Protein AF-0000000077090637 (afdb_homodimer)

Sequence (626 aa):
MSLKLKILDHVFTNPFMNAAGVVCSTEEDLRCMTTSSSGALVSKSCTSAPRDGNPEPRYVAVPLGSINSMGLPNLGFDFYLKYASELHDYGKKPLFLSLSGLSVEENVAMVCRLAPLAQEKGVLLELNLSCPNVAGKPQVAYDFEAMRTYLQKVSLAYGLPFGVKMPPYFDIAHFDTAAAVLNDFPLVTFLTCVNSIGNGLVIDAESESVVIKPKQGFGGIGGKYILPTTLANVNAFYRRCPNKLIFGCGGVYTGEDAFLHILAGASMVQVGTALQEEGPGIFTRLADELLEIMARKGYKTLEEFRGRVKTIEMSLKLKILDHVFTNPFMNAAGVVCSTEEDLRCMTTSSSGALVSKSCTSAPRDGNPEPRYVAVPLGSINSMGLPNLGFDFYLKYASELHDYGKKPLFLSLSGLSVEENVAMVCRLAPLAQEKGVLLELNLSCPNVAGKPQVAYDFEAMRTYLQKVSLAYGLPFGVKMPPYFDIAHFDTAAAVLNDFPLVTFLTCVNSIGNGLVIDAESESVVIKPKQGFGGIGGKYILPTTLANVNAFYRRCPNKLIFGCGGVYTGEDAFLHILAGASMVQVGTALQEEGPGIFTRLADELLEIMARKGYKTLEEFRGRVKTIE

Secondary structure (DSSP, 8-state):
----EEETTEEESSSEEE-TTSS-SSHHHHHHHHHSS-S-EEPPPB-SS-B--SPSP-EEEETTEEEE-----B--HHHHHHIIIII--TTT--EEEEE--SSHHHHHHHHHHHHHHHHHH-PEEEEE-SS-SSTTSPPGGG-HHHHHHHHHHHHHHH-S-EEEEEPS---HHHHHHHHHHHHT-TTEEEEEE---EEEEE-EETTTTEES--GGGGEEEEEEGGGHHHHHHHHHHHHHH-TTSEEEEES---SHHHHHHHHHHT-SEEEE-HHHHHH-TTHHHHHHHHHHHHHHHHT--SGGGTTT--B---/----EEETTEEESSSEEE-TTSS-SSHHHHHHHHHSS-S-EEPPPB-SS-B--SPSP-EEEETTEEEE-----B--HHHHHHIIIII--TTT--EEEEE--SSHHHHHHHHHHHHHHHHHH-PEEEEE-SS-SSTTSPPGGG-HHHHHHHHHHHHHHH-S-EEEEEPS---HHHHHHHHHHHHT-TTEEEEEE---EEEEE-EETTTTEES--GGGGEEEEEEGGGHHHHHHHHHHHHHH-TTSEEEEES---SHHHHHHHHHHT-SEEEE-HHHHHH-TTHHHHHHHHHHHHHHHHT--SGGGTTT--B---

Radius of gyration: 24.87 Å; Cα contacts (8 Å, |Δi|>4): 1511; chains: 2; bounding box: 54×76×57 Å

Solvent-accessible surface area (backbone atoms only — not comparable to full-atom values): 30436 Å² total; per-residue (Å²): 116,46,56,56,47,76,57,99,90,37,76,23,70,28,44,36,24,41,24,65,73,33,70,17,65,45,71,66,29,44,51,50,42,57,71,33,67,39,17,28,37,30,30,27,39,20,26,72,60,60,35,84,35,43,54,75,49,23,63,41,82,47,99,55,26,32,41,33,34,50,59,60,47,26,66,11,39,66,51,54,50,46,37,64,74,72,64,58,57,67,90,73,29,52,46,33,47,26,36,42,33,62,36,67,66,50,37,33,56,50,35,49,66,41,34,63,50,28,72,73,71,59,50,36,44,34,36,51,32,56,47,54,41,41,93,83,47,70,33,36,64,78,36,64,69,56,34,47,53,45,51,49,52,39,46,68,50,37,70,54,70,28,26,36,31,36,54,56,86,40,53,72,55,48,48,53,53,49,33,55,52,51,65,73,36,78,43,49,37,32,39,34,22,29,50,57,47,56,43,16,28,54,65,41,78,88,82,41,22,36,66,28,24,32,80,69,18,42,20,25,32,35,18,62,46,33,28,36,38,22,37,26,48,24,29,52,46,35,73,59,29,79,84,36,46,25,26,22,25,50,29,43,80,44,16,63,43,49,49,50,32,22,22,31,25,19,69,33,38,26,30,38,57,45,36,71,72,66,35,66,65,46,39,52,52,32,52,51,41,33,51,50,51,28,57,77,70,68,43,51,42,62,75,77,42,42,48,55,55,37,63,54,131,117,46,56,54,46,76,58,99,92,38,75,23,70,28,46,37,25,41,25,64,71,33,69,16,63,46,72,66,29,43,52,51,41,55,68,34,67,38,16,29,38,30,29,27,40,20,26,72,60,59,35,84,35,43,55,75,49,23,63,40,82,47,98,55,28,32,42,32,34,50,60,60,48,26,66,11,37,66,51,55,50,45,38,64,73,71,65,57,57,66,90,73,29,52,45,31,45,26,36,42,33,61,34,67,67,51,39,34,56,52,35,49,65,41,33,64,51,27,71,72,71,59,49,36,44,34,35,50,33,56,46,53,40,43,94,82,47,68,35,34,64,78,36,63,68,56,35,46,53,46,51,50,53,40,45,66,50,38,70,56,70,29,26,38,29,36,54,58,85,39,52,74,55,47,47,54,51,51,33,54,52,52,66,72,35,78,43,50,38,31,39,34,22,28,51,57,45,55,43,16,29,55,66,41,79,88,80,39,21,36,66,27,27,33,79,69,17,42,21,25,31,35,17,62,45,33,28,34,38,22,36,26,47,24,28,52,47,34,71,59,30,79,85,36,46,26,26,24,25,50,30,42,81,45,18,64,44,48,50,48,33,22,22,31,26,18,70,33,37,27,30,39,56,45,36,71,75,65,35,66,66,47,37,52,53,32,51,52,42,33,52,50,53,28,59,76,71,68,42,51,42,62,77,78,42,41,49,56,55,37,63,52,132

Foldseek 3Di:
DAQWDDDPRDIFRHQEEADQPALAADPRSVVQRLPFNGRAYEHHAAFQAADQFDDPPAWDADPQFIWGRGRRGHHHLVVVLCCLQPPDDLVRHAYEYEHEYLDLVRLLVSLLVCQVSCVVRVHAYEYEQCDHSDPPDHRQLQVLVSVLVSLVSNCVSNVAAHEYAAAQDDDLVSLQSSLVSQLVRLSHAEYEFHPFDDFDWDADPVVRAADTPPPRNTGGTFAQVCLVSQLVSLLSSVVSNVRHAYEGEGHDQALVSVLSSQLSAHSHYHYYRNCNVPPSNSNVRNVVRVVVVCVVVVHDYSVVRGSPDDDDD/DAQWDDDPRDIFRHQEEADQPALAADPRSVVQRLPFNGRAYEHHAAFQAADQFDDPPAWDADPQFIWGRGRRGHHHLVVVLCCLQPPDDLVRHAYEYEHEYLDLVRLLVSLLVCQVSCVVRVHAYEYEQCDHSDPPDHRQLQVLVSVLVSLVSNCVSNVAAHEYAAAQDDDLVSLQSSLVSQLVRLSHAEYEFHPFHDFDWDADPVVRAADTPPPRNTGGTFAQVCLVSQLVSLLSSVVSNVRHAYEGEGHDQALVSVLSSQLSAHSHYHYYRNCNVPPSNSNVRNVVRVVVVCVVVVHDYSVVRGSPDDDDD

Structure (mmCIF, N/CA/C/O backbone):
data_AF-0000000077090637-model_v1
#
loop_
_entity.id
_entity.type
_entity.pdbx_description
1 polymer 'Dihydroorotate dehydrogenase (fumarate)'
#
loop_
_atom_site.group_PDB
_atom_site.id
_atom_site.type_symbol
_atom_site.label_atom_id
_atom_site.label_alt_id
_atom_site.label_comp_id
_atom_site.label_asym_id
_atom_site.label_entity_id
_atom_site.label_seq_id
_atom_site.pdbx_PDB_ins_code
_atom_site.Cartn_x
_atom_site.Cartn_y
_atom_site.Cartn_z
_atom_site.occupancy
_atom_site.B_iso_or_equiv
_atom_site.auth_seq_id
_atom_site.auth_comp_id
_atom_site.auth_asym_id
_atom_site.auth_atom_id
_atom_site.pdbx_PDB_model_num
ATOM 1 N N . MET A 1 1 ? 16.812 -18.531 -26.688 1 91.31 1 MET A N 1
ATOM 2 C CA . MET A 1 1 ? 16.188 -17.969 -25.5 1 91.31 1 MET A CA 1
ATOM 3 C C . MET A 1 1 ? 14.898 -18.703 -25.156 1 91.31 1 MET A C 1
ATOM 5 O O . MET A 1 1 ? 14.125 -19.062 -26.047 1 91.31 1 MET A O 1
ATOM 9 N N . SER A 1 2 ? 14.836 -19.125 -23.922 1 96.75 2 SER A N 1
ATOM 10 C CA . SER A 1 2 ? 13.688 -19.938 -23.531 1 96.75 2 SER A CA 1
ATOM 11 C C . SER A 1 2 ? 13.039 -19.375 -22.266 1 96.75 2 SER A C 1
ATOM 13 O O . SER A 1 2 ? 13.727 -18.969 -21.328 1 96.75 2 SER A O 1
ATOM 15 N N . LEU A 1 3 ? 11.758 -19.375 -22.297 1 98.38 3 LEU A N 1
ATOM 16 C CA . LEU A 1 3 ? 11 -19 -21.109 1 98.38 3 LEU A CA 1
ATOM 17 C C . LEU A 1 3 ? 10.586 -20.234 -20.312 1 98.38 3 LEU A C 1
ATOM 19 O O . LEU A 1 3 ? 9.992 -20.125 -19.234 1 98.38 3 LEU A O 1
ATOM 23 N N . LYS A 1 4 ? 10.906 -21.375 -20.875 1 97.31 4 LYS A N 1
ATOM 24 C CA . LYS A 1 4 ? 10.531 -22.625 -20.219 1 97.31 4 LYS A CA 1
ATOM 25 C C . LYS A 1 4 ? 11.203 -22.766 -18.859 1 97.31 4 LYS A C 1
ATOM 27 O O . LYS A 1 4 ? 12.352 -22.359 -18.688 1 97.31 4 LYS A O 1
ATOM 32 N N . LEU A 1 5 ? 10.414 -23.266 -17.906 1 95.12 5 LEU A N 1
ATOM 33 C CA . LEU A 1 5 ? 11.008 -23.5 -16.594 1 95.12 5 LEU A CA 1
ATOM 34 C C . LEU A 1 5 ? 10.367 -24.719 -15.93 1 95.12 5 LEU A C 1
ATOM 36 O O . LEU A 1 5 ? 9.297 -25.172 -16.344 1 95.12 5 LEU A O 1
ATOM 40 N N . LYS A 1 6 ? 11.086 -25.297 -14.984 1 93.94 6 LYS A N 1
ATOM 41 C CA . LYS A 1 6 ? 10.625 -26.453 -14.219 1 93.94 6 LYS A CA 1
ATOM 42 C C . LYS A 1 6 ? 10.477 -26.094 -12.742 1 93.94 6 LYS A C 1
ATOM 44 O O . LYS A 1 6 ? 11.398 -25.562 -12.133 1 93.94 6 LYS A O 1
ATOM 49 N N . ILE A 1 7 ? 9.234 -26.312 -12.25 1 90.88 7 ILE A N 1
ATOM 50 C CA . ILE A 1 7 ? 8.938 -26.094 -10.844 1 90.88 7 ILE A CA 1
ATOM 51 C C . ILE A 1 7 ? 8.156 -27.281 -10.281 1 90.88 7 ILE A C 1
ATOM 53 O O . ILE A 1 7 ? 7.164 -27.703 -10.867 1 90.88 7 ILE A O 1
ATOM 57 N N . LEU A 1 8 ? 8.422 -27.875 -9.047 1 87.5 8 LEU A N 1
ATOM 58 C CA . LEU A 1 8 ? 7.699 -28.922 -8.344 1 87.5 8 LEU A CA 1
ATOM 59 C C . LEU A 1 8 ? 7.41 -30.094 -9.281 1 87.5 8 LEU A C 1
ATOM 61 O O . LEU A 1 8 ? 6.27 -30.562 -9.367 1 87.5 8 LEU A O 1
ATOM 65 N N . ASP A 1 9 ? 8.195 -30.438 -10.156 1 88.44 9 ASP A N 1
ATOM 66 C CA . ASP A 1 9 ? 8.156 -31.578 -11.07 1 88.44 9 ASP A CA 1
ATOM 67 C C . ASP A 1 9 ? 7.266 -31.281 -12.273 1 88.44 9 ASP A C 1
ATOM 69 O O . ASP A 1 9 ? 6.758 -32.219 -12.914 1 88.44 9 ASP A O 1
ATOM 73 N N . HIS A 1 10 ? 6.977 -30.031 -12.508 1 94.62 10 HIS A N 1
ATOM 74 C CA . HIS A 1 10 ? 6.188 -29.578 -13.648 1 94.62 10 HIS A CA 1
ATOM 75 C C . HIS A 1 10 ? 7.027 -28.75 -14.609 1 94.62 10 HIS A C 1
ATOM 77 O O . HIS A 1 10 ? 7.93 -28.016 -14.188 1 94.62 10 HIS A O 1
ATOM 83 N N . VAL A 1 11 ? 6.688 -28.891 -15.789 1 95.69 11 VAL A N 1
ATOM 84 C CA . VAL A 1 11 ? 7.305 -28.062 -16.812 1 95.69 11 VAL A CA 1
ATOM 85 C C . VAL A 1 11 ? 6.328 -26.969 -17.266 1 95.69 11 VAL A C 1
ATOM 87 O O . VAL A 1 11 ? 5.164 -27.25 -17.547 1 95.69 11 VAL A O 1
ATOM 90 N N . PHE A 1 12 ? 6.777 -25.766 -17.281 1 97.5 12 PHE A N 1
ATOM 91 C CA . PHE A 1 12 ? 5.996 -24.609 -17.719 1 97.5 12 PHE A CA 1
ATOM 92 C C . PHE A 1 12 ? 6.57 -24.016 -19 1 97.5 12 PHE A C 1
ATOM 94 O O . PHE A 1 12 ? 7.781 -23.797 -19.094 1 97.5 12 PHE A O 1
ATOM 101 N N . THR A 1 13 ? 5.734 -23.703 -19.922 1 97.88 13 THR A N 1
ATOM 102 C CA . THR A 1 13 ? 6.184 -23.188 -21.203 1 97.88 13 THR A CA 1
ATOM 103 C C . THR A 1 13 ? 6.688 -21.75 -21.062 1 97.88 13 THR A C 1
ATOM 105 O O . THR A 1 13 ? 7.484 -21.281 -21.859 1 97.88 13 THR A O 1
ATOM 108 N N . ASN A 1 14 ? 6.195 -21.078 -20.172 1 98.69 14 ASN A N 1
ATOM 109 C CA . ASN A 1 14 ? 6.586 -19.719 -19.781 1 98.69 14 ASN A CA 1
ATOM 110 C C . ASN A 1 14 ? 6.168 -19.391 -18.359 1 98.69 14 ASN A C 1
ATOM 112 O O . ASN A 1 14 ? 5.469 -20.188 -17.719 1 98.69 14 ASN A O 1
ATOM 116 N N . PRO A 1 15 ? 6.574 -18.234 -17.75 1 98.81 15 PRO A N 1
ATOM 117 C CA . PRO A 1 15 ? 6.359 -18 -16.328 1 98.81 15 PRO A CA 1
ATOM 118 C C . PRO A 1 15 ? 4.996 -17.375 -16.031 1 98.81 15 PRO A C 1
ATOM 120 O O . PRO A 1 15 ? 4.715 -17.016 -14.891 1 98.81 15 PRO A O 1
ATOM 123 N N . PHE A 1 16 ? 4.105 -17.266 -16.984 1 98.88 16 PHE A N 1
ATOM 124 C CA . PHE A 1 16 ? 2.926 -16.438 -16.797 1 98.88 16 PHE A CA 1
ATOM 125 C C . PHE A 1 16 ? 1.715 -17.281 -16.422 1 98.88 16 PHE A C 1
ATOM 127 O O . PHE A 1 16 ? 1.548 -18.391 -16.922 1 98.88 16 PHE A O 1
ATOM 134 N N . MET A 1 17 ? 0.887 -16.797 -15.625 1 98.75 17 MET A N 1
ATOM 135 C CA . MET A 1 17 ? -0.409 -17.375 -15.289 1 98.75 17 MET A CA 1
ATOM 136 C C . MET A 1 17 ? -1.383 -16.297 -14.828 1 98.75 17 MET A C 1
ATOM 138 O O . MET A 1 17 ? -0.98 -15.156 -14.562 1 98.75 17 MET A O 1
ATOM 142 N N . ASN A 1 18 ? -2.668 -16.562 -14.812 1 98.81 18 ASN A N 1
ATOM 143 C CA . ASN A 1 18 ? -3.652 -15.641 -14.258 1 98.81 18 ASN A CA 1
ATOM 144 C C . ASN A 1 18 ? -3.549 -15.562 -12.734 1 98.81 18 ASN A C 1
ATOM 146 O O . ASN A 1 18 ? -3.131 -16.516 -12.086 1 98.81 18 ASN A O 1
ATOM 150 N N . ALA A 1 19 ? -3.842 -14.375 -12.18 1 98.44 19 ALA A N 1
ATOM 151 C CA . ALA A 1 19 ? -4.039 -14.273 -10.734 1 98.44 19 ALA A CA 1
ATOM 152 C C . ALA A 1 19 ? -5.352 -14.93 -10.312 1 98.44 19 ALA A C 1
ATOM 154 O O . ALA A 1 19 ? -6.355 -14.836 -11.023 1 98.44 19 ALA A O 1
ATOM 155 N N . ALA A 1 20 ? -5.367 -15.547 -9.141 1 97.31 20 ALA A N 1
ATOM 156 C CA . ALA A 1 20 ? -6.617 -16.094 -8.617 1 97.31 20 ALA A CA 1
ATOM 157 C C . ALA A 1 20 ? -7.68 -15.008 -8.477 1 97.31 20 ALA A C 1
ATOM 159 O O . ALA A 1 20 ? -7.5 -14.047 -7.719 1 97.31 20 ALA A O 1
ATOM 160 N N . GLY A 1 21 ? -8.703 -15.086 -9.242 1 95.81 21 GLY A N 1
ATOM 161 C CA . GLY A 1 21 ? -9.766 -14.086 -9.234 1 95.81 21 GLY A CA 1
ATOM 162 C C . GLY A 1 21 ? -10.023 -13.492 -10.609 1 95.81 21 GLY A C 1
ATOM 163 O O . GLY A 1 21 ? -11.023 -12.797 -10.805 1 95.81 21 GLY A O 1
ATOM 164 N N . VAL A 1 22 ? -9.156 -13.836 -11.555 1 97.88 22 VAL A N 1
ATOM 165 C CA . VAL A 1 22 ? -9.281 -13.234 -12.875 1 97.88 22 VAL A CA 1
ATOM 166 C C . VAL A 1 22 ? -9.344 -14.328 -13.938 1 97.88 22 VAL A C 1
ATOM 168 O O . VAL A 1 22 ? -8.406 -15.109 -14.094 1 97.88 22 VAL A O 1
ATOM 171 N N . VAL A 1 23 ? -10.406 -14.406 -14.664 1 98 23 VAL A N 1
ATOM 172 C CA . VAL A 1 23 ? -10.633 -15.383 -15.719 1 98 23 VAL A CA 1
ATOM 173 C C . VAL A 1 23 ? -10.414 -16.797 -15.172 1 98 23 VAL A C 1
ATOM 175 O O . VAL A 1 23 ? -9.625 -17.562 -15.727 1 98 23 VAL A O 1
ATOM 178 N N . CYS A 1 24 ? -11.109 -17.141 -14.164 1 98.31 24 CYS A N 1
ATOM 179 C CA . CYS A 1 24 ? -10.773 -18.391 -13.5 1 98.31 24 CYS A CA 1
ATOM 180 C C . CYS A 1 24 ? -11.984 -18.953 -12.766 1 98.31 24 CYS A C 1
ATOM 182 O O . CYS A 1 24 ? -11.867 -19.953 -12.047 1 98.31 24 CYS A O 1
ATOM 184 N N . SER A 1 25 ? -13.133 -18.375 -12.836 1 97.81 25 SER A N 1
ATOM 185 C CA . SER A 1 25 ? -14.25 -18.703 -11.961 1 97.81 25 SER A CA 1
ATOM 186 C C . SER A 1 25 ? -15.109 -19.812 -12.57 1 97.81 25 SER A C 1
ATOM 188 O O . SER A 1 25 ? -15.57 -20.719 -11.852 1 97.81 25 SER A O 1
ATOM 190 N N . THR A 1 26 ? -15.352 -19.766 -13.898 1 98.38 26 THR A N 1
ATOM 191 C CA . THR A 1 26 ? -16.25 -20.688 -14.57 1 98.38 26 THR A CA 1
ATOM 192 C C . THR A 1 26 ? -15.469 -21.719 -15.383 1 98.38 26 THR A C 1
ATOM 194 O O . THR A 1 26 ? -14.266 -21.562 -15.586 1 98.38 26 THR A O 1
ATOM 197 N N . GLU A 1 27 ? -16.188 -22.766 -15.773 1 98.44 27 GLU A N 1
ATOM 198 C CA . GLU A 1 27 ? -15.547 -23.734 -16.656 1 98.44 27 GLU A CA 1
ATOM 199 C C . GLU A 1 27 ? -15.039 -23.062 -17.938 1 98.44 27 GLU A C 1
ATOM 201 O O . GLU A 1 27 ? -13.977 -23.406 -18.453 1 98.44 27 GLU A O 1
ATOM 206 N N . GLU A 1 28 ? -15.836 -22.156 -18.438 1 98.38 28 GLU A N 1
ATOM 207 C CA . GLU A 1 28 ? -15.445 -21.422 -19.625 1 98.38 28 GLU A CA 1
ATOM 208 C C . GLU A 1 28 ? -14.141 -20.656 -19.391 1 98.38 28 GLU A C 1
ATOM 210 O O . GLU A 1 28 ? -13.266 -20.641 -20.266 1 98.38 28 GLU A O 1
ATOM 215 N N . ASP A 1 29 ? -14.023 -19.984 -18.266 1 98.56 29 ASP A N 1
ATOM 216 C CA . ASP A 1 29 ? -12.797 -19.281 -17.906 1 98.56 29 ASP A CA 1
ATOM 217 C C . ASP A 1 29 ? -11.609 -20.234 -17.875 1 98.56 29 ASP A C 1
ATOM 219 O O . ASP A 1 29 ? -10.562 -19.953 -18.453 1 98.56 29 ASP A O 1
ATOM 223 N N . LEU A 1 30 ? -11.797 -21.359 -17.203 1 98.75 30 LEU A N 1
ATOM 224 C CA . LEU A 1 30 ? -10.719 -22.312 -17.016 1 98.75 30 LEU A CA 1
ATOM 225 C C . LEU A 1 30 ? -10.297 -22.922 -18.359 1 98.75 30 LEU A C 1
ATOM 227 O O . LEU A 1 30 ? -9.102 -23.094 -18.609 1 98.75 30 LEU A O 1
ATOM 231 N N . ARG A 1 31 ? -11.227 -23.219 -19.188 1 98.19 31 ARG A N 1
ATOM 232 C CA . ARG A 1 31 ? -10.914 -23.719 -20.516 1 98.19 31 ARG A CA 1
ATOM 233 C C . ARG A 1 31 ? -10.195 -22.656 -21.344 1 98.19 31 ARG A C 1
ATOM 235 O O . ARG A 1 31 ? -9.258 -22.969 -22.094 1 98.19 31 ARG A O 1
ATOM 242 N N . CYS A 1 32 ? -10.68 -21.453 -21.234 1 98.12 32 CYS A N 1
ATOM 243 C CA . CYS A 1 32 ? -10.031 -20.328 -21.906 1 98.12 32 CYS A CA 1
ATOM 244 C C . CYS A 1 32 ? -8.57 -20.219 -21.5 1 98.12 32 CYS A C 1
ATOM 246 O O . CYS A 1 32 ? -7.691 -20.094 -22.359 1 98.12 32 CYS A O 1
ATOM 248 N N . MET A 1 33 ? -8.273 -20.312 -20.281 1 98.5 33 MET A N 1
ATOM 249 C CA . MET A 1 33 ? -6.906 -20.234 -19.781 1 98.5 33 MET A CA 1
ATOM 250 C C . MET A 1 33 ? -6.094 -21.438 -20.219 1 98.5 33 MET A C 1
ATOM 252 O O . MET A 1 33 ? -4.902 -21.328 -20.5 1 98.5 33 MET A O 1
ATOM 256 N N . THR A 1 34 ? -6.734 -22.609 -20.203 1 98.19 34 THR A N 1
ATOM 257 C CA . THR A 1 34 ? -6.059 -23.828 -20.641 1 98.19 34 THR A CA 1
ATOM 258 C C . THR A 1 34 ? -5.594 -23.703 -22.094 1 98.19 34 THR A C 1
ATOM 260 O O . THR A 1 34 ? -4.52 -24.188 -22.453 1 98.19 34 THR A O 1
ATOM 263 N N . THR A 1 35 ? -6.355 -23 -22.875 1 97.75 35 THR A N 1
ATOM 264 C CA . THR A 1 35 ? -6.051 -22.875 -24.297 1 97.75 35 THR A CA 1
ATOM 265 C C . THR A 1 35 ? -5.137 -21.688 -24.547 1 97.75 35 THR A C 1
ATOM 267 O O . THR A 1 35 ? -4.543 -21.562 -25.625 1 97.75 35 THR A O 1
ATOM 270 N N . SER A 1 36 ? -5.051 -20.75 -23.609 1 98.44 36 SER A N 1
ATOM 271 C CA . SER A 1 36 ? -4.227 -19.547 -23.766 1 98.44 36 SER A CA 1
ATOM 272 C C . SER A 1 36 ? -2.744 -19.906 -23.828 1 98.44 36 SER A C 1
ATOM 274 O O . SER A 1 36 ? -2.373 -21.078 -23.656 1 98.44 36 SER A O 1
ATOM 276 N N . SER A 1 37 ? -1.938 -18.875 -24.031 1 98.56 37 SER A N 1
ATOM 277 C CA . SER A 1 37 ? -0.498 -19.094 -24.125 1 98.56 37 SER A CA 1
ATOM 278 C C . SER A 1 37 ? 0.169 -18.969 -22.766 1 98.56 37 SER A C 1
ATOM 280 O O . SER A 1 37 ? 1.397 -18.938 -22.672 1 98.56 37 SER A O 1
ATOM 282 N N . SER A 1 38 ? -0.612 -18.891 -21.688 1 98.75 38 SER A N 1
ATOM 283 C CA . SER A 1 38 ? -0.021 -18.859 -20.359 1 98.75 38 SER A CA 1
ATOM 284 C C . SER A 1 38 ? 0.706 -20.172 -20.062 1 98.75 38 SER A C 1
ATOM 286 O O . SER A 1 38 ? 0.447 -21.188 -20.703 1 98.75 38 SER A O 1
ATOM 288 N N . GLY A 1 39 ? 1.676 -20.078 -19.156 1 98.62 39 GLY A N 1
ATOM 289 C CA . GLY A 1 39 ? 2.414 -21.266 -18.766 1 98.62 39 GLY A CA 1
ATOM 290 C C . GLY A 1 39 ? 1.655 -22.156 -17.781 1 98.62 39 GLY A C 1
ATOM 291 O O . GLY A 1 39 ? 1.949 -23.344 -17.656 1 98.62 39 GLY A O 1
ATOM 292 N N . ALA A 1 40 ? 0.691 -21.625 -17.109 1 98.5 40 ALA A N 1
ATOM 293 C CA . ALA A 1 40 ? -0.171 -22.297 -16.141 1 98.5 40 ALA A CA 1
ATOM 294 C C . ALA A 1 40 ? -1.471 -21.531 -15.93 1 98.5 40 ALA A C 1
ATOM 296 O O . ALA A 1 40 ? -1.715 -20.516 -16.594 1 98.5 40 ALA A O 1
ATOM 297 N N . LEU A 1 41 ? -2.34 -22.062 -15.195 1 98.44 41 LEU A N 1
ATOM 298 C CA . LEU A 1 41 ? -3.52 -21.328 -14.75 1 98.44 41 LEU A CA 1
ATOM 299 C C . LEU A 1 41 ? -3.811 -21.609 -13.281 1 98.44 41 LEU A C 1
ATOM 301 O O . LEU A 1 41 ? -3.447 -22.672 -12.766 1 98.44 41 LEU A O 1
ATOM 305 N N . VAL A 1 42 ? -4.395 -20.688 -12.602 1 98.69 42 VAL A N 1
ATOM 306 C CA . VAL A 1 42 ? -4.879 -20.828 -11.234 1 98.69 42 VAL A CA 1
ATOM 307 C C . VAL A 1 42 ? -6.391 -20.641 -11.195 1 98.69 42 VAL A C 1
ATOM 309 O O . VAL A 1 42 ? -6.926 -19.734 -11.828 1 98.69 42 VAL A O 1
ATOM 312 N N . SER A 1 43 ? -7.086 -21.484 -10.539 1 98.69 43 SER A N 1
ATOM 313 C CA . SER A 1 43 ? -8.531 -21.359 -10.398 1 98.69 43 SER A CA 1
ATOM 314 C C . SER A 1 43 ? -8.898 -20.25 -9.422 1 98.69 43 SER A C 1
ATOM 316 O O . SER A 1 43 ? -8.031 -19.734 -8.711 1 98.69 43 SER A O 1
ATOM 318 N N . LYS A 1 44 ? -10.172 -19.875 -9.5 1 98.25 44 LYS A N 1
ATOM 319 C CA . LYS A 1 44 ? -10.703 -18.984 -8.469 1 98.25 44 LYS A CA 1
ATOM 320 C C . LYS A 1 44 ? -10.5 -19.578 -7.074 1 98.25 44 LYS A C 1
ATOM 322 O O . LYS A 1 44 ? -10.695 -20.766 -6.867 1 98.25 44 LYS A O 1
ATOM 327 N N . SER A 1 45 ? -10 -18.703 -6.137 1 97.81 45 SER A N 1
ATOM 328 C CA . SER A 1 45 ? -9.977 -19.172 -4.754 1 97.81 45 SER A CA 1
ATOM 329 C C . SER A 1 45 ? -11.375 -19.562 -4.289 1 97.81 45 SER A C 1
ATOM 331 O O . SER A 1 45 ? -12.281 -18.734 -4.242 1 97.81 45 SER A O 1
ATOM 333 N N . CYS A 1 46 ? -11.516 -20.797 -3.965 1 97.06 46 CYS A N 1
ATOM 334 C CA . CYS A 1 46 ? -12.867 -21.281 -3.684 1 97.06 46 CYS A CA 1
ATOM 335 C C . CYS A 1 46 ? -13.016 -21.656 -2.215 1 97.06 46 CYS A C 1
ATOM 337 O O . CYS A 1 46 ? -12.031 -21.938 -1.537 1 97.06 46 CYS A O 1
ATOM 339 N N . THR A 1 47 ? -14.188 -21.547 -1.786 1 97.31 47 THR A N 1
ATOM 340 C CA . THR A 1 47 ? -14.648 -22.031 -0.489 1 97.31 47 THR A CA 1
ATOM 341 C C . THR A 1 47 ? -15.352 -23.375 -0.633 1 97.31 47 THR A C 1
ATOM 343 O O . THR A 1 47 ? -15.508 -23.891 -1.744 1 97.31 47 THR A O 1
ATOM 346 N N . SER A 1 48 ? -15.672 -23.938 0.535 1 97.75 48 SER A N 1
ATOM 347 C CA . SER A 1 48 ? -16.359 -25.219 0.479 1 97.75 48 SER A CA 1
ATOM 348 C C . SER A 1 48 ? -17.656 -25.109 -0.312 1 97.75 48 SER A C 1
ATOM 350 O O . SER A 1 48 ? -17.891 -25.891 -1.244 1 97.75 48 SER A O 1
ATOM 352 N N . ALA A 1 49 ? -18.5 -24.172 0.076 1 98.12 49 ALA A N 1
ATOM 353 C CA . ALA A 1 49 ? -19.766 -23.922 -0.611 1 98.12 49 ALA A CA 1
ATOM 354 C C . ALA A 1 49 ? -19.625 -22.75 -1.586 1 98.12 49 ALA A C 1
ATOM 356 O O . ALA A 1 49 ? -18.781 -21.875 -1.403 1 98.12 49 ALA A O 1
ATOM 357 N N . PRO A 1 50 ? -20.5 -22.781 -2.674 1 98.38 50 PRO A N 1
ATOM 358 C CA . PRO A 1 50 ? -20.484 -21.641 -3.578 1 98.38 50 PRO A CA 1
ATOM 359 C C . PRO A 1 50 ? -20.812 -20.328 -2.867 1 98.38 50 PRO A C 1
ATOM 361 O O . PRO A 1 50 ? -21.547 -20.328 -1.873 1 98.38 50 PRO A O 1
ATOM 364 N N . ARG A 1 51 ? -20.25 -19.25 -3.365 1 97.5 51 ARG A N 1
ATOM 365 C CA . ARG A 1 51 ? -20.5 -17.906 -2.854 1 97.5 51 ARG A CA 1
ATOM 366 C C . ARG A 1 51 ? -20.797 -16.938 -3.99 1 97.5 51 ARG A C 1
ATOM 368 O O . ARG A 1 51 ? -20.125 -16.969 -5.027 1 97.5 51 ARG A O 1
ATOM 375 N N . ASP A 1 52 ? -21.766 -16.047 -3.738 1 97.5 52 ASP A N 1
ATOM 376 C CA . ASP A 1 52 ? -22.125 -15.039 -4.734 1 97.5 52 ASP A CA 1
ATOM 377 C C . ASP A 1 52 ? -21.141 -13.875 -4.738 1 97.5 52 ASP A C 1
ATOM 379 O O . ASP A 1 52 ? -20.953 -13.219 -5.762 1 97.5 52 ASP A O 1
ATOM 383 N N . GLY A 1 53 ? -20.484 -13.664 -3.664 1 96.56 53 GLY A N 1
ATOM 384 C CA . GLY A 1 53 ? -19.625 -12.5 -3.506 1 96.56 53 GLY A CA 1
ATOM 385 C C . GLY A 1 53 ? -20.359 -11.273 -3.018 1 96.56 53 GLY A C 1
ATOM 386 O O . GLY A 1 53 ? -21.516 -11.367 -2.588 1 96.56 53 GLY A O 1
ATOM 387 N N . ASN A 1 54 ? -19.703 -10.156 -2.961 1 97.38 54 ASN A N 1
ATOM 388 C CA . ASN A 1 54 ? -20.25 -8.898 -2.49 1 97.38 54 ASN A CA 1
ATOM 389 C C . ASN A 1 54 ? -21.172 -8.266 -3.533 1 97.38 54 ASN A C 1
ATOM 391 O O . ASN A 1 54 ? -21.141 -8.641 -4.707 1 97.38 54 ASN A O 1
ATOM 395 N N . PRO A 1 55 ? -21.969 -7.301 -3.113 1 97.44 55 PRO A N 1
ATOM 396 C CA . PRO A 1 55 ? -22.859 -6.625 -4.062 1 97.44 55 PRO A CA 1
ATOM 397 C C . PRO A 1 55 ? -22.094 -5.836 -5.125 1 97.44 55 PRO A C 1
ATOM 399 O O . PRO A 1 55 ? -21.016 -5.301 -4.844 1 97.44 55 PRO A O 1
ATOM 402 N N . GLU A 1 56 ? -22.688 -5.773 -6.277 1 97.62 56 GLU A N 1
ATOM 403 C CA . GLU A 1 56 ? -22.094 -5.016 -7.383 1 97.62 56 GLU A CA 1
ATOM 404 C C . GLU A 1 56 ? -22.547 -3.559 -7.348 1 97.62 56 GLU A C 1
ATOM 406 O O . GLU A 1 56 ? -23.625 -3.244 -6.844 1 97.62 56 GLU A O 1
ATOM 411 N N . PRO A 1 57 ? -21.797 -2.574 -7.945 1 98.44 57 PRO A N 1
ATOM 412 C CA . PRO A 1 57 ? -20.469 -2.797 -8.547 1 98.44 57 PRO A CA 1
ATOM 413 C C . PRO A 1 57 ? -19.391 -3.082 -7.512 1 98.44 57 PRO A C 1
ATOM 415 O O . PRO A 1 57 ? -19.297 -2.387 -6.496 1 98.44 57 PRO A O 1
ATOM 418 N N . ARG A 1 58 ? -18.641 -4.129 -7.738 1 98.44 58 ARG A N 1
ATOM 419 C CA . ARG A 1 58 ? -17.625 -4.551 -6.789 1 98.44 58 ARG A CA 1
ATOM 420 C C . ARG A 1 58 ? -16.25 -4.598 -7.453 1 98.44 58 ARG A C 1
ATOM 422 O O . ARG A 1 58 ? -15.289 -5.125 -6.883 1 98.44 58 ARG A O 1
ATOM 429 N N . TYR A 1 59 ? -16.156 -4.16 -8.68 1 98.44 59 TYR A N 1
ATOM 430 C CA . TYR A 1 59 ? -14.922 -3.969 -9.445 1 98.44 59 TYR A CA 1
ATOM 431 C C . TYR A 1 59 ? -15.039 -2.762 -10.367 1 98.44 59 TYR A C 1
ATOM 433 O O . TYR A 1 59 ? -16.047 -2.594 -11.062 1 98.44 59 TYR A O 1
ATOM 441 N N . VAL A 1 60 ? -14.023 -1.91 -10.375 1 98.75 60 VAL A N 1
ATOM 442 C CA . VAL A 1 60 ? -13.953 -0.781 -11.297 1 98.75 60 VAL A CA 1
ATOM 443 C C . VAL A 1 60 ? -12.516 -0.577 -11.758 1 98.75 60 VAL A C 1
ATOM 445 O O . VAL A 1 60 ? -11.594 -0.573 -10.945 1 98.75 60 VAL A O 1
ATOM 448 N N . ALA A 1 61 ? -12.312 -0.558 -13.078 1 98.31 61 ALA A N 1
ATOM 449 C CA . ALA A 1 61 ? -11.031 -0.122 -13.625 1 98.31 61 ALA A CA 1
ATOM 450 C C . ALA A 1 61 ? -10.828 1.376 -13.414 1 98.31 61 ALA A C 1
ATOM 452 O O . ALA A 1 61 ? -11.758 2.164 -13.57 1 98.31 61 ALA A O 1
ATOM 453 N N . VAL A 1 62 ? -9.68 1.751 -13.008 1 97.44 62 VAL A N 1
ATOM 454 C CA . VAL A 1 62 ? -9.32 3.154 -12.852 1 97.44 62 VAL A CA 1
ATOM 455 C C . VAL A 1 62 ? -8.016 3.441 -13.594 1 97.44 62 VAL A C 1
ATOM 457 O O . VAL A 1 62 ? -7.312 2.516 -14 1 97.44 62 VAL A O 1
ATOM 460 N N . PRO A 1 63 ? -7.605 4.668 -13.828 1 94.81 63 PRO A N 1
ATOM 461 C CA . PRO A 1 63 ? -6.512 5.016 -14.734 1 94.81 63 PRO A CA 1
ATOM 462 C C . PRO A 1 63 ? -5.207 4.309 -14.383 1 94.81 63 PRO A C 1
ATOM 464 O O . PRO A 1 63 ? -4.473 3.873 -15.273 1 94.81 63 PRO A O 1
ATOM 467 N N . LEU A 1 64 ? -4.926 4.102 -13.141 1 97.75 64 LEU A N 1
ATOM 468 C CA . LEU A 1 64 ? -3.648 3.508 -12.766 1 97.75 64 LEU A CA 1
ATOM 469 C C . LEU A 1 64 ? -3.838 2.082 -12.258 1 97.75 64 LEU A C 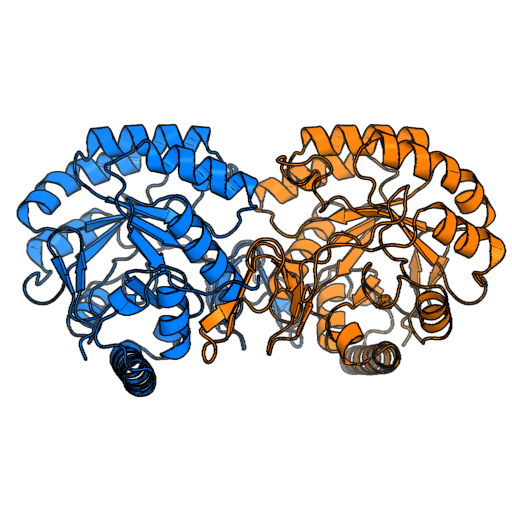1
ATOM 471 O O . LEU A 1 64 ? -2.936 1.514 -11.641 1 97.75 64 LEU A O 1
ATOM 475 N N . GLY A 1 65 ? -5.051 1.492 -12.516 1 98.38 65 GLY A N 1
ATOM 476 C CA . GLY A 1 65 ? -5.281 0.122 -12.086 1 98.38 65 GLY A CA 1
ATOM 477 C C . GLY A 1 65 ? -6.75 -0.207 -11.898 1 98.38 65 GLY A C 1
ATOM 478 O O . GLY A 1 65 ? -7.559 0.011 -12.805 1 98.38 65 GLY A O 1
ATOM 479 N N . SER A 1 66 ? -7.02 -0.764 -10.727 1 98.62 66 SER A N 1
ATOM 480 C CA . SER A 1 66 ? -8.383 -1.172 -10.422 1 98.62 66 SER A CA 1
ATOM 481 C C . SER A 1 66 ? -8.648 -1.131 -8.922 1 98.62 66 SER A C 1
ATOM 483 O O . SER A 1 66 ? -7.715 -1.085 -8.117 1 98.62 66 SER A O 1
ATOM 485 N N . ILE A 1 67 ? -9.883 -1.007 -8.594 1 98.56 67 ILE A N 1
ATOM 486 C CA . ILE A 1 67 ? -10.336 -1.252 -7.23 1 98.56 67 ILE A CA 1
ATOM 487 C C . ILE A 1 67 ? -11.391 -2.359 -7.23 1 98.56 67 ILE A C 1
ATOM 489 O O . ILE A 1 67 ? -12.227 -2.434 -8.133 1 98.56 67 ILE A O 1
ATOM 493 N N . ASN A 1 68 ? -11.297 -3.229 -6.203 1 97.75 68 ASN A N 1
ATOM 494 C CA . ASN A 1 68 ? -12.25 -4.332 -6.145 1 97.75 68 ASN A CA 1
ATOM 495 C C . ASN A 1 68 ? -12.562 -4.73 -4.707 1 97.75 68 ASN A C 1
ATOM 497 O O . ASN A 1 68 ? -11.75 -4.504 -3.807 1 97.75 68 ASN A O 1
ATOM 501 N N . SER A 1 69 ? -13.68 -5.18 -4.492 1 96.62 69 SER A N 1
ATOM 502 C CA . SER A 1 69 ? -14.172 -5.84 -3.291 1 96.62 69 SER A CA 1
ATOM 503 C C . SER A 1 69 ? -15.117 -6.984 -3.641 1 96.62 69 SER A C 1
ATOM 505 O O . SER A 1 69 ? -16.328 -6.867 -3.461 1 96.62 69 SER A O 1
ATOM 507 N N . MET A 1 70 ? -14.57 -8.078 -4.035 1 95.62 70 MET A N 1
ATOM 508 C CA . MET A 1 70 ? -15.305 -9.133 -4.719 1 95.62 70 MET A CA 1
ATOM 509 C C . MET A 1 70 ? -16.094 -9.977 -3.723 1 95.62 70 MET A C 1
ATOM 511 O O . MET A 1 70 ? -17.219 -10.391 -4.008 1 95.62 70 MET A O 1
ATOM 515 N N . GLY A 1 71 ? -15.57 -10.258 -2.641 1 94.25 71 GLY A N 1
ATOM 516 C CA . GLY A 1 71 ? -16.25 -11.086 -1.654 1 94.25 71 GLY A CA 1
ATOM 517 C C . GLY A 1 71 ? -16.188 -12.57 -1.974 1 94.25 71 GLY A C 1
ATOM 518 O O . GLY A 1 71 ? -17.141 -13.305 -1.707 1 94.25 71 GLY A O 1
ATOM 519 N N . LEU A 1 72 ? -15.188 -12.984 -2.703 1 95.06 72 LEU A N 1
ATOM 520 C CA . LEU A 1 72 ? -14.836 -14.375 -2.98 1 95.06 72 LEU A CA 1
ATOM 521 C C . LEU A 1 72 ? -15.953 -15.07 -3.756 1 95.06 72 LEU A C 1
ATOM 523 O O . LEU A 1 72 ? -16.344 -16.188 -3.408 1 95.06 72 LEU A O 1
ATOM 527 N N . PRO A 1 73 ? -16.5 -14.422 -4.75 1 96.94 73 PRO A N 1
ATOM 528 C CA . PRO A 1 73 ? -17.438 -15.195 -5.566 1 96.94 73 PRO A CA 1
ATOM 529 C C . PRO A 1 73 ? -16.797 -16.438 -6.172 1 96.94 73 PRO A C 1
ATOM 531 O O . PRO A 1 73 ? -15.711 -16.375 -6.746 1 96.94 73 PRO A O 1
ATOM 534 N N . ASN A 1 74 ? -17.391 -17.578 -6.035 1 97.88 74 ASN A N 1
ATOM 535 C CA . ASN A 1 74 ? -16.859 -18.828 -6.555 1 97.88 74 ASN A CA 1
ATOM 536 C C . ASN A 1 74 ? -17.953 -19.891 -6.652 1 97.88 74 ASN A C 1
ATOM 538 O O . ASN A 1 74 ? -19.047 -19.719 -6.121 1 97.88 74 ASN A O 1
ATOM 542 N N . LEU A 1 75 ? -17.656 -20.984 -7.285 1 98.75 75 LEU A N 1
ATOM 543 C CA . LEU A 1 75 ? -18.656 -21.984 -7.609 1 98.75 75 LEU A CA 1
ATOM 544 C C . LEU A 1 75 ? -18.594 -23.156 -6.637 1 98.75 75 LEU A C 1
ATOM 546 O O . LEU A 1 75 ? -19.188 -24.203 -6.875 1 98.75 75 LEU A O 1
ATOM 550 N N . GLY A 1 76 ? -17.812 -23.016 -5.551 1 98.69 76 GLY A N 1
ATOM 551 C CA . GLY A 1 76 ? -17.703 -24.047 -4.535 1 98.69 76 GLY A CA 1
ATOM 552 C C . GLY A 1 76 ? -16.641 -25.078 -4.859 1 98.69 76 GLY A C 1
ATOM 553 O O . GLY A 1 76 ? -16.375 -25.359 -6.031 1 98.69 76 GLY A O 1
ATOM 554 N N . PHE A 1 77 ? -16.109 -25.719 -3.82 1 98.75 77 PHE A N 1
ATOM 555 C CA . PHE A 1 77 ? -14.992 -26.641 -3.941 1 98.75 77 PHE A CA 1
ATOM 556 C C . PHE A 1 77 ? -15.352 -27.812 -4.844 1 98.75 77 PHE A C 1
ATOM 558 O O . PHE A 1 77 ? -14.523 -28.266 -5.641 1 98.75 77 PHE A O 1
ATOM 565 N N . ASP A 1 78 ? -16.516 -28.328 -4.75 1 98.81 78 ASP A N 1
ATOM 566 C CA . ASP A 1 78 ? -16.922 -29.484 -5.535 1 98.81 78 ASP A CA 1
ATOM 567 C C . ASP A 1 78 ? -16.797 -29.219 -7.031 1 98.81 78 ASP A C 1
ATOM 569 O O . ASP A 1 78 ? -16.406 -30.094 -7.797 1 98.81 78 ASP A O 1
ATOM 573 N N . PHE A 1 79 ? -17.156 -28.062 -7.434 1 98.81 79 PHE A N 1
ATOM 574 C CA . PHE A 1 79 ? -17.047 -27.688 -8.844 1 98.81 79 PHE A CA 1
ATOM 575 C C . PHE A 1 79 ? -15.609 -27.75 -9.32 1 98.81 79 PHE A C 1
ATOM 577 O O . PHE A 1 79 ? -15.312 -28.344 -10.352 1 98.81 79 PHE A O 1
ATOM 584 N N . TYR A 1 80 ? -14.766 -27.141 -8.609 1 98.81 80 TYR A N 1
ATOM 585 C CA . TYR A 1 80 ? -13.375 -27.031 -9.031 1 98.81 80 TYR A CA 1
ATOM 586 C C . TYR A 1 80 ? -12.656 -28.375 -8.93 1 98.81 80 TYR A C 1
ATOM 588 O O . TYR A 1 80 ? -11.781 -28.688 -9.742 1 98.81 80 TYR A O 1
ATOM 596 N N . LEU A 1 81 ? -13.039 -29.125 -7.859 1 98.75 81 LEU A N 1
ATOM 597 C CA . LEU A 1 81 ? -12.5 -30.469 -7.738 1 98.75 81 LEU A CA 1
ATOM 598 C C . LEU A 1 81 ? -12.906 -31.328 -8.93 1 98.75 81 LEU A C 1
ATOM 600 O O . LEU A 1 81 ? -12.102 -32.094 -9.453 1 98.75 81 LEU A O 1
ATOM 604 N N . LYS A 1 82 ? -14.148 -31.234 -9.281 1 98.56 82 LYS A N 1
ATOM 605 C CA . LYS A 1 82 ? -14.633 -31.969 -10.445 1 98.56 82 LYS A CA 1
ATOM 606 C C . LYS A 1 82 ? -13.914 -31.547 -11.719 1 98.56 82 LYS A C 1
ATOM 608 O O . LYS A 1 82 ? -13.523 -32.375 -12.531 1 98.56 82 LYS A O 1
ATOM 613 N N . TYR A 1 83 ? -13.789 -30.281 -11.922 1 98.62 83 TYR A N 1
ATOM 614 C CA . TYR A 1 83 ? -13.047 -29.781 -13.078 1 98.62 83 TYR A CA 1
ATOM 615 C C . TYR A 1 83 ? -11.641 -30.359 -13.109 1 98.62 83 TYR A C 1
ATOM 617 O O . TYR A 1 83 ? -11.195 -30.875 -14.133 1 98.62 83 TYR A O 1
ATOM 625 N N . ALA A 1 84 ? -10.969 -30.297 -11.992 1 98.44 84 ALA A N 1
ATOM 626 C CA . ALA A 1 84 ? -9.586 -30.766 -11.898 1 98.44 84 ALA A CA 1
ATOM 627 C C . ALA A 1 84 ? -9.5 -32.281 -12.133 1 98.44 84 ALA A C 1
ATOM 629 O O . ALA A 1 84 ? -8.523 -32.75 -12.719 1 98.44 84 ALA A O 1
ATOM 630 N N . SER A 1 85 ? -10.516 -32.969 -11.672 1 98.31 85 SER A N 1
ATOM 631 C CA . SER A 1 85 ? -10.469 -34.406 -11.727 1 98.31 85 SER A CA 1
ATOM 632 C C . SER A 1 85 ? -10.875 -34.938 -13.102 1 98.31 85 SER A C 1
ATOM 634 O O . SER A 1 85 ? -10.305 -35.906 -13.602 1 98.31 85 SER A O 1
ATOM 636 N N . GLU A 1 86 ? -11.781 -34.219 -13.727 1 98.12 86 GLU A N 1
ATOM 637 C CA . GLU A 1 86 ? -12.445 -34.844 -14.859 1 98.12 86 GLU A CA 1
ATOM 638 C C . GLU A 1 86 ? -12.258 -34.031 -16.141 1 98.12 86 GLU A C 1
ATOM 640 O O . GLU A 1 86 ? -12.344 -34.594 -17.25 1 98.12 86 GLU A O 1
ATOM 645 N N . LEU A 1 87 ? -12.086 -32.781 -15.984 1 98.12 87 LEU A N 1
ATOM 646 C CA . LEU A 1 87 ? -12.25 -31.953 -17.172 1 98.12 87 LEU A CA 1
ATOM 647 C C . LEU A 1 87 ? -10.922 -31.328 -17.594 1 98.12 87 LEU A C 1
ATOM 649 O O . LEU A 1 87 ? -10.703 -31.078 -18.781 1 98.12 87 LEU A O 1
ATOM 653 N N . HIS A 1 88 ? -10.055 -31.062 -16.719 1 98.5 88 HIS A N 1
ATOM 654 C CA . HIS A 1 88 ? -8.812 -30.359 -17.031 1 98.5 88 HIS A CA 1
ATOM 655 C C . HIS A 1 88 ? -7.879 -31.234 -17.844 1 98.5 88 HIS A C 1
ATOM 657 O O . HIS A 1 88 ? -7.758 -32.438 -17.578 1 98.5 88 HIS A O 1
ATOM 663 N N . ASP A 1 89 ? -7.207 -30.656 -18.797 1 97.5 89 ASP A N 1
ATOM 664 C CA . ASP A 1 89 ? -6.211 -31.328 -19.625 1 97.5 89 ASP A CA 1
ATOM 665 C C . ASP A 1 89 ? -4.801 -31.094 -19.094 1 97.5 89 ASP A C 1
ATOM 667 O O . ASP A 1 89 ? -4.121 -30.156 -19.516 1 97.5 89 ASP A O 1
ATOM 671 N N . TYR A 1 90 ? -4.332 -31.984 -18.297 1 96.06 90 TYR A N 1
ATOM 672 C CA . TYR A 1 90 ? -3.027 -31.859 -17.656 1 96.06 90 TYR A CA 1
ATOM 673 C C . TYR A 1 90 ? -1.903 -32 -18.672 1 96.06 90 TYR A C 1
ATOM 675 O O . TYR A 1 90 ? -0.754 -31.656 -18.391 1 96.06 90 TYR A O 1
ATOM 683 N N . GLY A 1 91 ? -2.109 -32.562 -19.75 1 95.12 91 GLY A N 1
ATOM 684 C CA . GLY A 1 91 ? -1.118 -32.625 -20.812 1 95.12 91 GLY A CA 1
ATOM 685 C C . GLY A 1 91 ? -0.864 -31.297 -21.484 1 95.12 91 GLY A C 1
ATOM 686 O O . GLY A 1 91 ? 0.188 -31.094 -22.094 1 95.12 91 GLY A O 1
ATOM 687 N N . LYS A 1 92 ? -1.795 -30.422 -21.281 1 96.12 92 LYS A N 1
ATOM 688 C CA . LYS A 1 92 ? -1.711 -29.125 -21.969 1 96.12 92 LYS A CA 1
ATOM 689 C C . LYS A 1 92 ? -1.132 -28.062 -21.031 1 96.12 92 LYS A C 1
ATOM 691 O O . LYS A 1 92 ? -0.344 -27.219 -21.469 1 96.12 92 LYS A O 1
ATOM 696 N N . LYS A 1 93 ? -1.599 -28.094 -19.828 1 96.75 93 LYS A N 1
ATOM 697 C CA . LYS A 1 93 ? -1.261 -26.984 -18.953 1 96.75 93 LYS A CA 1
ATOM 698 C C . LYS A 1 93 ? -1.293 -27.406 -17.484 1 96.75 93 LYS A C 1
ATOM 700 O O . LYS A 1 93 ? -2.271 -28 -17.031 1 96.75 93 LYS A O 1
ATOM 705 N N . PRO A 1 94 ? -0.222 -27.109 -16.703 1 98.06 94 PRO A N 1
ATOM 706 C CA . PRO A 1 94 ? -0.341 -27.328 -15.25 1 98.06 94 PRO A CA 1
ATOM 707 C C . PRO A 1 94 ? -1.476 -26.516 -14.625 1 98.06 94 PRO A C 1
ATOM 709 O O . PRO A 1 94 ? -1.722 -25.375 -15.031 1 98.06 94 PRO A O 1
ATOM 712 N N . LEU A 1 95 ? -2.162 -27.109 -13.609 1 98.5 95 LEU A N 1
ATOM 713 C CA . LEU A 1 95 ? -3.309 -26.5 -12.945 1 98.5 95 LEU A CA 1
ATOM 714 C C . LEU A 1 95 ? -3.01 -26.234 -11.477 1 98.5 95 LEU A C 1
ATOM 716 O O . LEU A 1 95 ? -2.576 -27.141 -10.758 1 98.5 95 LEU A O 1
ATOM 720 N N . PHE A 1 96 ? -3.141 -24.984 -11.016 1 98.62 96 PHE A N 1
ATOM 721 C CA . PHE A 1 96 ? -3.182 -24.625 -9.602 1 98.62 96 PHE A CA 1
ATOM 722 C C . PHE A 1 96 ? -4.621 -24.5 -9.125 1 98.62 96 PHE A C 1
ATOM 724 O O . PHE A 1 96 ? -5.426 -23.812 -9.75 1 98.62 96 PHE A O 1
ATOM 731 N N . LEU A 1 97 ? -4.992 -25.172 -8.086 1 98.69 97 LEU A N 1
ATOM 732 C CA . LEU A 1 97 ? -6.258 -24.922 -7.406 1 98.69 97 LEU A CA 1
ATOM 733 C C . LEU A 1 97 ? -6.059 -24.016 -6.199 1 98.69 97 LEU A C 1
ATOM 735 O O . LEU A 1 97 ? -5.227 -24.297 -5.336 1 98.69 97 LEU A O 1
ATOM 739 N N . SER A 1 98 ? -6.758 -22.938 -6.219 1 98.5 98 SER A N 1
ATOM 740 C CA . SER A 1 98 ? -6.684 -21.984 -5.129 1 98.5 98 SER A CA 1
ATOM 741 C C . SER A 1 98 ? -7.824 -22.172 -4.137 1 98.5 98 SER A C 1
ATOM 743 O O . SER A 1 98 ? -8.977 -22.328 -4.531 1 98.5 98 SER A O 1
ATOM 745 N N . LEU A 1 99 ? -7.465 -22.219 -2.855 1 97.88 99 LEU A N 1
ATOM 746 C CA . LEU A 1 99 ? -8.461 -22.422 -1.807 1 97.88 99 LEU A CA 1
ATOM 747 C C . LEU A 1 99 ? -8.445 -21.25 -0.822 1 97.88 99 LEU A C 1
ATOM 749 O O . LEU A 1 99 ? -7.379 -20.734 -0.486 1 97.88 99 LEU A O 1
ATOM 753 N N . SER A 1 100 ? -9.602 -20.844 -0.435 1 95.69 100 SER A N 1
ATOM 754 C CA . SER A 1 100 ? -9.797 -19.812 0.571 1 95.69 100 SER A CA 1
ATOM 755 C C . SER A 1 100 ? -10.969 -20.141 1.491 1 95.69 100 SER A C 1
ATOM 757 O O . SER A 1 100 ? -11.969 -19.438 1.511 1 95.69 100 SER A O 1
ATOM 759 N N . GLY A 1 101 ? -10.781 -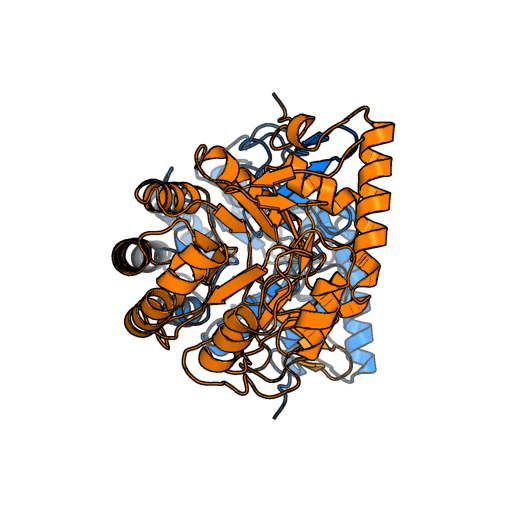21.203 2.27 1 93.62 101 GLY A N 1
ATOM 760 C CA . GLY A 1 101 ? -11.812 -21.547 3.242 1 93.62 101 GLY A CA 1
ATOM 761 C C . GLY A 1 101 ? -12.047 -20.453 4.273 1 93.62 101 GLY A C 1
ATOM 762 O O . GLY A 1 101 ? -11.133 -19.688 4.578 1 93.62 101 GLY A O 1
ATOM 763 N N . LEU A 1 102 ? -13.211 -20.469 4.887 1 90.62 102 LEU A N 1
ATOM 764 C CA . LEU A 1 102 ? -13.586 -19.438 5.844 1 90.62 102 LEU A CA 1
ATOM 765 C C . LEU A 1 102 ? -13.125 -19.797 7.25 1 90.62 102 LEU A C 1
ATOM 767 O O . LEU A 1 102 ? -13.383 -19.062 8.203 1 90.62 102 LEU A O 1
ATOM 771 N N . SER A 1 103 ? -12.516 -20.922 7.379 1 90.31 103 SER A N 1
ATOM 772 C CA . SER A 1 103 ? -11.906 -21.391 8.617 1 90.31 103 SER A CA 1
ATOM 773 C C . SER A 1 103 ? -10.797 -22.391 8.352 1 90.31 103 SER A C 1
ATOM 775 O O . SER A 1 103 ? -10.695 -22.938 7.242 1 90.31 103 SER A O 1
ATOM 777 N N . VAL A 1 104 ? -9.992 -22.594 9.344 1 91.31 104 VAL A N 1
ATOM 778 C CA . VAL A 1 104 ? -8.938 -23.594 9.227 1 91.31 104 VAL A CA 1
ATOM 779 C C . VAL A 1 104 ? -9.555 -24.953 8.961 1 91.31 104 VAL A C 1
ATOM 781 O O . VAL A 1 104 ? -9.047 -25.734 8.141 1 91.31 104 VAL A O 1
ATOM 784 N N . GLU A 1 105 ? -10.641 -25.219 9.633 1 94.06 105 GLU A N 1
ATOM 785 C CA . GLU A 1 105 ? -11.32 -26.5 9.5 1 94.06 105 GLU A CA 1
ATOM 786 C C . GLU A 1 105 ? -11.82 -26.719 8.07 1 94.06 105 GLU A C 1
ATOM 788 O O . GLU A 1 105 ? -11.711 -27.812 7.527 1 94.06 105 GLU A O 1
ATOM 793 N N . GLU A 1 106 ? -12.352 -25.688 7.527 1 94.81 106 GLU A N 1
ATOM 794 C CA . GLU A 1 106 ? -12.844 -25.766 6.152 1 94.81 106 GLU A CA 1
ATOM 795 C C . GLU A 1 106 ? -11.703 -26.047 5.176 1 94.81 106 GLU A C 1
ATOM 797 O O . GLU A 1 106 ? -11.844 -26.844 4.254 1 94.81 106 GLU A O 1
ATOM 802 N N . ASN A 1 107 ? -10.625 -25.422 5.375 1 96.12 107 ASN A N 1
ATOM 803 C CA . ASN A 1 107 ? -9.461 -25.641 4.523 1 96.12 107 ASN A CA 1
ATOM 804 C C . ASN A 1 107 ? -8.914 -27.047 4.672 1 96.12 107 ASN A C 1
ATOM 806 O O . ASN A 1 107 ? -8.578 -27.703 3.68 1 96.12 107 ASN A O 1
ATOM 810 N N . VAL A 1 108 ? -8.844 -27.484 5.898 1 97.75 108 VAL A N 1
ATOM 811 C CA . VAL A 1 108 ? -8.359 -28.828 6.168 1 97.75 108 VAL A CA 1
ATOM 812 C C . VAL A 1 108 ? -9.258 -29.859 5.469 1 97.75 108 VAL A C 1
ATOM 814 O O . VAL A 1 108 ? -8.766 -30.797 4.844 1 97.75 108 VAL A O 1
ATOM 817 N N . ALA A 1 109 ? -10.555 -29.625 5.547 1 98.31 109 ALA A N 1
ATOM 818 C CA . ALA A 1 109 ? -11.484 -30.547 4.891 1 98.31 109 ALA A CA 1
ATOM 819 C C . ALA A 1 109 ? -11.266 -30.562 3.379 1 98.31 109 ALA A C 1
ATOM 821 O O . ALA A 1 109 ? -11.273 -31.625 2.756 1 98.31 109 ALA A O 1
ATOM 822 N N . MET A 1 110 ? -11.07 -29.469 2.789 1 98.69 110 MET A N 1
ATOM 823 C CA . MET A 1 110 ? -10.883 -29.359 1.344 1 98.69 110 MET A CA 1
ATOM 824 C C . MET A 1 110 ? -9.562 -30 0.918 1 98.69 110 MET A C 1
ATOM 826 O O . MET A 1 110 ? -9.523 -30.75 -0.062 1 98.69 110 MET A O 1
ATOM 830 N N . VAL A 1 111 ? -8.508 -29.766 1.7 1 98.69 111 VAL A N 1
ATOM 831 C CA . VAL A 1 111 ? -7.215 -30.266 1.257 1 98.69 111 VAL A CA 1
ATOM 832 C C . VAL A 1 111 ? -7.16 -31.781 1.432 1 98.69 111 VAL A C 1
ATOM 834 O O . VAL A 1 111 ? -6.473 -32.469 0.679 1 98.69 111 VAL A O 1
ATOM 837 N N . CYS A 1 112 ? -7.871 -32.312 2.438 1 98.62 112 CYS A N 1
ATOM 838 C CA . CYS A 1 112 ? -7.957 -33.75 2.588 1 98.62 112 CYS A CA 1
ATOM 839 C C . CYS A 1 112 ? -8.562 -34.406 1.346 1 98.62 112 CYS A C 1
ATOM 841 O O . CYS A 1 112 ? -8.125 -35.469 0.918 1 98.62 112 CYS A O 1
ATOM 843 N N . ARG A 1 113 ? -9.5 -33.719 0.809 1 98.56 113 ARG A N 1
ATOM 844 C CA . ARG A 1 113 ? -10.156 -34.25 -0.386 1 98.56 113 ARG A CA 1
ATOM 845 C C . ARG A 1 113 ? -9.305 -34 -1.627 1 98.56 113 ARG A C 1
ATOM 847 O O . ARG A 1 113 ? -9.367 -34.781 -2.584 1 98.56 113 ARG A O 1
ATOM 854 N N . LEU A 1 114 ? -8.516 -33.031 -1.634 1 98.75 114 LEU A N 1
ATOM 855 C CA . LEU A 1 114 ? -7.703 -32.656 -2.787 1 98.75 114 LEU A CA 1
ATOM 856 C C . LEU A 1 114 ? -6.465 -33.562 -2.885 1 98.75 114 LEU A C 1
ATOM 858 O O . LEU A 1 114 ? -5.965 -33.812 -3.982 1 98.75 114 LEU A O 1
ATOM 862 N N . ALA A 1 115 ? -5.949 -34.031 -1.762 1 98.56 115 ALA A N 1
ATOM 863 C CA . ALA A 1 115 ? -4.656 -34.719 -1.655 1 98.56 115 ALA A CA 1
ATOM 864 C C . ALA A 1 115 ? -4.57 -35.875 -2.615 1 98.56 115 ALA A C 1
ATOM 866 O O . ALA A 1 115 ? -3.607 -36 -3.375 1 98.56 115 ALA A O 1
ATOM 867 N N . PRO A 1 116 ? -5.59 -36.75 -2.643 1 98.25 116 PRO A N 1
ATOM 868 C CA . PRO A 1 116 ? -5.488 -37.875 -3.572 1 98.25 116 PRO A CA 1
ATOM 869 C C . PRO A 1 116 ? -5.422 -37.438 -5.031 1 98.25 116 PRO A C 1
ATOM 871 O O . PRO A 1 116 ? -4.684 -38.031 -5.828 1 98.25 116 PRO A O 1
ATOM 874 N N . LEU A 1 117 ? -6.164 -36.469 -5.379 1 97.81 117 LEU A N 1
ATOM 875 C CA . LEU A 1 117 ? -6.152 -35.938 -6.742 1 97.81 117 LEU A CA 1
ATOM 876 C C . LEU A 1 117 ? -4.801 -35.312 -7.07 1 97.81 117 LEU A C 1
ATOM 878 O O . LEU A 1 117 ? -4.293 -35.469 -8.18 1 97.81 117 LEU A O 1
ATOM 882 N N . ALA A 1 118 ? -4.258 -34.594 -6.156 1 97.69 118 ALA A N 1
ATOM 883 C CA . ALA A 1 118 ? -2.951 -33.969 -6.332 1 97.69 118 ALA A CA 1
ATOM 884 C C . ALA A 1 118 ? -1.87 -35 -6.57 1 97.69 118 ALA A C 1
ATOM 886 O O . ALA A 1 118 ? -0.994 -34.844 -7.418 1 97.69 118 ALA A O 1
ATOM 887 N N . GLN A 1 119 ? -1.962 -36.062 -5.84 1 96.88 119 GLN A N 1
ATOM 888 C CA . GLN A 1 119 ? -1.009 -37.156 -6.008 1 96.88 119 GLN A CA 1
ATOM 889 C C . GLN A 1 119 ? -1.168 -37.844 -7.371 1 96.88 119 GLN A C 1
ATOM 891 O O . GLN A 1 119 ? -0.177 -38.188 -8.008 1 96.88 119 GLN A O 1
ATOM 896 N N . GLU A 1 120 ? -2.369 -37.938 -7.719 1 96.81 120 GLU A N 1
ATOM 897 C CA . GLU A 1 120 ? -2.678 -38.656 -8.945 1 96.81 120 GLU A CA 1
ATOM 898 C C . GLU A 1 120 ? -2.393 -37.812 -10.18 1 96.81 120 GLU A C 1
ATOM 900 O O . GLU A 1 120 ? -1.791 -38.281 -11.141 1 96.81 120 GLU A O 1
ATOM 905 N N . LYS A 1 121 ? -2.832 -36.5 -10.203 1 96.31 121 LYS A N 1
ATOM 906 C CA . LYS A 1 121 ? -2.883 -35.719 -11.43 1 96.31 121 LYS A CA 1
ATOM 907 C C . LYS A 1 121 ? -1.834 -34.594 -11.406 1 96.31 121 LYS A C 1
ATOM 909 O O . LYS A 1 121 ? -1.537 -34 -12.438 1 96.31 121 LYS A O 1
ATOM 914 N N . GLY A 1 122 ? -1.282 -34.344 -10.281 1 96 122 GLY A N 1
ATOM 915 C CA . GLY A 1 122 ? -0.263 -33.312 -10.172 1 96 122 GLY A CA 1
ATOM 916 C C . GLY A 1 122 ? -0.838 -31.922 -10.016 1 96 122 GLY A C 1
ATOM 917 O O . GLY A 1 122 ? -0.176 -30.922 -10.328 1 96 122 GLY A O 1
ATOM 918 N N . VAL A 1 123 ? -2.098 -31.828 -9.609 1 97.56 123 VAL A N 1
ATOM 919 C CA . VAL A 1 123 ? -2.686 -30.516 -9.344 1 97.56 123 VAL A CA 1
ATOM 920 C C . VAL A 1 123 ? -1.942 -29.844 -8.195 1 97.56 123 VAL A C 1
ATOM 922 O O . VAL A 1 123 ? -1.57 -30.5 -7.215 1 97.56 123 VAL A O 1
ATOM 925 N N . LEU A 1 124 ? -1.647 -28.531 -8.32 1 98.06 124 LEU A N 1
ATOM 926 C CA . LEU A 1 124 ? -0.911 -27.766 -7.32 1 98.06 124 LEU A CA 1
ATOM 927 C C . LEU A 1 124 ? -1.86 -26.938 -6.461 1 98.06 124 LEU A C 1
ATOM 929 O O . LEU A 1 124 ? -2.834 -26.375 -6.969 1 98.06 124 LEU A O 1
ATOM 933 N N . LEU A 1 125 ? -1.568 -26.875 -5.172 1 98.62 125 LEU A N 1
ATOM 934 C CA . LEU A 1 125 ? -2.428 -26.172 -4.223 1 98.62 125 LEU A CA 1
ATOM 935 C C . LEU A 1 125 ? -1.845 -24.812 -3.869 1 98.62 125 LEU A C 1
ATOM 937 O O . LEU A 1 125 ? -0.678 -24.703 -3.484 1 98.62 125 LEU A O 1
ATOM 941 N N . GLU A 1 126 ? -2.598 -23.766 -4.082 1 98.25 126 GLU A N 1
ATOM 942 C CA . GLU A 1 126 ? -2.332 -22.438 -3.539 1 98.25 126 GLU A CA 1
ATOM 943 C C . GLU A 1 126 ? -3.359 -22.047 -2.477 1 98.25 126 GLU A C 1
ATOM 945 O O . GLU A 1 126 ? -4.551 -21.938 -2.77 1 98.25 126 GLU A O 1
ATOM 950 N N . LEU A 1 127 ? -2.914 -21.812 -1.268 1 97.31 127 LEU A N 1
ATOM 951 C CA . LEU A 1 127 ? -3.803 -21.406 -0.186 1 97.31 127 LEU A CA 1
ATOM 952 C C . LEU A 1 127 ? -3.785 -19.891 -0.017 1 97.31 127 LEU A C 1
ATOM 954 O O . LEU A 1 127 ? -2.717 -19.281 0.094 1 97.31 127 LEU A O 1
ATOM 958 N N . ASN A 1 128 ? -4.938 -19.328 -0.011 1 94.81 128 ASN A N 1
ATOM 959 C CA . ASN A 1 128 ? -5.055 -17.891 0.187 1 94.81 128 ASN A CA 1
ATOM 960 C C . ASN A 1 128 ? -4.973 -17.516 1.665 1 94.81 128 ASN A C 1
ATOM 962 O O . ASN A 1 128 ? -5.883 -17.828 2.438 1 94.81 128 ASN A O 1
ATOM 966 N N . LEU A 1 129 ? -3.912 -16.828 2.107 1 91.81 129 LEU A N 1
ATOM 967 C CA . LEU A 1 129 ? -3.744 -16.406 3.494 1 91.81 129 LEU A CA 1
ATOM 968 C C . LEU A 1 129 ? -4.078 -14.93 3.66 1 91.81 129 LEU A C 1
ATOM 970 O O . LEU A 1 129 ? -3.881 -14.367 4.738 1 91.81 129 LEU A O 1
ATOM 974 N N . SER A 1 130 ? -4.582 -14.273 2.654 1 83.44 130 SER A N 1
ATOM 975 C CA . SER A 1 130 ? -4.789 -12.828 2.643 1 83.44 130 SER A CA 1
ATOM 976 C C . SER A 1 130 ? -6.246 -12.477 2.928 1 83.44 130 SER A C 1
ATOM 978 O O . SER A 1 130 ? -6.691 -11.359 2.629 1 83.44 130 SER A O 1
ATOM 980 N N . CYS A 1 131 ? -7.074 -13.344 3.299 1 73.12 131 CYS A N 1
ATOM 981 C CA . CYS A 1 131 ? -8.461 -13.094 3.678 1 73.12 131 CYS A CA 1
ATOM 982 C C . CYS A 1 131 ? -8.703 -13.445 5.141 1 73.12 131 CYS A C 1
ATOM 984 O O . CYS A 1 131 ? -8.023 -14.32 5.691 1 73.12 131 CYS A O 1
ATOM 986 N N . PRO A 1 132 ? -9.648 -12.531 5.66 1 59.16 132 PRO A N 1
ATOM 987 C CA . PRO A 1 132 ? -9.969 -12.898 7.043 1 59.16 132 PRO A CA 1
ATOM 988 C C . PRO A 1 132 ? -10.711 -14.227 7.145 1 59.16 132 PRO A C 1
ATOM 990 O O . PRO A 1 132 ? -11.586 -14.516 6.32 1 59.16 132 PRO A O 1
ATOM 993 N N . ASN A 1 133 ? -10.195 -15.125 7.781 1 54.06 133 ASN A N 1
ATOM 994 C CA . ASN A 1 133 ? -10.914 -16.391 7.973 1 54.06 133 ASN A CA 1
ATOM 995 C C . ASN A 1 133 ? -11.992 -16.25 9.055 1 54.06 133 ASN A C 1
ATOM 997 O O . ASN A 1 133 ? -12.883 -17.094 9.141 1 54.06 133 ASN A O 1
ATOM 1001 N N . VAL A 1 134 ? -11.82 -15.203 9.805 1 53 134 VAL A N 1
ATOM 1002 C CA . VAL A 1 134 ? -12.789 -14.945 10.859 1 53 134 VAL A CA 1
ATOM 1003 C C . VAL A 1 134 ? -13.25 -13.492 10.797 1 53 134 VAL A C 1
ATOM 1005 O O . VAL A 1 134 ? -12.43 -12.57 10.734 1 53 134 VAL A O 1
ATOM 1008 N N . ALA A 1 135 ? -14.617 -13.391 10.742 1 58 135 ALA A N 1
ATOM 1009 C CA . ALA A 1 135 ? -15.195 -12.055 10.727 1 58 135 ALA A CA 1
ATOM 1010 C C . ALA A 1 135 ? -14.664 -11.211 11.883 1 58 135 ALA A C 1
ATOM 1012 O O . ALA A 1 135 ? -14.602 -11.672 13.023 1 58 135 ALA A O 1
ATOM 1013 N N . GLY A 1 136 ? -14.117 -9.984 11.578 1 58.91 136 GLY A N 1
ATOM 1014 C CA . GLY A 1 136 ? -13.68 -9.055 12.609 1 58.91 136 GLY A CA 1
ATOM 1015 C C . GLY A 1 136 ? -12.211 -9.219 12.977 1 58.91 136 GLY A C 1
ATOM 1016 O O . GLY A 1 136 ? -11.672 -8.43 13.75 1 58.91 136 GLY A O 1
ATOM 1017 N N . LYS A 1 137 ? -11.625 -10.297 12.562 1 63.56 137 LYS A N 1
ATOM 1018 C CA . LYS A 1 137 ? -10.219 -10.539 12.875 1 63.56 137 LYS A CA 1
ATOM 1019 C C . LYS A 1 137 ? -9.32 -10.125 11.703 1 63.56 137 LYS A C 1
ATOM 1021 O O . LYS A 1 137 ? -9.789 -10 10.57 1 63.56 137 LYS A O 1
ATOM 1026 N N . PRO A 1 138 ? -8.039 -9.867 12.078 1 67 138 PRO A N 1
ATOM 1027 C CA . PRO A 1 138 ? -7.098 -9.547 11.008 1 67 138 PRO A CA 1
ATOM 1028 C C . PRO A 1 138 ? -6.891 -10.711 10.039 1 67 138 PRO A C 1
ATOM 1030 O O . PRO A 1 138 ? -7.25 -11.852 10.352 1 67 138 PRO A O 1
ATOM 1033 N N . GLN A 1 139 ? -6.441 -10.406 8.867 1 73.44 139 GLN A N 1
ATOM 1034 C CA . GLN A 1 139 ? -5.992 -11.438 7.938 1 73.44 139 GLN A CA 1
ATOM 1035 C C . GLN A 1 139 ? -5.035 -12.414 8.617 1 73.44 139 GLN A C 1
ATOM 1037 O O . GLN A 1 139 ? -4.18 -12 9.406 1 73.44 139 GLN A O 1
ATOM 1042 N N . VAL A 1 140 ? -5.117 -13.664 8.344 1 74.44 140 VAL A N 1
ATOM 1043 C CA . VAL A 1 140 ? -4.355 -14.742 8.969 1 74.44 140 VAL A CA 1
ATOM 1044 C C . VAL A 1 140 ? -2.861 -14.438 8.867 1 74.44 140 VAL A C 1
ATOM 1046 O O . VAL A 1 140 ? -2.119 -14.641 9.836 1 74.44 140 VAL A O 1
ATOM 1049 N N . ALA A 1 141 ? -2.461 -13.914 7.746 1 78.19 141 ALA A N 1
ATOM 1050 C CA . ALA A 1 141 ? -1.042 -13.719 7.461 1 78.19 141 ALA A CA 1
ATOM 1051 C C . ALA A 1 141 ? -0.446 -12.641 8.367 1 78.19 141 ALA A C 1
ATOM 1053 O O . ALA A 1 141 ? 0.776 -12.539 8.5 1 78.19 141 ALA A O 1
ATOM 1054 N N . TYR A 1 142 ? -1.316 -11.828 8.984 1 79.44 142 TYR A N 1
ATOM 1055 C CA . TYR A 1 142 ? -0.799 -10.758 9.836 1 79.44 142 TYR A CA 1
ATOM 1056 C C . TYR A 1 142 ? -0.797 -11.18 11.297 1 79.44 142 TYR A C 1
ATOM 1058 O O . TYR A 1 142 ? -0.217 -10.5 12.148 1 79.44 142 TYR A O 1
ATOM 1066 N N . ASP A 1 143 ? -1.441 -12.266 11.609 1 84.81 143 ASP A N 1
ATOM 1067 C CA . ASP A 1 143 ? -1.37 -12.93 12.914 1 84.81 143 ASP A CA 1
ATOM 1068 C C . ASP A 1 143 ? -0.444 -14.141 12.859 1 84.81 143 ASP A C 1
ATOM 1070 O O . ASP A 1 143 ? -0.874 -15.242 12.516 1 84.81 143 ASP A O 1
ATOM 1074 N N . PHE A 1 144 ? 0.788 -13.969 13.227 1 89.69 144 PHE A N 1
ATOM 1075 C CA . PHE A 1 144 ? 1.839 -14.945 12.953 1 89.69 144 PHE A CA 1
ATOM 1076 C C . PHE A 1 144 ? 1.615 -16.219 13.758 1 89.69 144 PHE A C 1
ATOM 1078 O O . PHE A 1 144 ? 1.969 -17.312 13.312 1 89.69 144 PHE A O 1
ATOM 1085 N N . GLU A 1 145 ? 0.971 -16.094 14.945 1 91.69 145 GLU A N 1
ATOM 1086 C CA . GLU A 1 145 ? 0.604 -17.281 15.695 1 91.69 145 GLU A CA 1
ATOM 1087 C C . GLU A 1 145 ? -0.502 -18.062 14.984 1 91.69 145 GLU A C 1
ATOM 1089 O O . GLU A 1 145 ? -0.438 -19.297 14.883 1 91.69 145 GLU A O 1
ATOM 1094 N N . ALA A 1 146 ? -1.469 -17.312 14.484 1 90 146 ALA A N 1
ATOM 1095 C CA . ALA A 1 146 ? -2.547 -17.953 13.727 1 90 146 ALA A CA 1
ATOM 1096 C C . ALA A 1 146 ? -2.021 -18.562 12.438 1 90 146 ALA A C 1
ATOM 1098 O O . ALA A 1 146 ? -2.449 -19.641 12.031 1 90 146 ALA A O 1
ATOM 1099 N N . MET A 1 147 ? -1.101 -17.875 11.797 1 93.75 147 MET A N 1
ATOM 1100 C CA . MET A 1 147 ? -0.495 -18.375 10.562 1 93.75 147 MET A CA 1
ATOM 1101 C C . MET A 1 147 ? 0.217 -19.703 10.805 1 93.75 147 MET A C 1
ATOM 1103 O O . MET A 1 147 ? 0.064 -20.641 10.031 1 93.75 147 MET A O 1
ATOM 1107 N N . ARG A 1 148 ? 1 -19.781 11.906 1 96.25 148 ARG A N 1
ATOM 1108 C CA . ARG A 1 148 ? 1.717 -21 12.258 1 96.25 148 ARG A CA 1
ATOM 1109 C C . ARG A 1 148 ? 0.75 -22.156 12.469 1 96.25 148 ARG A C 1
ATOM 1111 O O . ARG A 1 148 ? 0.952 -23.25 11.938 1 96.25 148 ARG A O 1
ATOM 1118 N N . THR A 1 149 ? -0.275 -21.859 13.242 1 94.88 149 THR A N 1
ATOM 1119 C CA . THR A 1 149 ? -1.266 -22.891 13.539 1 94.88 149 THR A CA 1
ATOM 1120 C C . THR A 1 149 ? -1.951 -23.359 12.258 1 94.88 149 THR A C 1
ATOM 1122 O O . THR A 1 149 ? -2.156 -24.547 12.062 1 94.88 149 THR A O 1
ATOM 1125 N N . TYR A 1 150 ? -2.301 -22.406 11.43 1 94.44 150 TYR A N 1
ATOM 1126 C CA . TYR A 1 150 ? -2.941 -22.703 10.156 1 94.44 150 TYR A CA 1
ATOM 1127 C C . TYR A 1 150 ? -2.057 -23.578 9.289 1 94.44 150 TYR A C 1
ATOM 1129 O O . TYR A 1 150 ? -2.508 -24.609 8.773 1 94.44 150 TYR A O 1
ATOM 1137 N N . LEU A 1 151 ? -0.831 -23.25 9.125 1 97.5 151 LEU A N 1
ATOM 1138 C CA . LEU A 1 151 ? 0.1 -23.969 8.266 1 97.5 151 LEU A CA 1
ATOM 1139 C C . LEU A 1 151 ? 0.386 -25.359 8.828 1 97.5 151 LEU A C 1
ATOM 1141 O O . LEU A 1 151 ? 0.57 -26.312 8.07 1 97.5 151 LEU A O 1
ATOM 1145 N N . GLN A 1 152 ? 0.439 -25.422 10.125 1 98.12 152 GLN A N 1
ATOM 1146 C CA . GLN A 1 152 ? 0.639 -26.719 10.758 1 98.12 152 GLN A CA 1
ATOM 1147 C C . GLN A 1 152 ? -0.505 -27.688 10.43 1 98.12 152 GLN A C 1
ATOM 1149 O O . GLN A 1 152 ? -0.271 -28.812 10.016 1 98.12 152 GLN A O 1
ATOM 1154 N N . LYS A 1 153 ? -1.694 -27.234 10.633 1 97.81 153 LYS A N 1
ATOM 1155 C CA . LYS A 1 153 ? -2.871 -28.078 10.422 1 97.81 153 LYS A CA 1
ATOM 1156 C C . LYS A 1 153 ? -3.006 -28.469 8.961 1 97.81 153 LYS A C 1
ATOM 1158 O O . LYS A 1 153 ? -3.293 -29.625 8.648 1 97.81 153 LYS A O 1
ATOM 1163 N N . VAL A 1 154 ? -2.779 -27.547 8.078 1 97.69 154 VAL A N 1
ATOM 1164 C CA . VAL A 1 154 ? -2.918 -27.812 6.652 1 97.69 154 VAL A CA 1
ATOM 1165 C C . VAL A 1 154 ? -1.806 -28.766 6.199 1 97.69 154 VAL A C 1
ATOM 1167 O O . VAL A 1 154 ? -2.047 -29.688 5.414 1 97.69 154 VAL A O 1
ATOM 1170 N N . SER A 1 155 ? -0.558 -28.547 6.633 1 98.5 155 SER A N 1
ATOM 1171 C CA . SER A 1 155 ? 0.562 -29.391 6.258 1 98.5 155 SER A CA 1
ATOM 1172 C C . SER A 1 155 ? 0.319 -30.844 6.688 1 98.5 155 SER A C 1
ATOM 1174 O O . SER A 1 155 ? 0.599 -31.781 5.934 1 98.5 155 SER A O 1
ATOM 1176 N N . LEU A 1 156 ? -0.205 -30.969 7.887 1 98.31 156 LEU A N 1
ATOM 1177 C CA . LEU A 1 156 ? -0.478 -32.312 8.406 1 98.31 156 LEU A CA 1
ATOM 1178 C C . LEU A 1 156 ? -1.579 -32.969 7.602 1 98.31 156 LEU A C 1
ATOM 1180 O O . LEU A 1 156 ? -1.479 -34.156 7.285 1 98.31 156 LEU A O 1
ATOM 1184 N N . ALA A 1 157 ? -2.598 -32.281 7.27 1 98.5 157 ALA A N 1
ATOM 1185 C CA . ALA A 1 157 ? -3.766 -32.844 6.59 1 98.5 157 ALA A CA 1
ATOM 1186 C C . ALA A 1 157 ? -3.461 -33.125 5.121 1 98.5 157 ALA A C 1
ATOM 1188 O O . ALA A 1 157 ? -3.912 -34.125 4.578 1 98.5 157 ALA A O 1
ATOM 1189 N N . TYR A 1 158 ? -2.764 -32.281 4.461 1 98.44 158 TYR A N 1
ATOM 1190 C CA . TYR A 1 158 ? -2.52 -32.375 3.023 1 98.44 158 TYR A CA 1
ATOM 1191 C C . TYR A 1 158 ? -1.369 -33.344 2.729 1 98.44 158 TYR A C 1
ATOM 1193 O O . TYR A 1 158 ? -1.472 -34.188 1.841 1 98.44 158 TYR A O 1
ATOM 1201 N N . GLY A 1 159 ? -0.229 -33.094 3.389 1 98.12 159 GLY A N 1
ATOM 1202 C CA . GLY A 1 159 ? 0.911 -34 3.309 1 98.12 159 GLY A CA 1
ATOM 1203 C C . GLY A 1 159 ? 1.694 -33.844 2.018 1 98.12 159 GLY A C 1
ATOM 1204 O O . GLY A 1 159 ? 2.572 -34.688 1.726 1 98.12 159 GLY A O 1
ATOM 1205 N N . LEU A 1 160 ? 1.353 -32.938 1.162 1 97.88 160 LEU A N 1
ATOM 1206 C CA . LEU A 1 160 ? 2.014 -32.688 -0.114 1 97.88 160 LEU A CA 1
ATOM 1207 C C . LEU A 1 160 ? 2.467 -31.234 -0.22 1 97.88 160 LEU A C 1
ATOM 1209 O O . LEU A 1 160 ? 2.01 -30.391 0.544 1 97.88 160 LEU A O 1
ATOM 1213 N N . PRO A 1 161 ? 3.451 -30.922 -1.126 1 97.94 161 PRO A N 1
ATOM 1214 C CA . PRO A 1 161 ? 3.881 -29.547 -1.318 1 97.94 161 PRO A CA 1
ATOM 1215 C C . PRO A 1 161 ? 2.738 -28.625 -1.741 1 97.94 161 PRO A C 1
ATOM 1217 O O . PRO A 1 161 ? 1.874 -29.031 -2.523 1 97.94 161 PRO A O 1
ATOM 1220 N N . PHE A 1 162 ? 2.738 -27.453 -1.22 1 98.38 162 PHE A N 1
ATOM 1221 C CA . PHE A 1 162 ? 1.745 -26.453 -1.591 1 98.38 162 PHE A CA 1
ATOM 1222 C C . PHE A 1 162 ? 2.312 -25.047 -1.446 1 98.38 162 PHE A C 1
ATOM 1224 O O . PHE A 1 162 ? 3.488 -24.875 -1.114 1 98.38 162 PHE A O 1
ATOM 1231 N N . GLY A 1 163 ? 1.571 -24.031 -1.887 1 98.06 163 GLY A N 1
ATOM 1232 C CA . GLY A 1 163 ? 1.96 -22.641 -1.738 1 98.06 163 GLY A CA 1
ATOM 1233 C C . GLY A 1 163 ? 0.907 -21.797 -1.045 1 98.06 163 GLY A C 1
ATOM 1234 O O . GLY A 1 163 ? -0.2 -22.266 -0.78 1 98.06 163 GLY A O 1
ATOM 1235 N N . VAL A 1 164 ? 1.301 -20.609 -0.682 1 98.06 164 VAL A N 1
ATOM 1236 C CA . VAL A 1 164 ? 0.397 -19.688 -0.017 1 98.06 164 VAL A CA 1
ATOM 1237 C C . VAL A 1 164 ? 0.451 -18.328 -0.713 1 98.06 164 VAL A C 1
ATOM 1239 O O . VAL A 1 164 ? 1.491 -17.938 -1.248 1 98.06 164 VAL A O 1
ATOM 1242 N N . LYS A 1 165 ? -0.689 -17.688 -0.743 1 97.56 165 LYS A N 1
ATOM 1243 C CA . LYS A 1 165 ? -0.762 -16.312 -1.226 1 97.56 165 LYS A CA 1
ATOM 1244 C C . LYS A 1 165 ? -0.803 -15.328 -0.064 1 97.56 165 LYS A C 1
ATOM 1246 O O . LYS A 1 165 ? -1.674 -15.422 0.805 1 97.56 165 LYS A O 1
ATOM 1251 N N . MET A 1 166 ? 0.122 -14.398 -0.121 1 96.25 166 MET A N 1
ATOM 1252 C CA . MET A 1 166 ? 0.375 -13.516 1.012 1 96.25 166 MET A CA 1
ATOM 1253 C C . MET A 1 166 ? -0.261 -12.148 0.785 1 96.25 166 MET A C 1
ATOM 1255 O O . MET A 1 166 ? -0.431 -11.719 -0.357 1 96.25 166 MET A O 1
ATOM 1259 N N . PRO A 1 167 ? -0.641 -11.43 1.891 1 92.88 167 PRO A N 1
ATOM 1260 C CA . PRO A 1 167 ? -1.076 -10.039 1.781 1 92.88 167 PRO A CA 1
ATOM 1261 C C . PRO A 1 167 ? 0.084 -9.078 1.544 1 92.88 167 PRO A C 1
ATOM 1263 O O . PRO A 1 167 ? 1.249 -9.469 1.646 1 92.88 167 PRO A O 1
ATOM 1266 N N . PRO A 1 168 ? -0.156 -7.859 1.222 1 92.94 168 PRO A N 1
ATOM 1267 C CA . PRO A 1 168 ? 0.888 -6.953 0.736 1 92.94 168 PRO A CA 1
ATOM 1268 C C . PRO A 1 168 ? 1.597 -6.211 1.866 1 92.94 168 PRO A C 1
ATOM 1270 O O . PRO A 1 168 ? 2.734 -5.766 1.698 1 92.94 168 PRO A O 1
ATOM 1273 N N . TYR A 1 169 ? 0.982 -6.008 3.016 1 85.19 169 TYR A N 1
ATOM 1274 C CA . TYR A 1 169 ? 1.526 -5.082 4.004 1 85.19 169 TYR A CA 1
ATOM 1275 C C . TYR A 1 169 ? 2.486 -5.793 4.949 1 85.19 169 TYR A C 1
ATOM 1277 O O . TYR A 1 169 ? 2.062 -6.578 5.801 1 85.19 169 TYR A O 1
ATOM 1285 N N . PHE A 1 170 ? 3.775 -5.41 4.875 1 80.94 170 PHE A N 1
ATOM 1286 C CA . PHE A 1 170 ? 4.82 -5.91 5.762 1 80.94 170 PHE A CA 1
ATOM 1287 C C . PHE A 1 170 ? 5.887 -4.848 5.996 1 80.94 170 PHE A C 1
ATOM 1289 O O . PHE A 1 170 ? 6.422 -4.281 5.043 1 80.94 170 PHE A O 1
ATOM 1296 N N . ASP A 1 171 ? 6.027 -4.535 7.207 1 81.94 171 ASP A N 1
ATOM 1297 C CA . ASP A 1 171 ? 7.293 -3.857 7.473 1 81.94 171 ASP A CA 1
ATOM 1298 C C . ASP A 1 171 ? 8.445 -4.859 7.566 1 81.94 171 ASP A C 1
ATOM 1300 O O . ASP A 1 171 ? 8.234 -6.066 7.43 1 81.94 171 ASP A O 1
ATOM 1304 N N . ILE A 1 172 ? 9.641 -4.406 7.73 1 84.75 172 ILE A N 1
ATOM 1305 C CA . ILE A 1 172 ? 10.82 -5.266 7.668 1 84.75 172 ILE A CA 1
ATOM 1306 C C . ILE A 1 172 ? 10.742 -6.332 8.758 1 84.75 172 ILE A C 1
ATOM 1308 O O . ILE A 1 172 ? 11 -7.512 8.508 1 84.75 172 ILE A O 1
ATOM 1312 N N . ALA A 1 173 ? 10.305 -5.91 9.945 1 84.38 173 ALA A N 1
ATOM 1313 C CA . ALA A 1 173 ? 10.18 -6.859 11.047 1 84.38 173 ALA A CA 1
ATOM 1314 C C . ALA A 1 173 ? 9.117 -7.914 10.75 1 84.38 173 ALA A C 1
ATOM 1316 O O . ALA A 1 173 ? 9.258 -9.078 11.133 1 84.38 173 ALA A O 1
ATOM 1317 N N . HIS A 1 174 ? 8.086 -7.508 10.047 1 88.12 174 HIS A N 1
ATOM 1318 C CA . HIS A 1 174 ? 7.027 -8.438 9.672 1 88.12 174 HIS A CA 1
ATOM 1319 C C . HIS A 1 174 ? 7.52 -9.445 8.633 1 88.12 174 HIS A C 1
ATOM 1321 O O . HIS A 1 174 ? 7.16 -10.625 8.688 1 88.12 174 HIS A O 1
ATOM 1327 N N . PHE A 1 175 ? 8.336 -8.977 7.68 1 93.5 175 PHE A N 1
ATOM 1328 C CA . PHE A 1 175 ? 8.93 -9.898 6.719 1 93.5 175 PHE A CA 1
ATOM 1329 C C . PHE A 1 175 ? 9.742 -10.977 7.43 1 93.5 175 PHE A C 1
ATOM 1331 O O . PHE A 1 175 ? 9.625 -12.156 7.105 1 93.5 175 PHE A O 1
ATOM 1338 N N . ASP A 1 176 ? 10.547 -10.523 8.391 1 93.94 176 ASP A N 1
ATOM 1339 C CA . ASP A 1 176 ? 11.398 -11.453 9.133 1 93.94 176 ASP A CA 1
ATOM 1340 C C . ASP A 1 176 ? 10.562 -12.484 9.891 1 93.94 176 ASP A C 1
ATOM 1342 O O . ASP A 1 176 ? 10.852 -13.68 9.844 1 93.94 176 ASP A O 1
ATOM 1346 N N . THR A 1 177 ? 9.539 -11.992 10.531 1 93.31 177 THR A N 1
ATOM 1347 C CA . THR A 1 177 ? 8.711 -12.875 11.352 1 93.31 177 THR A CA 1
ATOM 1348 C C . THR A 1 177 ? 7.918 -13.836 10.469 1 93.31 177 THR A C 1
ATOM 1350 O O . THR A 1 177 ? 7.844 -15.031 10.758 1 93.31 177 THR A O 1
ATOM 1353 N N . ALA A 1 178 ? 7.332 -13.312 9.406 1 94.94 178 ALA A N 1
ATOM 1354 C CA . ALA A 1 178 ? 6.574 -14.156 8.492 1 94.94 178 ALA A CA 1
ATOM 1355 C C . ALA A 1 178 ? 7.469 -15.211 7.848 1 94.94 178 ALA A C 1
ATOM 1357 O O . ALA A 1 178 ? 7.098 -16.391 7.773 1 94.94 178 ALA A O 1
ATOM 1358 N N . ALA A 1 179 ? 8.633 -14.805 7.383 1 97.62 179 ALA A N 1
ATOM 1359 C CA . ALA A 1 179 ? 9.57 -15.727 6.75 1 97.62 179 ALA A CA 1
ATOM 1360 C C . ALA A 1 179 ? 9.992 -16.828 7.715 1 97.62 179 ALA A C 1
ATOM 1362 O O . ALA A 1 179 ? 10.133 -17.984 7.32 1 97.62 179 ALA A O 1
ATOM 1363 N N . ALA A 1 180 ? 10.219 -16.438 8.984 1 97.31 180 ALA A N 1
ATOM 1364 C CA . ALA A 1 180 ? 10.594 -17.422 9.992 1 97.31 180 ALA A CA 1
ATOM 1365 C C . ALA A 1 180 ? 9.516 -18.484 10.133 1 97.31 180 ALA A C 1
ATOM 1367 O O . ALA A 1 180 ? 9.812 -19.688 10.18 1 97.31 180 ALA A O 1
ATOM 1368 N N . VAL A 1 181 ? 8.266 -18.047 10.156 1 97.56 181 VAL A N 1
ATOM 1369 C CA . VAL A 1 181 ? 7.148 -18.984 10.266 1 97.56 181 VAL A CA 1
ATOM 1370 C C . VAL A 1 181 ? 7.09 -19.875 9.016 1 97.56 181 VAL A C 1
ATOM 1372 O O . VAL A 1 181 ? 7.027 -21.094 9.117 1 97.56 181 VAL A O 1
ATOM 1375 N N . LEU A 1 182 ? 7.141 -19.25 7.848 1 98.25 182 LEU A N 1
ATOM 1376 C CA . LEU A 1 182 ? 7.016 -19.969 6.582 1 98.25 182 LEU A CA 1
ATOM 1377 C C . LEU A 1 182 ? 8.125 -21 6.422 1 98.25 182 LEU A C 1
ATOM 1379 O O . LEU A 1 182 ? 7.883 -22.109 5.949 1 98.25 182 LEU A O 1
ATOM 1383 N N . ASN A 1 183 ? 9.305 -20.656 6.832 1 98.5 183 ASN A N 1
ATOM 1384 C CA . ASN A 1 183 ? 10.461 -21.516 6.688 1 98.5 183 ASN A CA 1
ATOM 1385 C C . ASN A 1 183 ? 10.352 -22.75 7.59 1 98.5 183 ASN A C 1
ATOM 1387 O O . ASN A 1 183 ? 11.016 -23.766 7.348 1 98.5 183 ASN A O 1
ATOM 1391 N N . ASP A 1 184 ? 9.578 -22.672 8.641 1 98.25 184 ASP A N 1
ATOM 1392 C CA . ASP A 1 184 ? 9.375 -23.797 9.547 1 98.25 184 ASP A CA 1
ATOM 1393 C C . ASP A 1 184 ? 8.531 -24.891 8.891 1 98.25 184 ASP A C 1
ATOM 13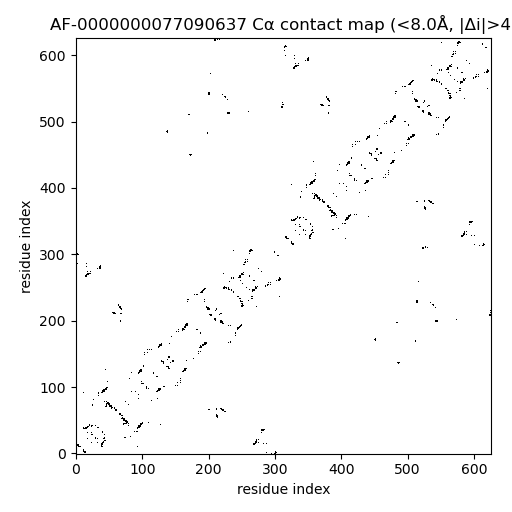95 O O . ASP A 1 184 ? 8.469 -26.016 9.391 1 98.25 184 ASP A O 1
ATOM 1399 N N . PHE A 1 185 ? 7.961 -24.656 7.766 1 98.44 185 PHE A N 1
ATOM 1400 C CA . PHE A 1 185 ? 7.078 -25.609 7.109 1 98.44 185 PHE A CA 1
ATOM 1401 C C . PHE A 1 185 ? 7.609 -25.984 5.73 1 98.44 185 PHE A C 1
ATOM 1403 O O . PHE A 1 185 ? 7.25 -25.359 4.73 1 98.44 185 PHE A O 1
ATOM 1410 N N . PRO A 1 186 ? 8.312 -27.047 5.633 1 97.75 186 PRO A N 1
ATOM 1411 C CA . PRO A 1 186 ? 8.969 -27.438 4.379 1 97.75 186 PRO A CA 1
ATOM 1412 C C . PRO A 1 186 ? 7.969 -27.734 3.264 1 97.75 186 PRO A C 1
ATOM 1414 O O . PRO A 1 186 ? 8.305 -27.625 2.082 1 97.75 186 PRO A O 1
ATOM 1417 N N . LEU A 1 187 ? 6.742 -28.094 3.643 1 98.31 187 LEU A N 1
ATOM 1418 C CA . LEU A 1 187 ? 5.75 -28.406 2.625 1 98.31 187 LEU A CA 1
ATOM 1419 C C . LEU A 1 187 ? 5.223 -27.141 1.96 1 98.31 187 LEU A C 1
ATOM 1421 O O . LEU A 1 187 ? 4.586 -27.219 0.905 1 98.31 187 LEU A O 1
ATOM 1425 N N . VAL A 1 188 ? 5.422 -26.016 2.59 1 98.5 188 VAL A N 1
ATOM 1426 C CA . VAL A 1 188 ? 5.195 -24.75 1.88 1 98.5 188 VAL A CA 1
ATOM 1427 C C . VAL A 1 188 ? 6.344 -24.5 0.908 1 98.5 188 VAL A C 1
ATOM 1429 O O . VAL A 1 188 ? 7.457 -24.172 1.325 1 98.5 188 VAL A O 1
ATOM 1432 N N . THR A 1 189 ? 6.004 -24.609 -0.361 1 98.44 189 THR A N 1
ATOM 1433 C CA . THR A 1 189 ? 7.113 -24.625 -1.307 1 98.44 189 THR A CA 1
ATOM 1434 C C . THR A 1 189 ? 7.145 -23.344 -2.135 1 98.44 189 THR A C 1
ATOM 1436 O O . THR A 1 189 ? 8.156 -23.031 -2.775 1 98.44 189 THR A O 1
ATOM 1439 N N . PHE A 1 190 ? 6.023 -22.578 -2.174 1 98.5 190 PHE A N 1
ATOM 1440 C CA . PHE A 1 190 ? 6.074 -21.312 -2.891 1 98.5 190 PHE A CA 1
ATOM 1441 C C . PHE A 1 190 ? 5.176 -20.281 -2.223 1 98.5 190 PHE A C 1
ATOM 1443 O O . PHE A 1 190 ? 4.223 -20.641 -1.528 1 98.5 190 PHE A O 1
ATOM 1450 N N . LEU A 1 191 ? 5.523 -19.078 -2.334 1 98.5 191 LEU A N 1
ATOM 1451 C CA . LEU A 1 191 ? 4.789 -17.906 -1.868 1 98.5 191 LEU A CA 1
ATOM 1452 C C . LEU A 1 191 ? 4.371 -17.031 -3.041 1 98.5 191 LEU A C 1
ATOM 1454 O O . LEU A 1 191 ? 5.203 -16.641 -3.869 1 98.5 191 LEU A O 1
ATOM 1458 N N . THR A 1 192 ? 3.08 -16.781 -3.168 1 98.5 192 THR A N 1
ATOM 1459 C CA . THR A 1 192 ? 2.607 -15.797 -4.137 1 98.5 192 THR A CA 1
ATOM 1460 C C . THR A 1 192 ? 2.469 -14.422 -3.488 1 98.5 192 THR A C 1
ATOM 1462 O O . THR A 1 192 ? 1.727 -14.258 -2.518 1 98.5 192 THR A O 1
ATOM 1465 N N . CYS A 1 193 ? 3.219 -13.516 -4.043 1 97.25 193 CYS A N 1
ATOM 1466 C CA . CYS A 1 193 ? 3.227 -12.141 -3.549 1 97.25 193 CYS A CA 1
ATOM 1467 C C . CYS A 1 193 ? 2.793 -11.172 -4.641 1 97.25 193 CYS A C 1
ATOM 1469 O O . CYS A 1 193 ? 3.471 -11.031 -5.66 1 97.25 193 CYS A O 1
ATOM 1471 N N . VAL A 1 194 ? 1.639 -10.414 -4.492 1 95.75 194 VAL A N 1
ATOM 1472 C CA . VAL A 1 194 ? 0.775 -10.336 -3.316 1 95.75 194 VAL A CA 1
ATOM 1473 C C . VAL A 1 194 ? -0.686 -10.273 -3.754 1 95.75 194 VAL A C 1
ATOM 1475 O O . VAL A 1 194 ? -0.986 -10.336 -4.949 1 95.75 194 VAL A O 1
ATOM 1478 N N . ASN A 1 195 ? -1.599 -10.328 -2.803 1 93.62 195 ASN A N 1
ATOM 1479 C CA . ASN A 1 195 ? -2.982 -9.945 -3.062 1 93.62 195 ASN A CA 1
ATOM 1480 C C . ASN A 1 195 ? -3.133 -8.43 -3.184 1 93.62 195 ASN A C 1
ATOM 1482 O O . ASN A 1 195 ? -2.148 -7.699 -3.1 1 93.62 195 ASN A O 1
ATOM 1486 N N . SER A 1 196 ? -4.328 -7.988 -3.51 1 94.56 196 SER A N 1
ATOM 1487 C CA . SER A 1 196 ? -4.586 -6.566 -3.697 1 94.56 196 SER A CA 1
ATOM 1488 C C . SER A 1 196 ? -4.238 -5.773 -2.441 1 94.56 196 SER A C 1
ATOM 1490 O O . SER A 1 196 ? -4.219 -6.324 -1.338 1 94.56 196 SER A O 1
ATOM 1492 N N . ILE A 1 197 ? -3.887 -4.531 -2.619 1 93.62 197 ILE A N 1
ATOM 1493 C CA . ILE A 1 197 ? -3.529 -3.656 -1.507 1 93.62 197 ILE A CA 1
ATOM 1494 C C . ILE A 1 197 ? -4.789 -3.014 -0.93 1 93.62 197 ILE A C 1
ATOM 1496 O O . ILE A 1 197 ? -5.418 -2.176 -1.58 1 93.62 197 ILE A O 1
ATOM 1500 N N . GLY A 1 198 ? -5.18 -3.383 0.249 1 90.06 198 GLY A N 1
ATOM 1501 C CA . GLY A 1 198 ? -6.297 -2.795 0.965 1 90.06 198 GLY A CA 1
ATOM 1502 C C . GLY A 1 198 ? -5.875 -1.975 2.168 1 90.06 198 GLY A C 1
ATOM 1503 O O . GLY A 1 198 ? -4.793 -2.188 2.721 1 90.06 198 GLY A O 1
ATOM 1504 N N . ASN A 1 199 ? -6.617 -1.088 2.611 1 92.25 199 ASN A N 1
ATOM 1505 C CA . ASN A 1 199 ? -7.844 -0.588 2.004 1 92.25 199 ASN A CA 1
ATOM 1506 C C . ASN A 1 199 ? -7.578 0.616 1.105 1 92.25 199 ASN A C 1
ATOM 1508 O O . ASN A 1 199 ? -6.727 1.45 1.416 1 92.25 199 ASN A O 1
ATOM 1512 N N . GLY A 1 200 ? -8.156 0.583 -0.052 1 97.38 200 GLY A N 1
ATOM 1513 C CA . GLY A 1 200 ? -8.203 1.748 -0.921 1 97.38 200 GLY A CA 1
ATOM 1514 C C . GLY A 1 200 ? -9.586 2.355 -1.041 1 97.38 200 GLY A C 1
ATOM 1515 O O . GLY A 1 200 ? -10.578 1.719 -0.687 1 97.38 200 GLY A O 1
ATOM 1516 N N . LEU A 1 201 ? -9.672 3.572 -1.402 1 98.69 201 LEU A N 1
ATOM 1517 C CA . LEU A 1 201 ? -10.898 4.297 -1.726 1 98.69 201 LEU A CA 1
ATOM 1518 C C . LEU A 1 201 ? -10.719 5.125 -2.994 1 98.69 201 LEU A C 1
ATOM 1520 O O . LEU A 1 201 ? -9.789 5.922 -3.096 1 98.69 201 LEU A O 1
ATOM 1524 N N . VAL A 1 202 ? -11.516 4.855 -3.975 1 98.88 202 VAL A N 1
ATOM 1525 C CA . VAL A 1 202 ? -11.562 5.66 -5.191 1 98.88 202 VAL A CA 1
ATOM 1526 C C . VAL A 1 202 ? -12.875 6.426 -5.262 1 98.88 202 VAL A C 1
ATOM 1528 O O . VAL A 1 202 ? -13.953 5.844 -5.078 1 98.88 202 VAL A O 1
ATOM 1531 N N . ILE A 1 203 ? -12.781 7.703 -5.445 1 98.88 203 ILE A N 1
ATOM 1532 C CA . ILE A 1 203 ? -13.938 8.594 -5.484 1 98.88 203 ILE A CA 1
ATOM 1533 C C . ILE A 1 203 ? -14.031 9.266 -6.852 1 98.88 203 ILE A C 1
ATOM 1535 O O . ILE A 1 203 ? -13.039 9.773 -7.367 1 98.88 203 ILE A O 1
ATOM 1539 N N . ASP A 1 204 ? -15.141 9.172 -7.473 1 98.62 204 ASP A N 1
ATOM 1540 C CA . ASP A 1 204 ? -15.414 9.938 -8.688 1 98.62 204 ASP A CA 1
ATOM 1541 C C . ASP A 1 204 ? -15.695 11.398 -8.367 1 98.62 204 ASP A C 1
ATOM 1543 O O . ASP A 1 204 ? -16.672 11.711 -7.684 1 98.62 204 ASP A O 1
ATOM 1547 N N . ALA A 1 205 ? -14.906 12.281 -8.859 1 98.44 205 ALA A N 1
ATOM 1548 C CA . ALA A 1 205 ? -14.992 13.695 -8.508 1 98.44 205 ALA A CA 1
ATOM 1549 C C . ALA A 1 205 ? -16.281 14.312 -9.055 1 98.44 205 ALA A C 1
ATOM 1551 O O . ALA A 1 205 ? -16.844 15.219 -8.438 1 98.44 205 ALA A O 1
ATOM 1552 N N . GLU A 1 206 ? -16.703 13.875 -10.203 1 98.19 206 GLU A N 1
ATOM 1553 C CA . GLU A 1 206 ? -17.891 14.445 -10.82 1 98.19 206 GLU A CA 1
ATOM 1554 C C . GLU A 1 206 ? -19.156 14.086 -10.039 1 98.19 206 GLU A C 1
ATOM 1556 O O . GLU A 1 206 ? -19.938 14.969 -9.664 1 98.19 206 GLU A O 1
ATOM 1561 N N . SER A 1 207 ? -19.344 12.805 -9.719 1 98.44 207 SER A N 1
ATOM 1562 C CA . SER A 1 207 ? -20.547 12.375 -9 1 98.44 207 SER A CA 1
ATOM 1563 C C . SER A 1 207 ? -20.359 12.508 -7.496 1 98.44 207 SER A C 1
ATOM 1565 O O . SER A 1 207 ? -21.328 12.398 -6.734 1 98.44 207 SER A O 1
ATOM 1567 N N . GLU A 1 208 ? -19.078 12.75 -7.043 1 98.81 208 GLU A N 1
ATOM 1568 C CA . GLU A 1 208 ? -18.719 12.852 -5.629 1 98.81 208 GLU A CA 1
ATOM 1569 C C . GLU A 1 208 ? -19.125 11.586 -4.871 1 98.81 208 GLU A C 1
ATOM 1571 O O . GLU A 1 208 ? -19.609 11.656 -3.746 1 98.81 208 GLU A O 1
ATOM 1576 N N . SER A 1 209 ? -18.875 10.398 -5.477 1 98.81 209 SER A N 1
ATOM 1577 C CA . SER A 1 209 ? -19.281 9.102 -4.949 1 98.81 209 SER A CA 1
ATOM 1578 C C . SER A 1 209 ? -18.156 8.078 -5.07 1 98.81 209 SER A C 1
ATOM 1580 O O . SER A 1 209 ? -17.328 8.164 -5.98 1 98.81 209 SER A O 1
ATOM 1582 N N . VAL A 1 210 ? -18.203 7.184 -4.109 1 98.81 210 VAL A N 1
ATOM 1583 C CA . VAL A 1 210 ? -17.328 6.027 -4.266 1 98.81 210 VAL A CA 1
ATOM 1584 C C . VAL A 1 210 ? -17.688 5.285 -5.555 1 98.81 210 VAL A C 1
ATOM 1586 O O . VAL A 1 210 ? -18.766 5.484 -6.117 1 98.81 210 VAL A O 1
ATOM 1589 N N . VAL A 1 211 ? -16.766 4.383 -6 1 98.81 211 VAL A N 1
ATOM 1590 C CA . VAL A 1 211 ? -16.984 3.797 -7.32 1 98.81 211 VAL A CA 1
ATOM 1591 C C . VAL A 1 211 ? -17.375 2.326 -7.172 1 98.81 211 VAL A C 1
ATOM 1593 O O . VAL A 1 211 ? -17.781 1.685 -8.141 1 98.81 211 VAL A O 1
ATOM 1596 N N . ILE A 1 212 ? -17.234 1.738 -5.969 1 98.75 212 ILE A N 1
ATOM 1597 C CA . ILE A 1 212 ? -17.734 0.398 -5.703 1 98.75 212 ILE A CA 1
ATOM 1598 C C . ILE A 1 212 ? -18.672 0.432 -4.492 1 98.75 212 ILE A C 1
ATOM 1600 O O . ILE A 1 212 ? -18.562 1.322 -3.646 1 98.75 212 ILE A O 1
ATOM 1604 N N . LYS A 1 213 ? -19.5 -0.535 -4.363 1 98.5 213 LYS A N 1
ATOM 1605 C CA . LYS A 1 213 ? -20.594 -0.537 -3.391 1 98.5 213 LYS A CA 1
ATOM 1606 C C . LYS A 1 213 ? -20.156 -1.169 -2.072 1 98.5 213 LYS A C 1
ATOM 1608 O O . LYS A 1 213 ? -20.438 -0.636 -0.997 1 98.5 213 LYS A O 1
ATOM 1613 N N . PRO A 1 214 ? -19.422 -2.332 -2.113 1 97.5 214 PRO A N 1
ATOM 1614 C CA . PRO A 1 214 ? -19.156 -3.033 -0.855 1 97.5 214 PRO A CA 1
ATOM 1615 C C . PRO A 1 214 ? -18.359 -2.184 0.131 1 97.5 214 PRO A C 1
ATOM 1617 O O . PRO A 1 214 ? -17.484 -1.408 -0.277 1 97.5 214 PRO A O 1
ATOM 1620 N N . LYS A 1 215 ? -18.703 -2.326 1.369 1 94.81 215 LYS A N 1
ATOM 1621 C CA . LYS A 1 215 ? -17.969 -1.704 2.459 1 94.81 215 LYS A CA 1
ATOM 1622 C C . LYS A 1 215 ? -17.891 -0.189 2.287 1 94.81 215 LYS A C 1
ATOM 1624 O O . LYS A 1 215 ? -16.859 0.427 2.551 1 94.81 215 LYS A O 1
ATOM 1629 N N . GLN A 1 216 ? -18.922 0.361 1.687 1 97.19 216 GLN A N 1
ATOM 1630 C CA . GLN A 1 216 ? -19.062 1.801 1.489 1 97.19 216 GLN A CA 1
ATOM 1631 C C . GLN A 1 216 ? -17.938 2.342 0.611 1 97.19 216 GLN A C 1
ATOM 1633 O O . GLN A 1 216 ? -17.438 3.451 0.834 1 97.19 216 GLN A O 1
ATOM 1638 N N . GLY A 1 217 ? -17.453 1.552 -0.281 1 98.06 217 GLY A N 1
ATOM 1639 C CA . GLY A 1 217 ? -16.516 2.018 -1.282 1 98.06 217 GLY A CA 1
ATOM 1640 C C . GLY A 1 217 ? -15.094 1.519 -1.046 1 98.06 217 GLY A C 1
ATOM 1641 O O . GLY A 1 217 ? -14.227 1.673 -1.905 1 98.06 217 GLY A O 1
ATOM 1642 N N . PHE A 1 218 ? -14.836 0.881 0.136 1 97.38 218 PHE A N 1
ATOM 1643 C CA . PHE A 1 218 ? -13.492 0.396 0.429 1 97.38 218 PHE A CA 1
ATOM 1644 C C . PHE A 1 218 ? -13.203 -0.891 -0.334 1 97.38 218 PHE A C 1
ATOM 1646 O O . PHE A 1 218 ? -14.086 -1.743 -0.481 1 97.38 218 PHE A O 1
ATOM 1653 N N . GLY A 1 219 ? -12.039 -1.038 -0.804 1 96.69 219 GLY A N 1
ATOM 1654 C CA . GLY A 1 219 ? -11.656 -2.229 -1.546 1 96.69 219 GLY A CA 1
ATOM 1655 C C . GLY A 1 219 ? -10.156 -2.387 -1.681 1 96.69 219 GLY A C 1
ATOM 1656 O O . GLY A 1 219 ? -9.391 -1.691 -1.009 1 96.69 219 GLY A O 1
ATOM 1657 N N . GLY A 1 220 ? -9.766 -3.396 -2.42 1 96.5 220 GLY A N 1
ATOM 1658 C CA . GLY A 1 220 ? -8.375 -3.639 -2.752 1 96.5 220 GLY A CA 1
ATOM 1659 C C . GLY A 1 220 ? -7.949 -2.982 -4.055 1 96.5 220 GLY A C 1
ATOM 1660 O O . GLY A 1 220 ? -8.719 -2.947 -5.016 1 96.5 220 GLY A O 1
ATOM 1661 N N . ILE A 1 221 ? -6.738 -2.445 -4.047 1 97.62 221 ILE A N 1
ATOM 1662 C CA . ILE A 1 221 ? -6.195 -1.734 -5.195 1 97.62 221 ILE A CA 1
ATOM 1663 C C . ILE A 1 221 ? -5.227 -2.643 -5.953 1 97.62 221 ILE A C 1
ATOM 1665 O O . ILE A 1 221 ? -4.426 -3.354 -5.344 1 97.62 221 ILE A O 1
ATOM 1669 N N . GLY A 1 222 ? -5.355 -2.691 -7.277 1 98 222 GLY A N 1
ATOM 1670 C CA . GLY A 1 222 ? -4.441 -3.398 -8.156 1 98 222 GLY A CA 1
ATOM 1671 C C . GLY A 1 222 ? -3.898 -2.529 -9.281 1 98 222 GLY A C 1
ATOM 1672 O O . GLY A 1 222 ? -4.043 -1.307 -9.25 1 98 222 GLY A O 1
ATOM 1673 N N . GLY A 1 223 ? -3.238 -3.133 -10.211 1 98.25 223 GLY A N 1
ATOM 1674 C CA . GLY A 1 223 ? -2.703 -2.416 -11.352 1 98.25 223 GLY A CA 1
ATOM 1675 C C . GLY A 1 223 ? -1.385 -1.726 -11.062 1 98.25 223 GLY A C 1
ATOM 1676 O O . GLY A 1 223 ? -0.604 -2.189 -10.227 1 98.25 223 GLY A O 1
ATOM 1677 N N . LYS A 1 224 ? -1.148 -0.66 -11.742 1 98.31 224 LYS A N 1
ATOM 1678 C CA . LYS A 1 224 ? 0.135 0.03 -11.641 1 98.31 224 LYS A CA 1
ATOM 1679 C C . LYS A 1 224 ? 0.359 0.563 -10.227 1 98.31 224 LYS A C 1
ATOM 1681 O O . LYS A 1 224 ? 1.502 0.751 -9.805 1 98.31 224 LYS A O 1
ATOM 1686 N N . TYR A 1 225 ? -0.727 0.773 -9.445 1 98 225 TYR A N 1
ATOM 1687 C CA . TYR A 1 225 ? -0.644 1.29 -8.086 1 98 225 TYR A CA 1
ATOM 1688 C C . TYR A 1 225 ? 0.29 0.438 -7.234 1 98 225 TYR A C 1
ATOM 1690 O O . TYR A 1 225 ? 0.967 0.951 -6.34 1 98 225 TYR A O 1
ATOM 1698 N N . ILE A 1 226 ? 0.372 -0.876 -7.5 1 97.75 226 ILE A N 1
ATOM 1699 C CA . ILE A 1 226 ? 0.869 -1.731 -6.43 1 97.75 226 ILE A CA 1
ATOM 1700 C C . ILE A 1 226 ? 2.232 -2.301 -6.812 1 97.75 226 ILE A C 1
ATOM 1702 O O . ILE A 1 226 ? 2.844 -3.041 -6.039 1 97.75 226 ILE A O 1
ATOM 1706 N N . LEU A 1 227 ? 2.752 -1.977 -8.023 1 98.56 227 LEU A N 1
ATOM 1707 C CA . LEU A 1 227 ? 3.961 -2.604 -8.547 1 98.56 227 LEU A CA 1
ATOM 1708 C C . LEU A 1 227 ? 5.125 -2.438 -7.57 1 98.56 227 LEU A C 1
ATOM 1710 O O . LEU A 1 227 ? 5.781 -3.414 -7.211 1 98.56 227 LEU A O 1
ATOM 1714 N N . PRO A 1 228 ? 5.395 -1.23 -7 1 98.5 228 PRO A N 1
ATOM 1715 C CA . PRO A 1 228 ? 6.543 -1.131 -6.094 1 98.5 228 PRO A CA 1
ATOM 1716 C C . PRO A 1 228 ? 6.387 -1.989 -4.844 1 98.5 228 PRO A C 1
ATOM 1718 O O . PRO A 1 228 ? 7.359 -2.584 -4.371 1 98.5 228 PRO A O 1
ATOM 1721 N N . THR A 1 229 ? 5.18 -2.049 -4.332 1 97.56 229 THR A N 1
ATOM 1722 C CA . THR A 1 229 ? 4.93 -2.85 -3.139 1 97.56 229 THR A CA 1
ATOM 1723 C C . THR A 1 229 ? 5.098 -4.336 -3.439 1 97.56 229 THR A C 1
ATOM 1725 O O . THR A 1 229 ? 5.672 -5.074 -2.639 1 97.56 229 THR A O 1
ATOM 1728 N N . THR A 1 230 ? 4.613 -4.742 -4.598 1 98.25 230 THR A N 1
ATOM 1729 C CA . THR A 1 230 ? 4.719 -6.145 -4.973 1 98.25 230 THR A CA 1
ATOM 1730 C C . THR A 1 230 ? 6.18 -6.543 -5.18 1 98.25 230 THR A C 1
ATOM 1732 O O . THR A 1 230 ? 6.613 -7.602 -4.719 1 98.25 230 THR A O 1
ATOM 1735 N N . LEU A 1 231 ? 6.949 -5.691 -5.84 1 98.81 231 LEU A N 1
ATOM 1736 C CA . LEU A 1 231 ? 8.367 -5.98 -6.055 1 98.81 231 LEU A CA 1
ATOM 1737 C C . LEU A 1 231 ? 9.102 -6.078 -4.723 1 98.81 231 LEU A C 1
ATOM 1739 O O . LEU A 1 231 ? 9.977 -6.93 -4.555 1 98.81 231 LEU A O 1
ATOM 1743 N N . ALA A 1 232 ? 8.711 -5.219 -3.799 1 98.56 232 ALA A N 1
ATOM 1744 C CA . ALA A 1 232 ? 9.32 -5.27 -2.473 1 98.56 232 ALA A CA 1
ATOM 1745 C C . ALA A 1 232 ? 9.023 -6.598 -1.783 1 98.56 232 ALA A C 1
ATOM 1747 O O . ALA A 1 232 ? 9.914 -7.215 -1.198 1 98.56 232 ALA A O 1
ATOM 1748 N N . ASN A 1 233 ? 7.801 -7.008 -1.832 1 98.38 233 ASN A N 1
ATOM 1749 C CA . ASN A 1 233 ? 7.422 -8.273 -1.21 1 98.38 233 ASN A CA 1
ATOM 1750 C C . ASN A 1 233 ? 8.133 -9.453 -1.864 1 98.38 233 ASN A C 1
ATOM 1752 O O . ASN A 1 233 ? 8.664 -10.328 -1.172 1 98.38 233 ASN A O 1
ATOM 1756 N N . VAL A 1 234 ? 8.141 -9.453 -3.191 1 98.88 234 VAL A N 1
ATOM 1757 C CA . VAL A 1 234 ? 8.805 -10.523 -3.93 1 98.88 234 VAL A CA 1
ATOM 1758 C C . VAL A 1 234 ? 10.273 -10.617 -3.508 1 98.88 234 VAL A C 1
ATOM 1760 O O . VAL A 1 234 ? 10.75 -11.688 -3.131 1 98.88 234 VAL A O 1
ATOM 1763 N N . ASN A 1 235 ? 10.961 -9.516 -3.545 1 98.81 235 ASN A N 1
ATOM 1764 C CA . ASN A 1 235 ? 12.391 -9.5 -3.227 1 98.81 235 ASN A CA 1
ATOM 1765 C C . ASN A 1 235 ? 12.641 -9.859 -1.765 1 98.81 235 ASN A C 1
ATOM 1767 O O . ASN A 1 235 ? 13.562 -10.609 -1.456 1 98.81 235 ASN A O 1
ATOM 1771 N N . ALA A 1 236 ? 11.812 -9.312 -0.875 1 98.5 236 ALA A N 1
ATOM 1772 C CA . ALA A 1 236 ? 11.992 -9.555 0.555 1 98.5 236 ALA A CA 1
ATOM 1773 C C . ALA A 1 236 ? 11.859 -11.039 0.88 1 98.5 236 ALA A C 1
ATOM 1775 O O . ALA A 1 236 ? 12.711 -11.602 1.571 1 98.5 236 ALA A O 1
ATOM 1776 N N . PHE A 1 237 ? 10.836 -11.672 0.379 1 98.62 237 PHE A N 1
ATOM 1777 C CA . PHE A 1 237 ? 10.625 -13.086 0.688 1 98.62 237 PHE A CA 1
ATOM 1778 C C . PHE A 1 237 ? 11.641 -13.953 -0.049 1 98.62 237 PHE A C 1
ATOM 1780 O O . PHE A 1 237 ? 12.07 -14.984 0.467 1 98.62 237 PHE A O 1
ATOM 1787 N N . TYR A 1 238 ? 12.023 -13.555 -1.289 1 98.75 238 TYR A N 1
ATOM 1788 C CA . TYR A 1 238 ? 13.07 -14.281 -2.002 1 98.75 238 TYR A CA 1
ATOM 1789 C C . TYR A 1 238 ? 14.336 -14.367 -1.165 1 98.75 238 TYR A C 1
ATOM 1791 O O . TYR A 1 238 ? 14.953 -15.438 -1.061 1 98.75 238 TYR A O 1
ATOM 1799 N N . ARG A 1 239 ? 14.664 -13.297 -0.529 1 98.19 239 ARG A N 1
ATOM 1800 C CA . ARG A 1 239 ? 15.898 -13.227 0.239 1 98.19 239 ARG A CA 1
ATOM 1801 C C . ARG A 1 239 ? 15.766 -13.961 1.569 1 98.19 239 ARG A C 1
ATOM 1803 O O . ARG A 1 239 ? 16.75 -14.484 2.098 1 98.19 239 ARG A O 1
ATOM 1810 N N . ARG A 1 240 ? 14.594 -14.039 2.074 1 98.25 240 ARG A N 1
ATOM 1811 C CA . ARG A 1 240 ? 14.406 -14.531 3.436 1 98.25 240 ARG A CA 1
ATOM 1812 C C . ARG A 1 240 ? 13.969 -15.992 3.436 1 98.25 240 ARG A C 1
ATOM 1814 O O . ARG A 1 240 ? 14.016 -16.656 4.469 1 98.25 240 ARG A O 1
ATOM 1821 N N . CYS A 1 241 ? 13.484 -16.484 2.26 1 98.5 241 CYS A N 1
ATOM 1822 C CA . CYS A 1 241 ? 13.016 -17.859 2.131 1 98.5 241 CYS A CA 1
ATOM 1823 C C . CYS A 1 241 ? 13.766 -18.594 1.026 1 98.5 241 CYS A C 1
ATOM 1825 O O . CYS A 1 241 ? 13.172 -19 0.028 1 98.5 241 CYS A O 1
ATOM 1827 N N . PRO A 1 242 ? 15.031 -18.922 1.194 1 96.62 242 PRO A N 1
ATOM 1828 C CA . PRO A 1 242 ? 15.883 -19.438 0.122 1 96.62 242 PRO A CA 1
ATOM 1829 C C . PRO A 1 242 ? 15.422 -20.797 -0.394 1 96.62 242 PRO A C 1
ATOM 1831 O O . PRO A 1 242 ? 15.766 -21.188 -1.514 1 96.62 242 PRO A O 1
ATOM 1834 N N . ASN A 1 243 ? 14.648 -21.516 0.33 1 97.12 243 ASN A N 1
ATOM 1835 C CA . ASN A 1 243 ? 14.211 -22.844 -0.105 1 97.12 243 ASN A CA 1
ATOM 1836 C C . ASN A 1 243 ? 12.781 -22.812 -0.646 1 97.12 243 ASN A C 1
ATOM 1838 O O . ASN A 1 243 ? 12.141 -23.859 -0.782 1 97.12 243 ASN A O 1
ATOM 1842 N N . LYS A 1 244 ? 12.297 -21.672 -0.868 1 98.44 244 LYS A N 1
ATOM 1843 C CA . LYS A 1 244 ? 10.945 -21.531 -1.391 1 98.44 244 LYS A CA 1
ATOM 1844 C C . LYS A 1 244 ? 10.945 -20.719 -2.689 1 98.44 244 LYS A C 1
ATOM 1846 O O . LYS A 1 244 ? 11.812 -19.875 -2.904 1 98.44 244 LYS A O 1
ATOM 1851 N N . LEU A 1 245 ? 10.039 -21.094 -3.535 1 98.38 245 LEU A N 1
ATOM 1852 C CA . LEU A 1 245 ? 9.812 -20.312 -4.746 1 98.38 245 LEU A CA 1
ATOM 1853 C C . LEU A 1 245 ? 8.945 -19.094 -4.453 1 98.38 245 LEU A C 1
ATOM 1855 O O . LEU A 1 245 ? 8.109 -19.125 -3.547 1 98.38 245 LEU A O 1
ATOM 1859 N N . ILE A 1 246 ? 9.219 -18.016 -5.152 1 98.81 246 ILE A N 1
ATOM 1860 C CA . ILE A 1 246 ? 8.383 -16.828 -5.051 1 98.81 246 ILE A CA 1
ATOM 1861 C C . ILE A 1 246 ? 7.652 -16.594 -6.375 1 98.81 246 ILE A C 1
ATOM 1863 O O . ILE A 1 246 ? 8.25 -16.688 -7.445 1 98.81 246 ILE A O 1
ATOM 1867 N N . PHE A 1 247 ? 6.328 -16.422 -6.27 1 98.81 247 PHE A N 1
ATOM 1868 C CA . PHE A 1 247 ? 5.52 -16.016 -7.414 1 98.81 247 PHE A CA 1
ATOM 1869 C C . PHE A 1 247 ? 5.133 -14.547 -7.301 1 98.81 247 PHE A C 1
ATOM 1871 O O . PHE A 1 247 ? 4.645 -14.102 -6.258 1 98.81 247 PHE A O 1
ATOM 1878 N N . GLY A 1 248 ? 5.461 -13.789 -8.328 1 98.81 248 GLY A N 1
ATOM 1879 C CA . GLY A 1 248 ? 5.066 -12.391 -8.359 1 98.81 248 GLY A CA 1
ATOM 1880 C C . GLY A 1 248 ? 3.637 -12.18 -8.82 1 98.81 248 GLY A C 1
ATOM 1881 O O . GLY A 1 248 ? 3.197 -12.797 -9.789 1 98.81 248 GLY A O 1
ATOM 1882 N N . CYS A 1 249 ? 2.91 -11.312 -8.148 1 98.44 249 CYS A N 1
ATOM 1883 C CA . CYS A 1 249 ? 1.531 -10.984 -8.492 1 98.44 249 CYS A CA 1
ATOM 1884 C C . CYS A 1 249 ? 1.225 -9.523 -8.195 1 98.44 249 CYS A C 1
ATOM 1886 O O . CYS A 1 249 ? 1.187 -9.109 -7.035 1 98.44 249 CYS A O 1
ATOM 1888 N N . GLY A 1 250 ? 1.003 -8.742 -9.281 1 97.38 250 GLY A N 1
ATOM 1889 C CA . GLY A 1 250 ? 0.637 -7.352 -9.07 1 97.38 250 GLY A CA 1
ATOM 1890 C C . GLY A 1 250 ? 1.412 -6.391 -9.961 1 97.38 250 GLY A C 1
ATOM 1891 O O . GLY A 1 250 ? 2.645 -6.371 -9.93 1 97.38 250 GLY A O 1
ATOM 1892 N N . GLY A 1 251 ? 0.668 -5.613 -10.75 1 98.19 251 GLY A N 1
ATOM 1893 C CA . GLY A 1 251 ? 1.263 -4.512 -11.492 1 98.19 251 GLY A CA 1
ATOM 1894 C C . GLY A 1 251 ? 1.899 -4.949 -12.797 1 98.19 251 GLY A C 1
ATOM 1895 O O . GLY A 1 251 ? 2.768 -4.258 -13.336 1 98.19 251 GLY A O 1
ATOM 1896 N N . VAL A 1 252 ? 1.516 -6.047 -13.367 1 98.81 252 VAL A N 1
ATOM 1897 C CA . VAL A 1 252 ? 2.17 -6.566 -14.57 1 98.81 252 VAL A CA 1
ATOM 1898 C C . VAL A 1 252 ? 1.359 -6.184 -15.805 1 98.81 252 VAL A C 1
ATOM 1900 O O . VAL A 1 252 ? 0.347 -6.82 -16.109 1 98.81 252 VAL A O 1
ATOM 1903 N N . TYR A 1 253 ? 1.817 -5.148 -16.547 1 98.56 253 TYR A N 1
ATOM 1904 C CA . TYR A 1 253 ? 1.17 -4.695 -17.766 1 98.56 253 TYR A CA 1
ATOM 1905 C C . TYR A 1 253 ? 2.047 -4.973 -18.984 1 98.56 253 TYR A C 1
ATOM 1907 O O . TYR A 1 253 ? 1.543 -5.121 -20.094 1 98.56 253 TYR A O 1
ATOM 1915 N N . THR A 1 254 ? 3.398 -5.082 -18.781 1 98.81 254 THR A N 1
ATOM 1916 C CA . THR A 1 254 ? 4.348 -5.211 -19.891 1 98.81 254 THR A CA 1
ATOM 1917 C C . THR A 1 254 ? 5.371 -6.305 -19.594 1 98.81 254 THR A C 1
ATOM 1919 O O . THR A 1 254 ? 5.48 -6.773 -18.453 1 98.81 254 THR A O 1
ATOM 1922 N N . GLY A 1 255 ? 6.098 -6.641 -20.641 1 98.81 255 GLY A N 1
ATOM 1923 C CA . GLY A 1 255 ? 7.223 -7.543 -20.453 1 98.81 255 GLY A CA 1
ATOM 1924 C C . GLY A 1 255 ? 8.258 -7.012 -19.484 1 98.81 255 GLY A C 1
ATOM 1925 O O . GLY A 1 255 ? 8.906 -7.785 -18.766 1 98.81 255 GLY A O 1
ATOM 1926 N N . GLU A 1 256 ? 8.422 -5.742 -19.469 1 98.81 256 GLU A N 1
ATOM 1927 C CA . GLU A 1 256 ? 9.359 -5.125 -18.531 1 98.81 256 GLU A CA 1
ATOM 1928 C C . GLU A 1 256 ? 8.914 -5.34 -17.094 1 98.81 256 GLU A C 1
ATOM 1930 O O . GLU A 1 256 ? 9.742 -5.617 -16.219 1 98.81 256 GLU A O 1
ATOM 1935 N N . ASP A 1 257 ? 7.613 -5.164 -16.812 1 98.81 257 ASP A N 1
ATOM 1936 C CA . ASP A 1 257 ? 7.113 -5.438 -15.469 1 98.81 257 ASP A CA 1
ATOM 1937 C C . ASP A 1 257 ? 7.43 -6.867 -15.047 1 98.81 257 ASP A C 1
ATOM 1939 O O . ASP A 1 257 ? 7.855 -7.105 -13.914 1 98.81 257 ASP A O 1
ATOM 1943 N N . ALA A 1 258 ? 7.191 -7.785 -15.969 1 98.94 258 ALA A N 1
ATOM 1944 C CA . ALA A 1 258 ? 7.504 -9.188 -15.688 1 98.94 258 ALA A CA 1
ATOM 1945 C C . ALA A 1 258 ? 9 -9.375 -15.445 1 98.94 258 ALA A C 1
ATOM 1947 O O . ALA A 1 258 ? 9.391 -10.102 -14.523 1 98.94 258 ALA A O 1
ATOM 1948 N N . PHE A 1 259 ? 9.805 -8.719 -16.297 1 98.94 259 PHE A N 1
ATOM 1949 C CA . PHE A 1 259 ? 11.25 -8.758 -16.141 1 98.94 259 PHE A CA 1
ATOM 1950 C C . PHE A 1 259 ? 11.664 -8.289 -14.758 1 98.94 259 PHE A C 1
ATOM 1952 O O . PHE A 1 259 ? 12.5 -8.914 -14.102 1 98.94 259 PHE A O 1
ATOM 1959 N N . LEU A 1 260 ? 11.055 -7.262 -14.258 1 98.94 260 LEU A N 1
ATOM 1960 C CA . LEU A 1 260 ? 11.367 -6.703 -12.945 1 98.94 260 LEU A CA 1
ATOM 1961 C C . LEU A 1 260 ? 10.977 -7.676 -11.836 1 98.94 260 LEU A C 1
ATOM 1963 O O . LEU A 1 260 ? 11.703 -7.816 -10.844 1 98.94 260 LEU A O 1
ATOM 1967 N N . HIS A 1 261 ? 9.82 -8.305 -11.953 1 98.94 261 HIS A N 1
ATOM 1968 C CA . HIS A 1 261 ? 9.43 -9.305 -10.969 1 98.94 261 HIS A CA 1
ATOM 1969 C C . HIS A 1 261 ? 10.453 -10.43 -10.883 1 98.94 261 HIS A C 1
ATOM 1971 O O . HIS A 1 261 ? 10.844 -10.844 -9.789 1 98.94 261 HIS A O 1
ATOM 1977 N N . ILE A 1 262 ? 10.875 -10.93 -12.016 1 98.94 262 ILE A N 1
ATOM 1978 C CA . ILE A 1 262 ? 11.828 -12.031 -12.039 1 98.94 262 ILE A CA 1
ATOM 1979 C C . ILE A 1 262 ? 13.18 -11.562 -11.508 1 98.94 262 ILE A C 1
ATOM 1981 O O . ILE A 1 262 ? 13.82 -12.258 -10.719 1 98.94 262 ILE A O 1
ATOM 1985 N N . LEU A 1 263 ? 13.578 -10.367 -11.93 1 98.94 263 LEU A N 1
ATOM 1986 C CA . LEU A 1 263 ? 14.805 -9.781 -11.406 1 98.94 263 LEU A CA 1
ATOM 1987 C C . LEU A 1 263 ? 14.75 -9.656 -9.891 1 98.94 263 LEU A C 1
ATOM 1989 O O . LEU A 1 263 ? 15.773 -9.812 -9.211 1 98.94 263 LEU A O 1
ATOM 1993 N N . ALA A 1 264 ? 13.594 -9.398 -9.336 1 98.88 264 ALA A N 1
ATOM 1994 C CA . ALA A 1 264 ? 13.406 -9.25 -7.891 1 98.88 264 ALA A CA 1
ATOM 1995 C C . ALA A 1 264 ? 13.398 -10.617 -7.203 1 98.88 264 ALA A C 1
ATOM 1997 O O . ALA A 1 264 ? 13.539 -10.695 -5.98 1 98.88 264 ALA A O 1
ATOM 1998 N N . GLY A 1 265 ? 13.094 -11.711 -7.93 1 98.88 265 GLY A N 1
ATOM 1999 C CA . GLY A 1 265 ? 13.219 -13.031 -7.324 1 98.88 265 GLY A CA 1
ATOM 2000 C C . GLY A 1 265 ? 12.102 -13.977 -7.73 1 98.88 265 GLY A C 1
ATOM 2001 O O . GLY A 1 265 ? 12.133 -15.156 -7.379 1 98.88 265 GLY A O 1
ATOM 2002 N N . ALA A 1 266 ? 11.148 -13.547 -8.547 1 98.88 266 ALA A N 1
ATOM 2003 C CA . ALA A 1 266 ? 9.969 -14.344 -8.867 1 98.88 266 ALA A CA 1
ATOM 2004 C C . ALA A 1 266 ? 10.312 -15.461 -9.852 1 98.88 266 ALA A C 1
ATOM 2006 O O . ALA A 1 266 ? 11.062 -15.242 -10.812 1 98.88 266 ALA A O 1
ATOM 2007 N N . SER A 1 267 ? 9.789 -16.641 -9.625 1 98.56 267 SER A N 1
ATOM 2008 C CA . SER A 1 267 ? 9.914 -17.75 -10.562 1 98.56 267 SER A CA 1
ATOM 2009 C C . SER A 1 267 ? 8.734 -17.781 -11.531 1 98.56 267 SER A C 1
ATOM 2011 O O . SER A 1 267 ? 8.875 -18.25 -12.664 1 98.56 267 SER A O 1
ATOM 2013 N N . MET A 1 268 ? 7.621 -17.406 -11.094 1 98.69 268 MET A N 1
ATOM 2014 C CA . MET A 1 268 ? 6.395 -17.266 -11.875 1 98.69 268 MET A CA 1
ATOM 2015 C C . MET A 1 268 ? 5.766 -15.891 -11.641 1 98.69 268 MET A C 1
ATOM 2017 O O . MET A 1 268 ? 6.059 -15.227 -10.648 1 98.69 268 MET A O 1
ATOM 2021 N N . VAL A 1 269 ? 4.938 -15.477 -12.609 1 98.94 269 VAL A N 1
ATOM 2022 C CA . VAL A 1 269 ? 4.312 -14.156 -12.555 1 98.94 269 VAL A CA 1
ATOM 2023 C C . VAL A 1 269 ? 2.818 -14.281 -12.836 1 98.94 269 VAL A C 1
ATOM 2025 O O . VAL A 1 269 ? 2.42 -14.766 -13.898 1 98.94 269 VAL A O 1
ATOM 2028 N N . GLN A 1 270 ? 1.992 -13.875 -11.867 1 98.88 270 GLN A N 1
ATOM 2029 C CA . GLN A 1 270 ? 0.545 -13.828 -12.047 1 98.88 270 GLN A CA 1
ATOM 2030 C C . GLN A 1 270 ? 0.099 -12.461 -12.562 1 98.88 270 GLN A C 1
ATOM 2032 O O . GLN A 1 270 ? 0.612 -11.43 -12.133 1 98.88 270 GLN A O 1
ATOM 2037 N N . VAL A 1 271 ? -0.804 -12.484 -13.531 1 98.88 271 VAL A N 1
ATOM 2038 C CA . VAL A 1 271 ? -1.353 -11.273 -14.133 1 98.88 271 VAL A CA 1
ATOM 2039 C C . VAL A 1 271 ? -2.826 -11.133 -13.758 1 98.88 271 VAL A C 1
ATOM 2041 O O . VAL A 1 271 ? -3.605 -12.078 -13.914 1 98.88 271 VAL A O 1
ATOM 2044 N N . GLY A 1 272 ? -3.197 -9.977 -13.219 1 98.38 272 GLY A N 1
ATOM 2045 C CA . GLY A 1 272 ? -4.566 -9.75 -12.781 1 98.38 272 GLY A CA 1
ATOM 2046 C C . GLY A 1 272 ? -5.27 -8.648 -13.555 1 98.38 272 GLY A C 1
ATOM 2047 O O . GLY A 1 272 ? -5.863 -8.906 -14.602 1 98.38 272 GLY A O 1
ATOM 2048 N N . THR A 1 273 ? -5.043 -7.367 -13.172 1 98.69 273 THR A N 1
ATOM 2049 C CA . THR A 1 273 ? -5.758 -6.215 -13.711 1 98.69 273 THR A CA 1
ATOM 2050 C C . THR A 1 273 ? -5.594 -6.141 -15.227 1 98.69 273 THR A C 1
ATOM 2052 O O . THR A 1 273 ? -6.578 -5.988 -15.953 1 98.69 273 THR A O 1
ATOM 2055 N N . ALA A 1 274 ? -4.422 -6.281 -15.742 1 98.69 274 ALA A N 1
ATOM 2056 C CA . ALA A 1 274 ? -4.184 -6.168 -17.188 1 98.69 274 ALA A CA 1
ATOM 2057 C C . ALA A 1 274 ? -4.867 -7.301 -17.938 1 98.69 274 ALA A C 1
ATOM 2059 O O . ALA A 1 274 ? -5.363 -7.098 -19.047 1 98.69 274 ALA A O 1
ATOM 2060 N N . LEU A 1 275 ? -4.824 -8.492 -17.375 1 98.75 275 LEU A N 1
ATOM 2061 C CA . LEU A 1 275 ? -5.535 -9.609 -17.984 1 98.75 275 LEU A CA 1
ATOM 2062 C C . LEU A 1 275 ? -7.031 -9.336 -18.062 1 98.75 275 LEU A C 1
ATOM 2064 O O . LEU A 1 275 ? -7.664 -9.594 -19.078 1 98.75 275 LEU A O 1
ATOM 2068 N N . GLN A 1 276 ? -7.594 -8.82 -16.953 1 98.19 276 GLN A N 1
ATOM 2069 C CA . GLN A 1 276 ? -9.008 -8.461 -16.922 1 98.19 276 GLN A CA 1
ATOM 2070 C C . GLN A 1 276 ? -9.336 -7.457 -18.031 1 98.19 276 GLN A C 1
ATOM 2072 O O . GLN A 1 276 ? -10.406 -7.531 -18.641 1 98.19 276 GLN A O 1
ATOM 2077 N N . GLU A 1 277 ? -8.445 -6.578 -18.281 1 97.69 277 GLU A N 1
ATOM 2078 C CA . GLU A 1 277 ? -8.664 -5.492 -19.234 1 97.69 277 GLU A CA 1
ATOM 2079 C C . GLU A 1 277 ? -8.461 -5.969 -20.672 1 97.69 277 GLU A C 1
ATOM 2081 O O . GLU A 1 277 ? -9.211 -5.582 -21.578 1 97.69 277 GLU A O 1
ATOM 2086 N N . GLU A 1 278 ? -7.477 -6.848 -20.906 1 97.44 278 GLU A N 1
ATOM 2087 C CA . GLU A 1 278 ? -7.031 -7.125 -22.266 1 97.44 278 GLU A CA 1
ATOM 2088 C C . GLU A 1 278 ? -7.469 -8.516 -22.719 1 97.44 278 GLU A C 1
ATOM 2090 O O . GLU A 1 278 ? -7.465 -8.812 -23.922 1 97.44 278 GLU A O 1
ATOM 2095 N N . GLY A 1 279 ? -7.773 -9.383 -21.766 1 97.88 279 GLY A N 1
ATOM 2096 C CA . GLY A 1 279 ? -8.086 -10.758 -22.094 1 97.88 279 GLY A CA 1
ATOM 2097 C C . GLY A 1 279 ? -6.855 -11.641 -22.219 1 97.88 279 GLY A C 1
ATOM 2098 O O . GLY A 1 279 ? -5.73 -11.172 -22.031 1 97.88 279 GLY A O 1
ATOM 2099 N N . PRO A 1 280 ? -7 -12.891 -22.484 1 98.12 280 PRO A N 1
ATOM 2100 C CA . PRO A 1 280 ? -5.93 -13.891 -22.422 1 98.12 280 PRO A CA 1
ATOM 2101 C C . PRO A 1 280 ? -4.852 -13.664 -23.484 1 98.12 280 PRO A C 1
ATOM 2103 O O . PRO A 1 280 ? -3.752 -14.219 -23.375 1 98.12 280 PRO A O 1
ATOM 2106 N N . GLY A 1 281 ? -5.113 -12.867 -24.516 1 98.31 281 GLY A N 1
ATOM 2107 C CA . GLY A 1 281 ? -4.098 -12.531 -25.5 1 98.31 281 GLY A CA 1
ATOM 2108 C C . GLY A 1 281 ? -2.883 -11.852 -24.891 1 98.31 281 GLY A C 1
ATOM 2109 O O . GLY A 1 281 ? -1.812 -11.82 -25.5 1 98.31 281 GLY A O 1
ATOM 2110 N N . ILE A 1 282 ? -3.012 -11.406 -23.703 1 98.75 282 ILE A N 1
ATOM 2111 C CA . ILE A 1 282 ? -1.956 -10.648 -23.047 1 98.75 282 ILE A CA 1
ATOM 2112 C C . ILE A 1 282 ? -0.73 -11.539 -22.844 1 98.75 282 ILE A C 1
ATOM 2114 O O . ILE A 1 282 ? 0.404 -11.055 -22.859 1 98.75 282 ILE A O 1
ATOM 2118 N N . PHE A 1 283 ? -0.93 -12.812 -22.688 1 98.81 283 PHE A N 1
ATOM 2119 C CA . PHE A 1 283 ? 0.168 -13.711 -22.344 1 98.81 283 PHE A CA 1
ATOM 2120 C C . PHE A 1 283 ? 1.135 -13.859 -23.516 1 98.81 283 PHE A C 1
ATOM 2122 O O . PHE A 1 283 ? 2.35 -13.914 -23.328 1 98.81 283 PHE A O 1
ATOM 2129 N N . THR A 1 284 ? 0.596 -13.883 -24.719 1 98.81 284 THR A N 1
ATOM 2130 C CA . THR A 1 284 ? 1.469 -13.891 -25.891 1 98.81 284 THR A CA 1
ATOM 2131 C C . THR A 1 284 ? 2.297 -12.609 -25.953 1 98.81 284 THR A C 1
ATOM 2133 O O . THR A 1 284 ? 3.508 -12.656 -26.172 1 98.81 284 THR A O 1
ATOM 2136 N N . ARG A 1 285 ? 1.624 -11.547 -25.734 1 98.56 285 ARG A N 1
ATOM 2137 C CA . ARG A 1 285 ? 2.289 -10.25 -25.781 1 98.56 285 ARG A CA 1
ATOM 2138 C C . ARG A 1 285 ? 3.369 -10.141 -24.719 1 98.56 285 ARG A C 1
ATOM 2140 O O . ARG A 1 285 ? 4.488 -9.711 -25 1 98.56 285 ARG A O 1
ATOM 2147 N N . LEU A 1 286 ? 3.047 -10.523 -23.484 1 98.88 286 LEU A N 1
ATOM 2148 C CA . LEU A 1 286 ? 4.008 -10.469 -22.391 1 98.88 286 LEU A CA 1
ATOM 2149 C C . LEU A 1 286 ? 5.211 -11.367 -22.672 1 98.88 286 LEU A C 1
ATOM 2151 O O . LEU A 1 286 ? 6.352 -10.977 -22.422 1 98.88 286 LEU A O 1
ATOM 2155 N N . ALA A 1 287 ? 4.973 -12.594 -23.172 1 98.88 287 ALA A N 1
ATOM 2156 C CA . ALA A 1 287 ? 6.055 -13.523 -23.484 1 98.88 287 ALA A CA 1
ATOM 2157 C C . ALA A 1 287 ? 6.984 -12.938 -24.547 1 98.88 287 ALA A C 1
ATOM 2159 O O . ALA A 1 287 ? 8.211 -12.992 -24.406 1 98.88 287 ALA A O 1
ATOM 2160 N N . ASP A 1 288 ? 6.359 -12.344 -25.578 1 98.81 288 ASP A N 1
ATOM 2161 C CA . ASP A 1 288 ? 7.145 -11.75 -26.656 1 98.81 288 ASP A CA 1
ATOM 2162 C C . ASP A 1 288 ? 7.992 -10.586 -26.125 1 98.81 288 ASP A C 1
ATOM 2164 O O . ASP A 1 288 ? 9.18 -10.484 -26.453 1 98.81 288 ASP A O 1
ATOM 2168 N N . GLU A 1 289 ? 7.355 -9.734 -25.359 1 98.88 289 GLU A N 1
ATOM 2169 C CA . GLU A 1 289 ? 8.062 -8.578 -24.812 1 98.88 289 GLU A CA 1
ATOM 2170 C C . GLU A 1 289 ? 9.203 -9.008 -23.891 1 98.88 289 GLU A C 1
ATOM 2172 O O . GLU A 1 289 ? 10.281 -8.414 -23.922 1 98.88 289 GLU A O 1
ATOM 2177 N N . LEU A 1 290 ? 8.984 -10.047 -23.078 1 98.88 290 LEU A N 1
ATOM 2178 C CA . LEU A 1 290 ? 10.016 -10.547 -22.172 1 98.88 290 LEU A CA 1
ATOM 2179 C C . LEU A 1 290 ? 11.18 -11.148 -22.969 1 98.88 290 LEU A C 1
ATOM 2181 O O . LEU A 1 290 ? 12.344 -10.914 -22.641 1 98.88 290 LEU A O 1
ATOM 2185 N N . LEU A 1 291 ? 10.867 -11.898 -24 1 98.88 291 LEU A N 1
ATOM 2186 C CA . LEU A 1 291 ? 11.898 -12.484 -24.844 1 98.88 291 LEU A CA 1
ATOM 2187 C C . LEU A 1 291 ? 12.742 -11.398 -25.516 1 98.88 291 LEU A C 1
ATOM 2189 O O . LEU A 1 291 ? 13.953 -11.562 -25.672 1 98.88 291 LEU A O 1
ATOM 2193 N N . GLU A 1 292 ? 12.086 -10.328 -25.906 1 98.81 292 GLU A N 1
ATOM 2194 C CA . GLU A 1 292 ? 12.812 -9.211 -26.516 1 98.81 292 GLU A CA 1
ATOM 2195 C C . GLU A 1 292 ? 13.797 -8.594 -25.531 1 98.81 292 GLU A C 1
ATOM 2197 O O . GLU A 1 292 ? 14.93 -8.273 -25.891 1 98.81 292 GLU A O 1
ATOM 2202 N N . ILE A 1 293 ? 13.391 -8.406 -24.297 1 98.75 293 ILE A N 1
ATOM 2203 C CA . ILE A 1 293 ? 14.258 -7.852 -23.266 1 98.75 293 ILE A CA 1
ATOM 2204 C C . ILE A 1 293 ? 15.422 -8.805 -23.016 1 98.75 293 ILE A C 1
ATOM 2206 O O . ILE A 1 293 ? 16.578 -8.375 -22.906 1 98.75 293 ILE A O 1
ATOM 2210 N N . MET A 1 294 ? 15.156 -10.109 -22.906 1 98.75 294 MET A N 1
ATOM 2211 C CA . MET A 1 294 ? 16.188 -11.109 -22.688 1 98.75 294 MET A CA 1
ATOM 2212 C C . MET A 1 294 ? 17.219 -11.102 -23.828 1 98.75 294 MET A C 1
ATOM 2214 O O . MET A 1 294 ? 18.422 -11.141 -23.578 1 98.75 294 MET A O 1
ATOM 2218 N N . ALA A 1 295 ? 16.672 -10.977 -25.016 1 98.69 295 ALA A N 1
ATOM 2219 C CA . ALA A 1 295 ? 17.547 -10.93 -26.188 1 98.69 295 ALA A CA 1
ATOM 2220 C C . ALA A 1 295 ? 18.453 -9.703 -26.125 1 98.69 295 ALA A C 1
ATOM 2222 O O . ALA A 1 295 ? 19.672 -9.812 -26.344 1 98.69 295 ALA A O 1
ATOM 2223 N N . ARG A 1 296 ? 17.906 -8.602 -25.859 1 98.5 296 ARG A N 1
ATOM 2224 C CA . ARG A 1 296 ? 18.656 -7.348 -25.797 1 98.5 296 ARG A CA 1
ATOM 2225 C C . ARG A 1 296 ? 19.719 -7.406 -24.719 1 98.5 296 ARG A C 1
ATOM 2227 O O . ARG A 1 296 ? 20.812 -6.844 -24.875 1 98.5 296 ARG A O 1
ATOM 2234 N N . LYS A 1 297 ? 19.438 -8.141 -23.656 1 98.5 297 LYS A N 1
ATOM 2235 C CA . LYS A 1 297 ? 20.328 -8.117 -22.5 1 98.5 297 LYS A CA 1
ATOM 2236 C C . LYS A 1 297 ? 21.234 -9.352 -22.484 1 98.5 297 LYS A C 1
ATOM 2238 O O . LYS A 1 297 ? 22.109 -9.469 -21.641 1 98.5 297 LYS A O 1
ATOM 2243 N N . GLY A 1 298 ? 20.953 -10.289 -23.297 1 98.5 298 GLY A N 1
ATOM 2244 C CA . GLY A 1 298 ? 21.797 -11.461 -23.453 1 98.5 298 GLY A CA 1
ATOM 2245 C C . GLY A 1 298 ? 21.453 -12.586 -22.516 1 98.5 298 GLY A C 1
ATOM 2246 O O . GLY A 1 298 ? 22.281 -13.453 -22.234 1 98.5 298 GLY A O 1
ATOM 2247 N N . TYR A 1 299 ? 20.281 -12.57 -21.953 1 98.69 299 TYR A N 1
ATOM 2248 C CA . TYR A 1 299 ? 19.828 -13.664 -21.094 1 98.69 299 TYR A CA 1
ATOM 2249 C C . TYR A 1 299 ? 19.234 -14.789 -21.922 1 98.69 299 TYR A C 1
ATOM 2251 O O . TYR A 1 299 ? 18.406 -14.547 -22.812 1 98.69 299 TYR A O 1
ATOM 2259 N N . LYS A 1 300 ? 19.531 -16.031 -21.609 1 98.44 300 LYS A N 1
ATOM 2260 C CA . LYS A 1 300 ? 19.031 -17.172 -22.359 1 98.44 300 LYS A CA 1
ATOM 2261 C C . LYS A 1 300 ? 17.906 -17.875 -21.594 1 98.44 300 LYS A C 1
ATOM 2263 O O . LYS A 1 300 ? 17.062 -18.531 -22.203 1 98.44 300 LYS A O 1
ATOM 2268 N N . THR A 1 301 ? 18.062 -17.797 -20.281 1 98.25 301 THR A N 1
ATOM 2269 C CA . THR A 1 301 ? 17.047 -18.391 -19.422 1 98.25 301 THR A CA 1
ATOM 2270 C C . THR A 1 301 ? 16.656 -17.422 -18.312 1 98.25 301 THR A C 1
ATOM 2272 O O . THR A 1 301 ? 17.359 -16.469 -18.031 1 98.25 301 THR A O 1
ATOM 2275 N N . LEU A 1 302 ? 15.531 -17.719 -17.703 1 98.56 302 LEU A N 1
ATOM 2276 C CA . LEU A 1 302 ? 15.031 -16.891 -16.609 1 98.56 302 LEU A CA 1
ATOM 2277 C C . LEU A 1 302 ? 15.977 -16.953 -15.406 1 98.56 302 LEU A C 1
ATOM 2279 O O . LEU A 1 302 ? 16.156 -15.969 -14.703 1 98.56 302 LEU A O 1
ATOM 2283 N N . GLU A 1 303 ? 16.594 -18.078 -15.219 1 97.69 303 GLU A N 1
ATOM 2284 C CA . GLU A 1 303 ? 17.469 -18.328 -14.078 1 97.69 303 GLU A CA 1
ATOM 2285 C C . GLU A 1 303 ? 18.672 -17.391 -14.102 1 97.69 303 GLU A C 1
ATOM 2287 O O . GLU A 1 303 ? 19.234 -17.062 -13.055 1 97.69 303 GLU A O 1
ATOM 2292 N N . GLU A 1 304 ? 19.016 -17.016 -15.25 1 98.5 304 GLU A N 1
ATOM 2293 C CA . GLU A 1 304 ? 20.234 -16.219 -15.414 1 98.5 304 GLU A CA 1
ATOM 2294 C C . GLU A 1 304 ? 20.078 -14.852 -14.758 1 98.5 304 GLU A C 1
ATOM 2296 O O . GLU A 1 304 ? 21.078 -14.195 -14.445 1 98.5 304 GLU A O 1
ATOM 2301 N N . PHE A 1 305 ? 18.797 -14.398 -14.508 1 98.56 305 PHE A N 1
ATOM 2302 C CA . PHE A 1 305 ? 18.672 -13.062 -13.938 1 98.56 305 PHE A CA 1
ATOM 2303 C C . PHE A 1 305 ? 17.688 -13.07 -12.773 1 98.56 305 PHE A C 1
ATOM 2305 O O . PHE A 1 305 ? 17.484 -12.039 -12.125 1 98.56 305 PHE A O 1
ATOM 2312 N N . ARG A 1 306 ? 17.109 -14.172 -12.422 1 98.56 306 ARG A N 1
ATOM 2313 C CA . ARG A 1 306 ? 16.188 -14.242 -11.289 1 98.56 306 ARG A CA 1
ATOM 2314 C C . ARG A 1 306 ? 16.891 -13.883 -9.984 1 98.56 306 ARG A C 1
ATOM 2316 O O . ARG A 1 306 ? 17.922 -14.477 -9.633 1 98.56 306 ARG A O 1
ATOM 2323 N N . GLY A 1 307 ? 16.359 -12.898 -9.281 1 98.62 307 GLY A N 1
ATOM 2324 C CA . GLY A 1 307 ? 16.875 -12.531 -7.973 1 98.62 307 GLY A CA 1
ATOM 2325 C C . GLY A 1 307 ? 18.188 -11.781 -8.039 1 98.62 307 GLY A C 1
ATOM 2326 O O . GLY A 1 307 ? 18.891 -11.648 -7.027 1 98.62 307 GLY A O 1
ATOM 2327 N N . ARG A 1 308 ? 18.531 -11.289 -9.18 1 98.62 308 ARG A N 1
ATOM 2328 C CA . ARG A 1 308 ? 19.859 -10.711 -9.344 1 98.62 308 ARG A CA 1
ATOM 2329 C C . ARG A 1 308 ? 19.797 -9.188 -9.305 1 98.62 308 ARG A C 1
ATOM 2331 O O . ARG A 1 308 ? 20.688 -8.508 -9.82 1 98.62 308 ARG A O 1
ATOM 2338 N N . VAL A 1 309 ? 18.75 -8.586 -8.773 1 98.81 309 VAL A N 1
ATOM 2339 C CA . VAL A 1 309 ? 18.688 -7.137 -8.664 1 98.81 309 VAL A CA 1
ATOM 2340 C C . VAL A 1 309 ? 19.922 -6.613 -7.938 1 98.81 309 VAL A C 1
ATOM 2342 O O . VAL A 1 309 ? 20.297 -7.145 -6.891 1 98.81 309 VAL A O 1
ATOM 2345 N N . LYS A 1 310 ? 20.531 -5.652 -8.539 1 98.69 310 LYS A N 1
ATOM 2346 C CA . LYS A 1 310 ? 21.734 -5.051 -7.953 1 98.69 310 LYS A CA 1
ATOM 2347 C C . LYS A 1 310 ? 21.359 -3.984 -6.93 1 98.69 310 LYS A C 1
ATOM 2349 O O . LYS A 1 310 ? 20.328 -3.316 -7.062 1 98.69 310 LYS A O 1
ATOM 2354 N N . THR A 1 311 ? 22.125 -3.863 -5.941 1 98.19 311 THR A N 1
ATOM 2355 C CA . THR A 1 311 ? 21.969 -2.801 -4.953 1 98.19 311 THR A CA 1
ATOM 2356 C C . THR A 1 311 ? 23.062 -1.741 -5.133 1 98.19 311 THR A C 1
ATOM 2358 O O . THR A 1 311 ? 24 -1.937 -5.898 1 98.19 311 THR A O 1
ATOM 2361 N N . ILE A 1 312 ? 22.859 -0.634 -4.5 1 97.56 312 ILE A N 1
ATOM 2362 C CA . ILE A 1 312 ? 23.812 0.46 -4.539 1 97.56 312 ILE A CA 1
ATOM 2363 C C . ILE A 1 312 ? 24.766 0.352 -3.354 1 97.56 312 ILE A C 1
ATOM 2365 O O . ILE A 1 312 ? 24.328 0.246 -2.205 1 97.56 312 ILE A O 1
ATOM 2369 N N . GLU A 1 313 ? 26.062 0.289 -3.559 1 90.56 313 GLU A N 1
ATOM 2370 C CA . GLU A 1 313 ? 27.094 0.131 -2.535 1 90.56 313 GLU A CA 1
ATOM 2371 C C . GLU A 1 313 ? 27.312 1.429 -1.759 1 90.56 313 GLU A C 1
ATOM 2373 O O . GLU A 1 313 ? 27.141 2.52 -2.307 1 90.56 313 GLU A O 1
ATOM 2378 N N . MET B 1 1 ? -16.516 32.594 -2.838 1 91.19 1 MET B N 1
ATOM 2379 C CA . MET B 1 1 ? -15.906 31.312 -2.506 1 91.19 1 MET B CA 1
ATOM 2380 C C . MET B 1 1 ? -14.625 31.5 -1.702 1 91.19 1 MET B C 1
ATOM 2382 O O . MET B 1 1 ? -13.844 32.406 -1.983 1 91.19 1 MET B O 1
ATOM 2386 N N . SER B 1 2 ? -14.57 30.828 -0.591 1 96.69 2 SER B N 1
ATOM 2387 C CA . SER B 1 2 ? -13.43 31.031 0.295 1 96.69 2 SER B CA 1
ATOM 2388 C C . SER B 1 2 ? -12.789 29.703 0.676 1 96.69 2 SER B C 1
ATOM 2390 O O . SER B 1 2 ? -13.484 28.719 0.942 1 96.69 2 SER B O 1
ATOM 2392 N N . LEU B 1 3 ? -11.508 29.719 0.667 1 98.38 3 LEU B N 1
ATOM 2393 C CA . LEU B 1 3 ? -10.758 28.562 1.139 1 98.38 3 LEU B CA 1
ATOM 2394 C C . LEU B 1 3 ? -10.359 28.734 2.602 1 98.38 3 LEU B C 1
ATOM 2396 O O . LEU B 1 3 ? -9.773 27.828 3.201 1 98.38 3 LEU B O 1
ATOM 2400 N N . LYS B 1 4 ? -10.68 29.875 3.127 1 97.31 4 LYS B N 1
ATOM 2401 C CA . LYS B 1 4 ? -10.312 30.172 4.508 1 97.31 4 LYS B CA 1
ATOM 2402 C C . LYS B 1 4 ? -11.008 29.203 5.477 1 97.31 4 LYS B C 1
ATOM 2404 O O . LYS B 1 4 ? -12.156 28.812 5.262 1 97.31 4 LYS B O 1
ATOM 2409 N N . LEU B 1 5 ? -10.227 28.797 6.473 1 95 5 LEU B N 1
ATOM 2410 C CA . LEU B 1 5 ? -10.828 27.938 7.488 1 95 5 LEU B CA 1
ATOM 2411 C C . LEU B 1 5 ? -10.211 28.188 8.859 1 95 5 LEU B C 1
ATOM 2413 O O . LEU B 1 5 ? -9.133 28.797 8.953 1 95 5 LEU B O 1
ATOM 2417 N N . LYS B 1 6 ? -10.945 27.844 9.891 1 93.88 6 LYS B N 1
ATOM 2418 C CA . LYS B 1 6 ? -10.492 27.984 11.273 1 93.88 6 LYS B CA 1
ATOM 2419 C C . LYS B 1 6 ? -10.359 26.625 11.953 1 93.88 6 LYS B C 1
ATOM 2421 O O . LYS B 1 6 ? -11.289 25.812 11.922 1 93.88 6 LYS B O 1
ATOM 2426 N N . ILE B 1 7 ? -9.125 26.375 12.445 1 90.88 7 ILE B N 1
ATOM 2427 C CA . ILE B 1 7 ? -8.836 25.141 13.164 1 90.88 7 ILE B CA 1
ATOM 2428 C C . ILE B 1 7 ? -8.07 25.453 14.445 1 90.88 7 ILE B C 1
ATOM 2430 O O . ILE B 1 7 ? -7.074 26.172 14.422 1 90.88 7 ILE B O 1
ATOM 2434 N N . LEU B 1 8 ? -8.352 24.875 15.688 1 87.69 8 LEU B N 1
ATOM 2435 C CA . LEU B 1 8 ? -7.637 25 16.953 1 87.69 8 LEU B CA 1
ATOM 2436 C C . LEU B 1 8 ? -7.34 26.469 17.266 1 87.69 8 LEU B C 1
ATOM 2438 O O . LEU B 1 8 ? -6.199 26.812 17.578 1 87.69 8 LEU B O 1
ATOM 2442 N N . ASP B 1 9 ? -8.133 27.359 16.953 1 88.44 9 ASP B N 1
ATOM 2443 C CA . ASP B 1 9 ? -8.086 28.797 17.25 1 88.44 9 ASP B CA 1
ATOM 2444 C C . ASP B 1 9 ? -7.176 29.531 16.281 1 88.44 9 ASP B C 1
ATOM 2446 O O . ASP B 1 9 ? -6.66 30.609 16.594 1 88.44 9 ASP B O 1
ATOM 2450 N N . HIS B 1 10 ? -6.875 28.906 15.156 1 94.62 10 HIS B N 1
ATOM 2451 C CA . HIS B 1 10 ? -6.07 29.5 14.094 1 94.62 10 HIS B CA 1
ATOM 2452 C C . HIS B 1 10 ? -6.895 29.719 12.836 1 94.62 10 HIS B C 1
ATOM 2454 O O . HIS B 1 10 ? -7.805 28.938 12.539 1 94.62 10 HIS B O 1
ATOM 2460 N N . VAL B 1 11 ? -6.543 30.719 12.188 1 95.69 11 VAL B N 1
ATOM 2461 C CA . VAL B 1 11 ? -7.148 30.984 10.891 1 95.69 11 VAL B CA 1
ATOM 2462 C C . VAL B 1 11 ? -6.164 30.625 9.781 1 95.69 11 VAL B C 1
ATOM 2464 O O . VAL B 1 11 ? -4.996 31.016 9.82 1 95.69 11 VAL B O 1
ATOM 2467 N N . PHE B 1 12 ? -6.602 29.875 8.828 1 97.5 12 PHE B N 1
ATOM 2468 C CA . PHE B 1 12 ? -5.812 29.469 7.676 1 97.5 12 PHE B CA 1
ATOM 2469 C C . PHE B 1 12 ? -6.371 30.078 6.395 1 97.5 12 PHE B C 1
ATOM 2471 O O . PHE B 1 12 ? -7.578 30.031 6.156 1 97.5 12 PHE B O 1
ATOM 2478 N N . THR B 1 13 ? -5.527 30.594 5.574 1 97.88 13 THR B N 1
ATOM 2479 C CA . THR B 1 13 ? -5.961 31.25 4.344 1 97.88 13 THR B CA 1
ATOM 2480 C C . THR B 1 13 ? -6.457 30.219 3.33 1 97.88 13 THR B C 1
ATOM 2482 O O . THR B 1 13 ? -7.242 30.547 2.439 1 97.88 13 THR B O 1
ATOM 2485 N N . ASN B 1 14 ? -5.977 29.109 3.385 1 98.69 14 ASN B N 1
ATOM 2486 C CA . ASN B 1 14 ? -6.371 27.953 2.582 1 98.69 14 ASN B CA 1
ATOM 2487 C C . ASN B 1 14 ? -5.965 26.641 3.248 1 98.69 14 ASN B C 1
ATOM 2489 O O . ASN B 1 14 ? -5.277 26.656 4.273 1 98.69 14 ASN B O 1
ATOM 2493 N N . PRO B 1 15 ? -6.363 25.438 2.73 1 98.81 15 PRO B N 1
ATOM 2494 C CA . PRO B 1 15 ? -6.164 24.188 3.461 1 98.81 15 PRO B CA 1
ATOM 2495 C C . PRO B 1 15 ? -4.801 23.562 3.184 1 98.81 15 PRO B C 1
ATOM 2497 O O . PRO B 1 15 ? -4.531 22.438 3.635 1 98.81 15 PRO B O 1
ATOM 2500 N N . PHE B 1 16 ? -3.904 24.219 2.51 1 98.88 16 PHE B N 1
ATOM 2501 C CA . PHE B 1 16 ? -2.723 23.547 1.986 1 98.88 16 PHE B CA 1
ATOM 2502 C C . PHE B 1 16 ? -1.518 23.781 2.889 1 98.88 16 PHE B C 1
ATOM 2504 O O . PHE B 1 16 ? -1.349 24.875 3.428 1 98.88 16 PHE B O 1
ATOM 2511 N N . MET B 1 17 ? -0.692 22.859 3.029 1 98.75 17 MET B N 1
ATOM 2512 C CA . MET B 1 17 ? 0.6 22.953 3.703 1 98.75 17 MET B CA 1
ATOM 2513 C C . MET B 1 17 ? 1.574 21.906 3.172 1 98.75 17 MET B C 1
ATOM 2515 O O . MET B 1 17 ? 1.173 20.984 2.461 1 98.75 17 MET B O 1
ATOM 2519 N N . ASN B 1 18 ? 2.859 22.062 3.4 1 98.81 18 ASN B N 1
ATOM 2520 C CA . ASN B 1 18 ? 3.842 21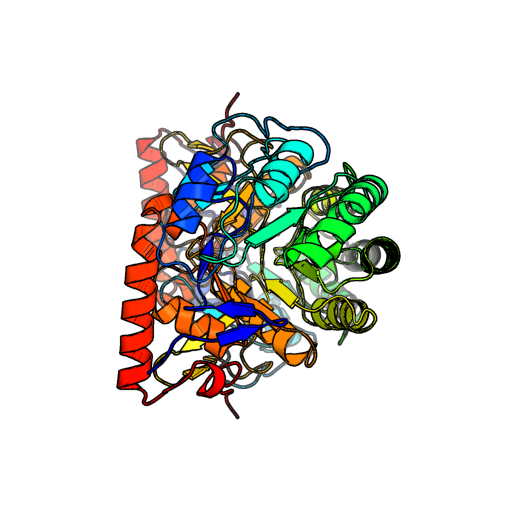.047 3.053 1 98.81 18 ASN B CA 1
ATOM 2521 C C . ASN B 1 18 ? 3.727 19.828 3.963 1 98.81 18 ASN B C 1
ATOM 2523 O O . ASN B 1 18 ? 3.305 19.938 5.117 1 98.81 18 ASN B O 1
ATOM 2527 N N . ALA B 1 19 ? 4.02 18.641 3.41 1 98.44 19 ALA B N 1
ATOM 2528 C CA . ALA B 1 19 ? 4.203 17.469 4.258 1 98.44 19 ALA B CA 1
ATOM 2529 C C . ALA B 1 19 ? 5.508 17.547 5.043 1 98.44 19 ALA B C 1
ATOM 2531 O O . ALA B 1 19 ? 6.52 18.031 4.527 1 98.44 19 ALA B O 1
ATOM 2532 N N . ALA B 1 20 ? 5.508 17.047 6.27 1 97.19 20 ALA B N 1
ATOM 2533 C CA . ALA B 1 20 ? 6.754 16.984 7.031 1 97.19 20 ALA B CA 1
ATOM 2534 C C . ALA B 1 20 ? 7.812 16.172 6.289 1 97.19 20 ALA B C 1
ATOM 2536 O O . ALA B 1 20 ? 7.621 14.984 6.027 1 97.19 20 ALA B O 1
ATOM 2537 N N . GLY B 1 21 ? 8.844 16.797 5.891 1 95.75 21 GLY B N 1
ATOM 2538 C CA . GLY B 1 21 ? 9.906 16.156 5.133 1 95.75 21 GLY B CA 1
ATOM 2539 C C . GLY B 1 21 ? 10.18 16.828 3.801 1 95.75 21 GLY B C 1
ATOM 2540 O O . GLY B 1 21 ? 11.172 16.516 3.141 1 95.75 21 GLY B O 1
ATOM 2541 N N . VAL B 1 22 ? 9.328 17.781 3.457 1 97.88 22 VAL B N 1
ATOM 2542 C CA . VAL B 1 22 ? 9.453 18.406 2.148 1 97.88 22 VAL B CA 1
ATOM 2543 C C . VAL B 1 22 ? 9.531 19.922 2.314 1 97.88 22 VAL B C 1
ATOM 2545 O O . VAL B 1 22 ? 8.586 20.547 2.805 1 97.88 22 VAL B O 1
ATOM 2548 N N . VAL B 1 23 ? 10.594 20.531 1.917 1 98 23 VAL B N 1
ATOM 2549 C CA . VAL B 1 23 ? 10.836 21.969 2.004 1 98 23 VAL B CA 1
ATOM 2550 C C . VAL B 1 23 ? 10.602 22.453 3.436 1 98 23 VAL B C 1
ATOM 2552 O O . VAL B 1 23 ? 9.82 23.375 3.668 1 98 23 VAL B O 1
ATOM 2555 N N . CYS B 1 24 ? 11.297 21.875 4.344 1 98.31 24 CYS B N 1
ATOM 2556 C CA . CYS B 1 24 ? 10.945 22.172 5.73 1 98.31 24 CYS B CA 1
ATOM 2557 C C . CYS B 1 24 ? 12.141 21.969 6.648 1 98.31 24 CYS B C 1
ATOM 2559 O O . CYS B 1 24 ? 12.016 22.047 7.871 1 98.31 24 CYS B O 1
ATOM 2561 N N . SER B 1 25 ? 13.305 21.641 6.156 1 97.81 25 SER B N 1
ATOM 2562 C CA . SER B 1 25 ? 14.414 21.188 6.98 1 97.81 25 SER B CA 1
ATOM 2563 C C . SER B 1 25 ? 15.273 22.344 7.457 1 97.81 25 SER B C 1
ATOM 2565 O O . SER B 1 25 ? 15.719 22.359 8.609 1 97.81 25 SER B O 1
ATOM 2567 N N . THR B 1 26 ? 15.516 23.344 6.57 1 98.38 26 THR B N 1
ATOM 2568 C CA . THR B 1 26 ? 16.422 24.453 6.867 1 98.38 26 THR B CA 1
ATOM 2569 C C . THR B 1 26 ? 15.641 25.734 7.137 1 98.38 26 THR B C 1
ATOM 2571 O O . THR B 1 26 ? 14.438 25.797 6.875 1 98.38 26 THR B O 1
ATOM 2574 N N . GLU B 1 27 ? 16.344 26.703 7.699 1 98.44 27 GLU B N 1
ATOM 2575 C CA . GLU B 1 27 ? 15.719 28 7.875 1 98.44 27 GLU B CA 1
ATOM 2576 C C . GLU B 1 27 ? 15.227 28.562 6.539 1 98.44 27 GLU B C 1
ATOM 2578 O O . GLU B 1 27 ? 14.164 29.172 6.473 1 98.44 27 GLU B O 1
ATOM 2583 N N . GLU B 1 28 ? 16.031 28.359 5.535 1 98.38 28 GLU B N 1
ATOM 2584 C CA . GLU B 1 28 ? 15.656 28.812 4.199 1 98.38 28 GLU B CA 1
ATOM 2585 C C . GLU B 1 28 ? 14.359 28.141 3.742 1 98.38 28 GLU B C 1
ATOM 2587 O O . GLU B 1 28 ? 13.484 28.797 3.174 1 98.38 28 GLU B O 1
ATOM 2592 N N . ASP B 1 29 ? 14.234 26.844 3.943 1 98.56 29 ASP B N 1
ATOM 2593 C CA . ASP B 1 29 ? 13.008 26.125 3.625 1 98.56 29 ASP B CA 1
ATOM 2594 C C . ASP B 1 29 ? 11.812 26.719 4.363 1 98.56 29 ASP B C 1
ATOM 2596 O O . ASP B 1 29 ? 10.766 26.984 3.758 1 98.56 29 ASP B O 1
ATOM 2600 N N . LEU B 1 30 ? 11.992 26.922 5.652 1 98.75 30 LEU B N 1
ATOM 2601 C CA . LEU B 1 30 ? 10.906 27.391 6.504 1 98.75 30 LEU B CA 1
ATOM 2602 C C . LEU B 1 30 ? 10.484 28.812 6.109 1 98.75 30 LEU B C 1
ATOM 2604 O O . LEU B 1 30 ? 9.297 29.125 6.07 1 98.75 30 LEU B O 1
ATOM 2608 N N . ARG B 1 31 ? 11.438 29.625 5.832 1 98.19 31 ARG B N 1
ATOM 2609 C CA . ARG B 1 31 ? 11.133 30.984 5.363 1 98.19 31 ARG B CA 1
ATOM 2610 C C . ARG B 1 31 ? 10.422 30.938 4.012 1 98.19 31 ARG B C 1
ATOM 2612 O O . ARG B 1 31 ? 9.5 31.719 3.771 1 98.19 31 ARG B O 1
ATOM 2619 N N . CYS B 1 32 ? 10.906 30.078 3.15 1 98.12 32 CYS B N 1
ATOM 2620 C CA . CYS B 1 32 ? 10.273 29.875 1.85 1 98.12 32 CYS B CA 1
ATOM 2621 C C . CYS B 1 32 ? 8.805 29.516 2.006 1 98.12 32 CYS B C 1
ATOM 2623 O O . CYS B 1 32 ? 7.941 30.094 1.354 1 98.12 32 CYS B O 1
ATOM 2625 N N . MET B 1 33 ? 8.5 28.641 2.859 1 98.5 33 MET B N 1
ATOM 2626 C CA . MET B 1 33 ? 7.125 28.203 3.104 1 98.5 33 MET B CA 1
ATOM 2627 C C . MET B 1 33 ? 6.312 29.328 3.75 1 98.5 33 MET B C 1
ATOM 2629 O O . MET B 1 33 ? 5.125 29.484 3.465 1 98.5 33 MET B O 1
ATOM 2633 N N . THR B 1 34 ? 6.949 30.062 4.648 1 98.19 34 THR B N 1
ATOM 2634 C CA . THR B 1 34 ? 6.27 31.172 5.301 1 98.19 34 THR B CA 1
ATOM 2635 C C . THR B 1 34 ? 5.824 32.219 4.27 1 98.19 34 THR B C 1
ATOM 2637 O O . THR B 1 34 ? 4.75 32.812 4.402 1 98.19 34 THR B O 1
ATOM 2640 N N . THR B 1 35 ? 6.605 32.375 3.242 1 97.81 35 THR B N 1
ATOM 2641 C CA . THR B 1 35 ? 6.316 33.375 2.232 1 97.81 35 THR B CA 1
ATOM 2642 C C . THR B 1 35 ? 5.406 32.812 1.146 1 97.81 35 THR B C 1
ATOM 2644 O O . THR B 1 35 ? 4.82 33.562 0.367 1 97.81 35 THR B O 1
ATOM 2647 N N . SER B 1 36 ? 5.316 31.5 1.016 1 98.44 36 SER B N 1
ATOM 2648 C CA . SER B 1 36 ? 4.492 30.859 -0.007 1 98.44 36 SER B CA 1
ATOM 2649 C C . SER B 1 36 ? 3.012 31.141 0.22 1 98.44 36 SER B C 1
ATOM 2651 O O . SER B 1 36 ? 2.639 31.766 1.224 1 98.44 36 SER B O 1
ATOM 2653 N N . SER B 1 37 ? 2.211 30.641 -0.706 1 98.56 37 SER B N 1
ATOM 2654 C CA . SER B 1 37 ? 0.771 30.859 -0.616 1 98.56 37 SER B CA 1
ATOM 2655 C C . SER B 1 37 ? 0.09 29.734 0.161 1 98.56 37 SER B C 1
ATOM 2657 O O . SER B 1 37 ? -1.139 29.656 0.186 1 98.56 37 SER B O 1
ATOM 2659 N N . SER B 1 38 ? 0.865 28.844 0.778 1 98.75 38 SER B N 1
ATOM 2660 C CA . SER B 1 38 ? 0.261 27.812 1.608 1 98.75 38 SER B CA 1
ATOM 2661 C C . SER B 1 38 ? -0.474 28.422 2.801 1 98.75 38 SER B C 1
ATOM 2663 O O . SER B 1 38 ? -0.204 29.547 3.191 1 98.75 38 SER B O 1
ATOM 2665 N N . GLY B 1 39 ? -1.458 27.688 3.297 1 98.62 39 GLY B N 1
ATOM 2666 C CA . GLY B 1 39 ? -2.205 28.141 4.457 1 98.62 39 GLY B CA 1
ATOM 2667 C C . GLY B 1 39 ? -1.461 27.938 5.766 1 98.62 39 GLY B C 1
ATOM 2668 O O . GLY B 1 39 ? -1.758 28.594 6.762 1 98.62 39 GLY B O 1
ATOM 2669 N N . ALA B 1 40 ? -0.505 27.062 5.797 1 98.5 40 ALA B N 1
ATOM 2670 C CA . ALA B 1 40 ? 0.346 26.75 6.945 1 98.5 40 ALA B CA 1
ATOM 2671 C C . ALA B 1 40 ? 1.646 26.094 6.5 1 98.5 40 ALA B C 1
ATOM 2673 O O . ALA B 1 40 ? 1.906 25.969 5.301 1 98.5 40 ALA B O 1
ATOM 2674 N N . LEU B 1 41 ? 2.5 25.859 7.383 1 98.5 41 LEU B N 1
ATOM 2675 C CA . LEU B 1 41 ? 3.68 25.031 7.117 1 98.5 41 LEU B CA 1
ATOM 2676 C C . LEU B 1 41 ? 3.957 24.094 8.273 1 98.5 41 LEU B C 1
ATOM 2678 O O . LEU B 1 41 ? 3.588 24.375 9.422 1 98.5 41 LEU B O 1
ATOM 2682 N N . VAL B 1 42 ? 4.543 22.969 7.996 1 98.69 42 VAL B N 1
ATOM 2683 C CA . VAL B 1 42 ? 5.016 22 8.977 1 98.69 42 VAL B CA 1
ATOM 2684 C C . VAL B 1 42 ? 6.531 21.859 8.875 1 98.69 42 VAL B C 1
ATOM 2686 O O . VAL B 1 42 ? 7.078 21.766 7.77 1 98.69 42 VAL B O 1
ATOM 2689 N N . SER B 1 43 ? 7.215 21.891 9.961 1 98.69 43 SER B N 1
ATOM 2690 C CA . SER B 1 43 ? 8.656 21.688 9.969 1 98.69 43 SER B CA 1
ATOM 2691 C C . SER B 1 43 ? 9.023 20.219 9.734 1 98.69 43 SER B C 1
ATOM 2693 O O . SER B 1 43 ? 8.156 19.359 9.781 1 98.69 43 SER B O 1
ATOM 2695 N N . LYS B 1 44 ? 10.297 20.047 9.422 1 98.19 44 LYS B N 1
ATOM 2696 C CA . LYS B 1 44 ? 10.828 18.672 9.398 1 98.19 44 LYS B CA 1
ATOM 2697 C C . LYS B 1 44 ? 10.602 17.984 10.742 1 98.19 44 LYS B C 1
ATOM 2699 O O . LYS B 1 44 ? 10.781 18.594 11.797 1 98.19 44 LYS B O 1
ATOM 2704 N N . SER B 1 45 ? 10.094 16.703 10.656 1 97.75 45 SER B N 1
ATOM 2705 C CA . SER B 1 45 ? 10.055 15.938 11.898 1 97.75 45 SER B CA 1
ATOM 2706 C C . SER B 1 45 ? 11.445 15.82 12.516 1 97.75 45 SER B C 1
ATOM 2708 O O . SER B 1 45 ? 12.352 15.242 11.914 1 97.75 45 SER B O 1
ATOM 2710 N N . CYS B 1 46 ? 11.578 16.375 13.672 1 97.06 46 CYS B N 1
ATOM 2711 C CA . CYS B 1 46 ? 12.922 16.453 14.227 1 97.06 46 CYS B CA 1
ATOM 2712 C C . CYS B 1 46 ? 13.062 15.555 15.453 1 97.06 46 CYS B C 1
ATOM 2714 O O . CYS B 1 46 ? 12.062 15.211 16.094 1 97.06 46 CYS B O 1
ATOM 2716 N N . THR B 1 47 ? 14.227 15.148 15.656 1 97.25 47 THR B N 1
ATOM 2717 C CA . THR B 1 47 ? 14.672 14.445 16.859 1 97.25 47 THR B CA 1
ATOM 2718 C C . THR B 1 47 ? 15.375 15.406 17.812 1 97.25 47 THR B C 1
ATOM 2720 O O . THR B 1 47 ? 15.539 16.594 17.5 1 97.25 47 THR B O 1
ATOM 2723 N N . SER B 1 48 ? 15.664 14.852 18.984 1 97.69 48 SER B N 1
ATOM 2724 C CA . SER B 1 48 ? 16.344 15.703 19.953 1 97.69 48 SER B CA 1
ATOM 2725 C C . SER B 1 48 ? 17.656 16.25 19.391 1 97.69 48 SER B C 1
ATOM 2727 O O . SER B 1 48 ? 17.891 17.453 19.406 1 97.69 48 SER B O 1
ATOM 2729 N N . ALA B 1 49 ? 18.5 15.352 18.906 1 98.06 49 ALA B N 1
ATOM 2730 C CA . ALA B 1 49 ? 19.766 15.719 18.297 1 98.06 49 ALA B CA 1
ATOM 2731 C C . ALA B 1 49 ? 19.656 15.727 16.766 1 98.06 49 ALA B C 1
ATOM 2733 O O . ALA B 1 49 ? 18.797 15.031 16.203 1 98.06 49 ALA B O 1
ATOM 2734 N N . PRO B 1 50 ? 20.516 16.594 16.109 1 98.38 50 PRO B N 1
ATOM 2735 C CA . PRO B 1 50 ? 20.516 16.547 14.648 1 98.38 50 PRO B CA 1
ATOM 2736 C C . PRO B 1 50 ? 20.859 15.164 14.094 1 98.38 50 PRO B C 1
ATOM 2738 O O . PRO B 1 50 ? 21.578 14.398 14.727 1 98.38 50 PRO B O 1
ATOM 2741 N N . ARG B 1 51 ? 20.297 14.867 12.938 1 97.5 51 ARG B N 1
ATOM 2742 C CA . ARG B 1 51 ? 20.562 13.617 12.234 1 97.5 51 ARG B CA 1
ATOM 2743 C C . ARG B 1 51 ? 20.875 13.875 10.758 1 97.5 51 ARG B C 1
ATOM 2745 O O . ARG B 1 51 ? 20.219 14.703 10.117 1 97.5 51 ARG B O 1
ATOM 2752 N N . ASP B 1 52 ? 21.844 13.109 10.242 1 97.44 52 ASP B N 1
ATOM 2753 C CA . ASP B 1 52 ? 22.234 13.242 8.844 1 97.44 52 ASP B CA 1
ATOM 2754 C C . ASP B 1 52 ? 21.25 12.508 7.934 1 97.44 52 ASP B C 1
ATOM 2756 O O . ASP B 1 52 ? 21.078 12.867 6.766 1 97.44 52 ASP B O 1
ATOM 2760 N N . GLY B 1 53 ? 20.562 11.547 8.445 1 96.56 53 GLY B N 1
ATOM 2761 C CA . GLY B 1 53 ? 19.719 10.688 7.645 1 96.56 53 GLY B CA 1
ATOM 2762 C C . GLY B 1 53 ? 20.453 9.523 7.02 1 96.56 53 GLY B C 1
ATOM 2763 O O . GLY B 1 53 ? 21.609 9.25 7.375 1 96.56 53 GLY B O 1
ATOM 2764 N N . ASN B 1 54 ? 19.781 8.773 6.195 1 97.38 54 ASN B N 1
ATOM 2765 C CA . ASN B 1 54 ? 20.344 7.602 5.527 1 97.38 54 ASN B CA 1
ATOM 2766 C C . ASN B 1 54 ? 21.281 7.996 4.383 1 97.38 54 ASN B C 1
ATOM 2768 O O . ASN B 1 54 ? 21.25 9.141 3.926 1 97.38 54 ASN B O 1
ATOM 2772 N N . PRO B 1 55 ? 22.078 7.059 3.92 1 97.44 55 PRO B N 1
ATOM 2773 C CA . PRO B 1 55 ? 22.984 7.355 2.803 1 97.44 55 PRO B CA 1
ATOM 2774 C C . PRO B 1 55 ? 22.234 7.664 1.509 1 97.44 55 PRO B C 1
ATOM 2776 O O . PRO B 1 55 ? 21.156 7.102 1.256 1 97.44 55 PRO B O 1
ATOM 2779 N N . GLU B 1 56 ? 22.812 8.516 0.738 1 97.62 56 GLU B N 1
ATOM 2780 C CA . GLU B 1 56 ? 22.25 8.891 -0.554 1 97.62 56 GLU B CA 1
ATOM 2781 C C . GLU B 1 56 ? 22.703 7.938 -1.653 1 97.62 56 GLU B C 1
ATOM 2783 O O . GLU B 1 56 ? 23.781 7.348 -1.563 1 97.62 56 GLU B O 1
ATOM 2788 N N . PRO B 1 57 ? 21.969 7.781 -2.799 1 98.44 57 PRO B N 1
ATOM 2789 C CA . PRO B 1 57 ? 20.656 8.398 -3.023 1 98.44 57 PRO B CA 1
ATOM 2790 C C . PRO B 1 57 ? 19.562 7.781 -2.154 1 98.44 57 PRO B C 1
ATOM 2792 O O . PRO B 1 57 ? 19.469 6.555 -2.047 1 98.44 57 PRO B O 1
ATOM 2795 N N . ARG B 1 58 ? 18.812 8.625 -1.496 1 98.44 58 ARG B N 1
ATOM 2796 C CA . ARG B 1 58 ? 17.766 8.164 -0.577 1 98.44 58 ARG B CA 1
ATOM 2797 C C . ARG B 1 58 ? 16.406 8.711 -0.976 1 98.44 58 ARG B C 1
ATOM 2799 O O . ARG B 1 58 ? 15.438 8.617 -0.212 1 98.44 58 ARG B O 1
ATOM 2806 N N . TYR B 1 59 ? 16.328 9.375 -2.104 1 98.38 59 TYR B N 1
ATOM 2807 C CA . TYR B 1 59 ? 15.102 9.844 -2.748 1 98.38 59 T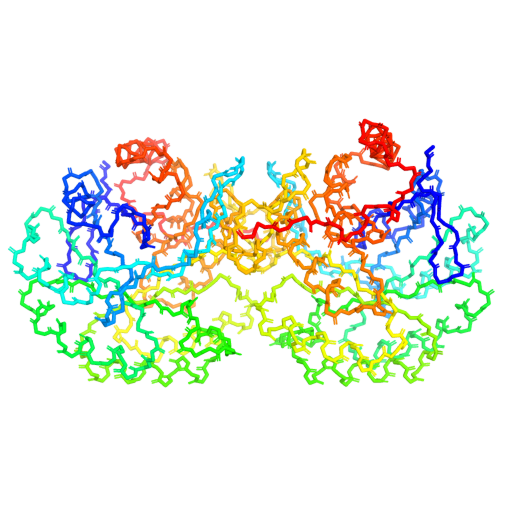YR B CA 1
ATOM 2808 C C . TYR B 1 59 ? 15.234 9.789 -4.266 1 98.38 59 TYR B C 1
ATOM 2810 O O . TYR B 1 59 ? 16.25 10.211 -4.828 1 98.38 59 TYR B O 1
ATOM 2818 N N . VAL B 1 60 ? 14.227 9.25 -4.934 1 98.75 60 VAL B N 1
ATOM 2819 C CA . VAL B 1 60 ? 14.172 9.242 -6.391 1 98.75 60 VAL B CA 1
ATOM 2820 C C . VAL B 1 60 ? 12.734 9.477 -6.855 1 98.75 60 VAL B C 1
ATOM 2822 O O . VAL B 1 60 ? 11.805 8.852 -6.348 1 98.75 60 VAL B O 1
ATOM 2825 N N . ALA B 1 61 ? 12.547 10.484 -7.707 1 98.25 61 ALA B N 1
ATOM 2826 C CA . ALA B 1 61 ? 11.273 10.641 -8.406 1 98.25 61 ALA B CA 1
ATOM 2827 C C . ALA B 1 61 ? 11.078 9.531 -9.438 1 98.25 61 ALA B C 1
ATOM 2829 O O . ALA B 1 61 ? 12.023 9.156 -10.141 1 98.25 61 ALA B O 1
ATOM 2830 N N . VAL B 1 62 ? 9.922 8.992 -9.484 1 97.31 62 VAL B N 1
ATOM 2831 C CA . VAL B 1 62 ? 9.57 7.98 -10.477 1 97.31 62 VAL B CA 1
ATOM 2832 C C . VAL B 1 62 ? 8.273 8.383 -11.18 1 97.31 62 VAL B C 1
ATOM 2834 O O . VAL B 1 62 ? 7.57 9.289 -10.734 1 97.31 62 VAL B O 1
ATOM 2837 N N . PRO B 1 63 ? 7.879 7.781 -12.289 1 94.75 63 PRO B N 1
ATOM 2838 C CA . PRO B 1 63 ? 6.789 8.266 -13.148 1 94.75 63 PRO B CA 1
ATOM 2839 C C . PRO B 1 63 ? 5.477 8.438 -12.383 1 94.75 63 PRO B C 1
ATOM 2841 O O . PRO B 1 63 ? 4.746 9.406 -12.617 1 94.75 63 PRO B O 1
ATOM 2844 N N . LEU B 1 64 ? 5.195 7.605 -11.438 1 97.69 64 LEU B N 1
ATOM 2845 C CA . LEU B 1 64 ? 3.91 7.691 -10.758 1 97.69 64 LEU B CA 1
ATOM 2846 C C . LEU B 1 64 ? 4.086 8.195 -9.328 1 97.69 64 LEU B C 1
ATOM 2848 O O . LEU B 1 64 ? 3.18 8.062 -8.5 1 97.69 64 LEU B O 1
ATOM 2852 N N . GLY B 1 65 ? 5.289 8.758 -9.016 1 98.31 65 GLY B N 1
ATOM 2853 C CA . GLY B 1 65 ? 5.508 9.289 -7.68 1 98.31 65 GLY B CA 1
ATOM 2854 C C . GLY B 1 65 ? 6.973 9.352 -7.293 1 98.31 65 GLY B C 1
ATOM 2855 O O . GLY B 1 65 ? 7.789 9.914 -8.031 1 98.31 65 GLY B O 1
ATOM 2856 N N . SER B 1 66 ? 7.23 8.812 -6.121 1 98.62 66 SER B N 1
ATOM 2857 C CA . SER B 1 66 ? 8.594 8.836 -5.594 1 98.62 66 SER B CA 1
ATOM 2858 C C . SER B 1 66 ? 8.844 7.656 -4.664 1 98.62 66 SER B C 1
ATOM 2860 O O . SER B 1 66 ? 7.898 7.012 -4.199 1 98.62 66 SER B O 1
ATOM 2862 N N . ILE B 1 67 ? 10.078 7.32 -4.539 1 98.56 67 ILE B N 1
ATOM 2863 C CA . ILE B 1 67 ? 10.516 6.426 -3.473 1 98.56 67 ILE B CA 1
ATOM 2864 C C . ILE B 1 67 ? 11.562 7.129 -2.607 1 98.56 67 ILE B C 1
ATOM 2866 O O . ILE B 1 67 ? 12.406 7.867 -3.119 1 98.56 67 ILE B O 1
ATOM 2870 N N . ASN B 1 68 ? 11.453 6.891 -1.285 1 97.69 68 ASN B N 1
ATOM 2871 C CA . ASN B 1 68 ? 12.398 7.543 -0.388 1 97.69 68 ASN B CA 1
ATOM 2872 C C . ASN B 1 68 ? 12.695 6.684 0.838 1 97.69 68 ASN B C 1
ATOM 2874 O O . ASN B 1 68 ? 11.867 5.855 1.233 1 97.69 68 ASN B O 1
ATOM 2878 N N . SER B 1 69 ? 13.812 6.797 1.325 1 96.62 69 SER B N 1
ATOM 2879 C CA . SER B 1 69 ? 14.289 6.289 2.605 1 96.62 69 SER B CA 1
ATOM 2880 C C . SER B 1 69 ? 15.242 7.281 3.27 1 96.62 69 SER B C 1
ATOM 2882 O O . SER B 1 69 ? 16.453 7.062 3.303 1 96.62 69 SER B O 1
ATOM 2884 N N . MET B 1 70 ? 14.672 8.273 3.861 1 95.69 70 MET B N 1
ATOM 2885 C CA . MET B 1 70 ? 15.422 9.469 4.242 1 95.69 70 MET B CA 1
ATOM 2886 C C . MET B 1 70 ? 16.203 9.242 5.535 1 95.69 70 MET B C 1
ATOM 2888 O O . MET B 1 70 ? 17.328 9.719 5.68 1 95.69 70 MET B O 1
ATOM 2892 N N . GLY B 1 71 ? 15.664 8.594 6.453 1 94.25 71 GLY B N 1
ATOM 2893 C CA . GLY B 1 71 ? 16.328 8.367 7.727 1 94.25 71 GLY B CA 1
ATOM 2894 C C . GLY B 1 71 ? 16.266 9.562 8.656 1 94.25 71 GLY B C 1
ATOM 2895 O O . GLY B 1 71 ? 17.203 9.828 9.406 1 94.25 71 GLY B O 1
ATOM 2896 N N . LEU B 1 72 ? 15.273 10.398 8.508 1 95.06 72 LEU B N 1
ATOM 2897 C CA . LEU B 1 72 ? 14.922 11.508 9.383 1 95.06 72 LEU B CA 1
ATOM 2898 C C . LEU B 1 72 ? 16.047 12.539 9.43 1 95.06 72 LEU B C 1
ATOM 2900 O O . LEU B 1 72 ? 16.438 12.992 10.508 1 95.06 72 LEU B O 1
ATOM 2904 N N . PRO B 1 73 ? 16.609 12.883 8.297 1 96.94 73 PRO B N 1
ATOM 2905 C CA . PRO B 1 73 ? 17.547 14 8.375 1 96.94 73 PRO B CA 1
ATOM 2906 C C . PRO B 1 73 ? 16.922 15.266 8.938 1 96.94 73 PRO B C 1
ATOM 2908 O O . PRO B 1 73 ? 15.836 15.672 8.5 1 96.94 73 PRO B O 1
ATOM 2911 N N . ASN B 1 74 ? 17.5 15.883 9.914 1 97.88 74 ASN B N 1
ATOM 2912 C CA . ASN B 1 74 ? 16.969 17.078 10.547 1 97.88 74 ASN B CA 1
ATOM 2913 C C . ASN B 1 74 ? 18.047 17.828 11.32 1 97.88 74 ASN B C 1
ATOM 2915 O O . ASN B 1 74 ? 19.141 17.297 11.539 1 97.88 74 ASN B O 1
ATOM 2919 N N . LEU B 1 75 ? 17.75 19.016 11.742 1 98.75 75 LEU B N 1
ATOM 2920 C CA . LEU B 1 75 ? 18.75 19.891 12.328 1 98.75 75 LEU B CA 1
ATOM 2921 C C . LEU B 1 75 ? 18.672 19.891 13.852 1 98.75 75 LEU B C 1
ATOM 2923 O O . LEU B 1 75 ? 19.266 20.734 14.516 1 98.75 75 LEU B O 1
ATOM 2927 N N . GLY B 1 76 ? 17.891 18.969 14.422 1 98.69 76 GLY B N 1
ATOM 2928 C CA . GLY B 1 76 ? 17.75 18.844 15.859 1 98.69 76 GLY B CA 1
ATOM 2929 C C . GLY B 1 76 ? 16.688 19.75 16.438 1 98.69 76 GLY B C 1
ATOM 2930 O O . GLY B 1 76 ? 16.422 20.828 15.906 1 98.69 76 GLY B O 1
ATOM 2931 N N . PHE B 1 77 ? 16.156 19.359 17.594 1 98.75 77 PHE B N 1
ATOM 2932 C CA . PHE B 1 77 ? 15.023 20.047 18.219 1 98.75 77 PHE B CA 1
ATOM 2933 C C . PHE B 1 77 ? 15.391 21.484 18.547 1 98.75 77 PHE B C 1
ATOM 2935 O O . PHE B 1 77 ? 14.57 22.391 18.391 1 98.75 77 PHE B O 1
ATOM 2942 N N . ASP B 1 78 ? 16.562 21.734 19.016 1 98.75 78 ASP B N 1
ATOM 2943 C CA . ASP B 1 78 ? 16.969 23.078 19.422 1 98.75 78 ASP B CA 1
ATOM 2944 C C . ASP B 1 78 ? 16.859 24.062 18.25 1 98.75 78 ASP B C 1
ATOM 2946 O O . ASP B 1 78 ? 16.469 25.203 18.438 1 98.75 78 ASP B O 1
ATOM 2950 N N . PHE B 1 79 ? 17.203 23.641 17.109 1 98.81 79 PHE B N 1
ATOM 2951 C CA . PHE B 1 79 ? 17.125 24.484 15.922 1 98.81 79 PHE B CA 1
ATOM 2952 C C . PHE B 1 79 ? 15.688 24.891 15.648 1 98.81 79 PHE B C 1
ATOM 2954 O O . PHE B 1 79 ? 15.398 26.078 15.461 1 98.81 79 PHE B O 1
ATOM 2961 N N . TYR B 1 80 ? 14.844 23.969 15.633 1 98.81 80 TYR B N 1
ATOM 2962 C CA . TYR B 1 80 ? 13.453 24.234 15.266 1 98.81 80 TYR B CA 1
ATOM 2963 C C . TYR B 1 80 ? 12.734 25 16.359 1 98.81 80 TYR B C 1
ATOM 2965 O O . TYR B 1 80 ? 11.867 25.828 16.078 1 98.81 80 TYR B O 1
ATOM 2973 N N . LEU B 1 81 ? 13.102 24.656 17.609 1 98.75 81 LEU B N 1
ATOM 2974 C CA . LEU B 1 81 ? 12.547 25.422 18.719 1 98.75 81 LEU B CA 1
ATOM 2975 C C . LEU B 1 81 ? 12.969 26.891 18.641 1 98.75 81 LEU B C 1
ATOM 2977 O O . LEU B 1 81 ? 12.156 27.797 18.875 1 98.75 81 LEU B O 1
ATOM 2981 N N . LYS B 1 82 ? 14.211 27.094 18.344 1 98.56 82 LYS B N 1
ATOM 2982 C CA . LYS B 1 82 ? 14.703 28.453 18.188 1 98.56 82 LYS B CA 1
ATOM 2983 C C . LYS B 1 82 ? 13.992 29.172 17.031 1 98.56 82 LYS B C 1
ATOM 2985 O O . LYS B 1 82 ? 13.609 30.328 17.172 1 98.56 82 LYS B O 1
ATOM 2990 N N . TYR B 1 83 ? 13.891 28.531 15.93 1 98.62 83 TYR B N 1
ATOM 2991 C CA . TYR B 1 83 ? 13.164 29.109 14.805 1 98.62 83 TYR B CA 1
ATOM 2992 C C . TYR B 1 83 ? 11.75 29.5 15.219 1 98.62 83 TYR B C 1
ATOM 2994 O O . TYR B 1 83 ? 11.32 30.625 14.961 1 98.62 83 TYR B O 1
ATOM 3002 N N . ALA B 1 84 ? 11.062 28.609 15.875 1 98.5 84 ALA B N 1
ATOM 3003 C CA . ALA B 1 84 ? 9.68 28.844 16.281 1 98.5 84 ALA B CA 1
ATOM 3004 C C . ALA B 1 84 ? 9.586 29.984 17.297 1 98.5 84 ALA B C 1
ATOM 3006 O O . ALA B 1 84 ? 8.609 30.734 17.297 1 98.5 84 ALA B O 1
ATOM 3007 N N . SER B 1 85 ? 10.602 30.062 18.125 1 98.31 85 SER B N 1
ATOM 3008 C CA . SER B 1 85 ? 10.547 31.031 19.219 1 98.31 85 SER B CA 1
ATOM 3009 C C . SER B 1 85 ? 10.961 32.406 18.734 1 98.31 85 SER B C 1
ATOM 3011 O O . SER B 1 85 ? 10.398 33.406 19.172 1 98.31 85 SER B O 1
ATOM 3013 N N . GLU B 1 86 ? 11.883 32.438 17.781 1 98.12 86 GLU B N 1
ATOM 3014 C CA . GLU B 1 86 ? 12.555 33.719 17.562 1 98.12 86 GLU B CA 1
ATOM 3015 C C . GLU B 1 86 ? 12.383 34.188 16.125 1 98.12 86 GLU B C 1
ATOM 3017 O O . GLU B 1 86 ? 12.477 35.375 15.852 1 98.12 86 GLU B O 1
ATOM 3022 N N . LEU B 1 87 ? 12.211 33.25 15.242 1 98.12 87 LEU B N 1
ATOM 3023 C CA . LEU B 1 87 ? 12.391 33.656 13.852 1 98.12 87 LEU B CA 1
ATOM 3024 C C . LEU B 1 87 ? 11.07 33.594 13.094 1 98.12 87 LEU B C 1
ATOM 3026 O O . LEU B 1 87 ? 10.859 34.344 12.141 1 98.12 87 LEU B O 1
ATOM 3030 N N . HIS B 1 88 ? 10.188 32.719 13.438 1 98.5 88 HIS B N 1
ATOM 3031 C CA . HIS B 1 88 ? 8.953 32.531 12.688 1 98.5 88 HIS B CA 1
ATOM 3032 C C . HIS B 1 88 ? 8.023 33.719 12.836 1 98.5 88 HIS B C 1
ATOM 3034 O O . HIS B 1 88 ? 7.891 34.281 13.922 1 98.5 88 HIS B O 1
ATOM 3040 N N . ASP B 1 89 ? 7.359 34.094 11.758 1 97.5 89 ASP B N 1
ATOM 3041 C CA . ASP B 1 89 ? 6.367 35.156 11.758 1 97.5 89 ASP B CA 1
ATOM 3042 C C . ASP B 1 89 ? 4.953 34.594 11.898 1 97.5 89 ASP B C 1
ATOM 3044 O O . ASP B 1 89 ? 4.281 34.344 10.898 1 97.5 89 ASP B O 1
ATOM 3048 N N . TYR B 1 90 ? 4.473 34.562 13.086 1 96.12 90 TYR B N 1
ATOM 3049 C CA . TYR B 1 90 ? 3.164 34 13.391 1 96.12 90 TYR B CA 1
ATOM 3050 C C . TYR B 1 90 ? 2.047 34.875 12.852 1 96.12 90 TYR B C 1
ATOM 3052 O O . TYR B 1 90 ? 0.898 34.438 12.742 1 96.12 90 TYR B O 1
ATOM 3060 N N . GLY B 1 91 ? 2.27 36.062 12.578 1 95.19 91 GLY B N 1
ATOM 3061 C CA . GLY B 1 91 ? 1.287 36.906 11.945 1 95.19 91 GLY B CA 1
ATOM 3062 C C . GLY B 1 91 ? 1.047 36.594 10.484 1 95.19 91 GLY B C 1
ATOM 3063 O O . GLY B 1 91 ? 0.001 36.938 9.93 1 95.19 91 GLY B O 1
ATOM 3064 N N . LYS B 1 92 ? 1.984 35.875 9.938 1 96.19 92 LYS B N 1
ATOM 3065 C CA . LYS B 1 92 ? 1.911 35.594 8.516 1 96.19 92 LYS B CA 1
ATOM 3066 C C . LYS B 1 92 ? 1.327 34.188 8.281 1 96.19 92 LYS B C 1
ATOM 3068 O O . LYS B 1 92 ? 0.548 34 7.348 1 96.19 92 LYS B O 1
ATOM 3073 N N . LYS B 1 93 ? 1.779 33.281 9.086 1 96.75 93 LYS B N 1
ATOM 3074 C CA . LYS B 1 93 ? 1.43 31.891 8.781 1 96.75 93 LYS B CA 1
ATOM 3075 C C . LYS B 1 93 ? 1.45 31.031 10.047 1 96.75 93 LYS B C 1
ATOM 3077 O O . LYS B 1 93 ? 2.422 31.062 10.805 1 96.75 93 LYS B O 1
ATOM 3082 N N . PRO B 1 94 ? 0.38 30.25 10.312 1 98.06 94 PRO B N 1
ATOM 3083 C CA . PRO B 1 94 ? 0.487 29.266 11.398 1 98.06 94 PRO B CA 1
ATOM 3084 C C . PRO B 1 94 ? 1.62 28.266 11.188 1 98.06 94 PRO B C 1
ATOM 3086 O O . PRO B 1 94 ? 1.876 27.859 10.047 1 98.06 94 PRO B O 1
ATOM 3089 N N . LEU B 1 95 ? 2.291 27.844 12.297 1 98.5 95 LEU B N 1
ATOM 3090 C CA . LEU B 1 95 ? 3.436 26.953 12.25 1 98.5 95 LEU B CA 1
ATOM 3091 C C . LEU B 1 95 ? 3.125 25.641 12.984 1 98.5 95 LEU B C 1
ATOM 3093 O O . LEU B 1 95 ? 2.682 25.672 14.141 1 98.5 95 LEU B O 1
ATOM 3097 N N . PHE B 1 96 ? 3.258 24.5 12.32 1 98.62 96 PHE B N 1
ATOM 3098 C CA . PHE B 1 96 ? 3.287 23.188 12.945 1 98.62 96 PHE B CA 1
ATOM 3099 C C . PHE B 1 96 ? 4.723 22.719 13.156 1 98.62 96 PHE B C 1
ATOM 3101 O O . PHE B 1 96 ? 5.539 22.766 12.234 1 98.62 96 PHE B O 1
ATOM 3108 N N . LEU B 1 97 ? 5.078 22.359 14.344 1 98.69 97 LEU B N 1
ATOM 3109 C CA . LEU B 1 97 ? 6.34 21.672 14.602 1 98.69 97 LEU B CA 1
ATOM 3110 C C . LEU B 1 97 ? 6.133 20.156 14.664 1 98.69 97 LEU B C 1
ATOM 3112 O O . LEU B 1 97 ? 5.297 19.672 15.43 1 98.69 97 LEU B O 1
ATOM 3116 N N . SER B 1 98 ? 6.836 19.484 13.836 1 98.44 98 SER B N 1
ATOM 3117 C CA . SER B 1 98 ? 6.754 18.031 13.789 1 98.44 98 SER B CA 1
ATOM 3118 C C . SER B 1 98 ? 7.883 17.375 14.586 1 98.44 98 SER B C 1
ATOM 3120 O O . SER B 1 98 ? 9.039 17.781 14.461 1 98.44 98 SER B O 1
ATOM 3122 N N . LEU B 1 99 ? 7.508 16.438 15.438 1 97.88 99 LEU B N 1
ATOM 3123 C CA . LEU B 1 99 ? 8.492 15.75 16.266 1 97.88 99 LEU B CA 1
ATOM 3124 C C . LEU B 1 99 ? 8.477 14.25 16 1 97.88 99 LEU B C 1
ATOM 3126 O O . LEU B 1 99 ? 7.41 13.664 15.797 1 97.88 99 LEU B O 1
ATOM 3130 N N . SER B 1 100 ? 9.625 13.688 15.945 1 95.62 100 SER B N 1
ATOM 3131 C CA . SER B 1 100 ? 9.82 12.25 15.781 1 95.62 100 SER B CA 1
ATOM 3132 C C . SER B 1 100 ? 10.977 11.75 16.641 1 95.62 100 SER B C 1
ATOM 3134 O O . SER B 1 100 ? 11.977 11.266 16.125 1 95.62 100 SER B O 1
ATOM 3136 N N . GLY B 1 101 ? 10.789 11.836 17.953 1 93.5 101 GLY B N 1
ATOM 3137 C CA . GLY B 1 101 ? 11.805 11.297 18.844 1 93.5 101 GLY B CA 1
ATOM 3138 C C . GLY B 1 101 ? 12.031 9.812 18.672 1 93.5 101 GLY B C 1
ATOM 3139 O O . GLY B 1 101 ? 11.133 9.086 18.25 1 93.5 101 GLY B O 1
ATOM 3140 N N . LEU B 1 102 ? 13.195 9.344 19.078 1 90.5 102 LEU B N 1
ATOM 3141 C CA . LEU B 1 102 ? 13.57 7.945 18.891 1 90.5 102 LEU B CA 1
ATOM 3142 C C . LEU B 1 102 ? 13.094 7.094 20.062 1 90.5 102 LEU B C 1
ATOM 3144 O O . LEU B 1 102 ? 13.352 5.887 20.109 1 90.5 102 LEU B O 1
ATOM 3148 N N . SER B 1 103 ? 12.492 7.715 21 1 90.25 103 SER B N 1
ATOM 3149 C CA . SER B 1 103 ? 11.875 7.051 22.141 1 90.25 103 SER B CA 1
ATOM 3150 C C . SER B 1 103 ? 10.758 7.902 22.734 1 90.25 103 SER B C 1
ATOM 3152 O O . SER B 1 103 ? 10.656 9.094 22.438 1 90.25 103 SER B O 1
ATOM 3154 N N . VAL B 1 104 ? 9.938 7.246 23.516 1 91.25 104 VAL B N 1
ATOM 3155 C CA . VAL B 1 104 ? 8.875 7.973 24.203 1 91.25 104 VAL B CA 1
ATOM 3156 C C . VAL B 1 104 ? 9.492 9.047 25.094 1 91.25 104 VAL B C 1
ATOM 3158 O O . VAL B 1 104 ? 8.984 10.172 25.172 1 91.25 104 VAL B O 1
ATOM 3161 N N . GLU B 1 105 ? 10.578 8.703 25.734 1 93.88 105 GLU B N 1
ATOM 3162 C CA . GLU B 1 105 ? 11.258 9.625 26.641 1 93.88 105 GLU B CA 1
ATOM 3163 C C . GLU B 1 105 ? 11.766 10.859 25.891 1 93.88 105 GLU B C 1
ATOM 3165 O O . GLU B 1 105 ? 11.648 11.977 26.391 1 93.88 105 GLU B O 1
ATOM 3170 N N . GLU B 1 106 ? 12.305 10.633 24.766 1 94.69 106 GLU B N 1
ATOM 3171 C CA . GLU B 1 106 ? 12.797 11.742 23.953 1 94.69 106 GLU B CA 1
ATOM 3172 C C . GLU B 1 106 ? 11.656 12.664 23.531 1 94.69 106 GLU B C 1
ATOM 3174 O O . GLU B 1 106 ? 11.797 13.891 23.562 1 94.69 106 GLU B O 1
ATOM 3179 N N . ASN B 1 107 ? 10.586 12.109 23.172 1 96.06 107 ASN B N 1
ATOM 3180 C CA . ASN B 1 107 ? 9.422 12.906 22.797 1 96.06 107 ASN B CA 1
ATOM 3181 C C . ASN B 1 107 ? 8.867 13.695 23.969 1 96.06 107 ASN B C 1
ATOM 3183 O O . ASN B 1 107 ? 8.531 14.875 23.828 1 96.06 107 ASN B O 1
ATOM 3187 N N . VAL B 1 108 ? 8.781 13.023 25.078 1 97.69 108 VAL B N 1
ATOM 3188 C CA . VAL B 1 108 ? 8.289 13.672 26.281 1 97.69 108 VAL B CA 1
ATOM 3189 C C . VAL B 1 108 ? 9.188 14.859 26.641 1 97.69 108 VAL B C 1
ATOM 3191 O O . VAL B 1 108 ? 8.695 15.945 26.953 1 97.69 108 VAL B O 1
ATOM 3194 N N . ALA B 1 109 ? 10.484 14.656 26.531 1 98.31 109 ALA B N 1
ATOM 3195 C CA . ALA B 1 109 ? 11.414 15.742 26.812 1 98.31 109 ALA B CA 1
ATOM 3196 C C . ALA B 1 109 ? 11.211 16.922 25.859 1 98.31 109 ALA B C 1
ATOM 3198 O O . ALA B 1 109 ? 11.219 18.078 26.297 1 98.31 109 ALA B O 1
ATOM 3199 N N . MET B 1 110 ? 11.031 16.688 24.641 1 98.69 110 MET B N 1
ATOM 3200 C CA . MET B 1 110 ? 10.859 17.734 23.641 1 98.69 110 MET B CA 1
ATOM 3201 C C . MET B 1 110 ? 9.539 18.469 23.859 1 98.69 110 MET B C 1
ATOM 3203 O O . MET B 1 110 ? 9.5 19.703 23.797 1 98.69 110 MET B O 1
ATOM 3207 N N . VAL B 1 111 ? 8.477 17.719 24.156 1 98.69 111 VAL B N 1
ATOM 3208 C CA . VAL B 1 111 ? 7.184 18.375 24.25 1 98.69 111 VAL B CA 1
ATOM 3209 C C . VAL B 1 111 ? 7.121 19.219 25.531 1 98.69 111 VAL B C 1
ATOM 3211 O O . VAL B 1 111 ? 6.441 20.234 25.578 1 98.69 111 VAL B O 1
ATOM 3214 N N . CYS B 1 112 ? 7.824 18.766 26.594 1 98.62 112 CYS B N 1
ATOM 3215 C CA . CYS B 1 112 ? 7.902 19.578 27.797 1 98.62 112 CYS B CA 1
ATOM 3216 C C . CYS B 1 112 ? 8.516 20.938 27.516 1 98.62 112 CYS B C 1
ATOM 3218 O O . CYS B 1 112 ? 8.078 21.953 28.062 1 98.62 112 CYS B O 1
ATOM 3220 N N . ARG B 1 113 ? 9.461 20.922 26.656 1 98.56 113 ARG B N 1
ATOM 3221 C CA . ARG B 1 113 ? 10.133 22.172 26.297 1 98.56 113 ARG B CA 1
ATOM 3222 C C . ARG B 1 113 ? 9.289 22.984 25.328 1 98.56 113 ARG B C 1
ATOM 3224 O O . ARG B 1 113 ? 9.359 24.219 25.312 1 98.56 113 ARG B O 1
ATOM 3231 N N . LEU B 1 114 ? 8.508 22.359 24.562 1 98.75 114 LEU B N 1
ATOM 3232 C CA . LEU B 1 114 ? 7.703 23.031 23.531 1 98.75 114 LEU B CA 1
ATOM 3233 C C . LEU B 1 114 ? 6.461 23.672 24.141 1 98.75 114 LEU B C 1
ATOM 3235 O O . LEU B 1 114 ? 5.969 24.688 23.641 1 98.75 114 LEU B O 1
ATOM 3239 N N . ALA B 1 115 ? 5.938 23.125 25.219 1 98.56 115 ALA B N 1
ATOM 3240 C CA . ALA B 1 115 ? 4.641 23.469 25.797 1 98.56 115 ALA B CA 1
ATOM 3241 C C . ALA B 1 115 ? 4.562 24.969 26.094 1 98.56 115 ALA B C 1
ATOM 3243 O O . ALA B 1 115 ? 3.602 25.625 25.703 1 98.56 115 ALA B O 1
ATOM 3244 N N . PRO B 1 116 ? 5.57 25.531 26.75 1 98.25 116 PRO B N 1
ATOM 3245 C CA . PRO B 1 116 ? 5.477 26.969 27.031 1 98.25 116 PRO B CA 1
ATOM 3246 C C . PRO B 1 116 ? 5.426 27.812 25.75 1 98.25 116 PRO B C 1
ATOM 3248 O O . PRO B 1 116 ? 4.695 28.797 25.688 1 98.25 116 PRO B O 1
ATOM 3251 N N . LEU B 1 117 ? 6.18 27.453 24.781 1 97.81 117 LEU B N 1
ATOM 3252 C CA . LEU B 1 117 ? 6.184 28.172 23.516 1 97.81 117 LEU B CA 1
ATOM 3253 C C . LEU B 1 117 ? 4.836 28.031 22.812 1 97.81 117 LEU B C 1
ATOM 3255 O O . LEU B 1 117 ? 4.344 28.984 22.219 1 97.81 117 LEU B O 1
ATOM 3259 N N . ALA B 1 118 ? 4.289 26.859 22.828 1 97.69 118 ALA B N 1
ATOM 3260 C CA . ALA B 1 118 ? 2.986 26.609 22.219 1 97.69 118 ALA B CA 1
ATOM 3261 C C . ALA B 1 118 ? 1.903 27.453 22.875 1 97.69 118 ALA B C 1
ATOM 3263 O O . ALA B 1 118 ? 1.033 28 22.188 1 97.69 118 ALA B O 1
ATOM 3264 N N . GLN B 1 119 ? 1.981 27.578 24.156 1 96.88 119 GLN B N 1
ATOM 3265 C CA . GLN B 1 119 ? 1.024 28.406 24.875 1 96.88 119 GLN B CA 1
ATOM 3266 C C . GLN B 1 119 ? 1.192 29.875 24.531 1 96.88 119 GLN B C 1
ATOM 3268 O O . GLN B 1 119 ? 0.206 30.609 24.391 1 96.88 119 GLN B O 1
ATOM 3273 N N . GLU B 1 120 ? 2.395 30.203 24.391 1 96.88 120 GLU B N 1
ATOM 3274 C CA . GLU B 1 120 ? 2.713 31.625 24.172 1 96.88 120 GLU B CA 1
ATOM 3275 C C . GLU B 1 120 ? 2.447 32.031 22.734 1 96.88 120 GLU B C 1
ATOM 3277 O O . GLU B 1 120 ? 1.853 33.094 22.469 1 96.88 120 GLU B O 1
ATOM 3282 N N . LYS B 1 121 ? 2.898 31.219 21.719 1 96.38 121 LYS B N 1
ATOM 3283 C CA . LYS B 1 121 ? 2.967 31.656 20.328 1 96.38 121 LYS B CA 1
ATOM 3284 C C . LYS B 1 121 ? 1.922 30.938 19.484 1 96.38 121 LYS B C 1
ATOM 3286 O O . LYS B 1 121 ? 1.636 31.359 18.359 1 96.38 121 LYS B O 1
ATOM 3291 N N . GLY B 1 122 ? 1.359 29.906 19.984 1 96.06 122 GLY B N 1
ATOM 3292 C CA . GLY B 1 122 ? 0.339 29.172 19.25 1 96.06 122 GLY B CA 1
ATOM 3293 C C . GLY B 1 122 ? 0.914 28.156 18.281 1 96.06 122 GLY B C 1
ATOM 3294 O O . GLY B 1 122 ? 0.253 27.766 17.312 1 96.06 122 GLY B O 1
ATOM 3295 N N . VAL B 1 123 ? 2.172 27.781 18.469 1 97.56 123 VAL B N 1
ATOM 3296 C CA . VAL B 1 123 ? 2.76 26.734 17.641 1 97.56 123 VAL B CA 1
ATOM 3297 C C . VAL B 1 123 ? 2.01 25.422 17.844 1 97.56 123 VAL B C 1
ATOM 3299 O O . VAL B 1 123 ? 1.625 25.094 18.969 1 97.56 123 VAL B O 1
ATOM 3302 N N . LEU B 1 124 ? 1.722 24.688 16.75 1 98.06 124 LEU B N 1
ATOM 3303 C CA . LEU B 1 124 ? 0.979 23.438 16.797 1 98.06 124 LEU B CA 1
ATOM 3304 C C . LEU B 1 124 ? 1.922 22.25 16.719 1 98.06 124 LEU B C 1
ATOM 3306 O O . LEU B 1 124 ? 2.902 22.281 15.969 1 98.06 124 LEU B O 1
ATOM 3310 N N . LEU B 1 125 ? 1.618 21.219 17.484 1 98.62 125 LEU B N 1
ATOM 3311 C CA . LEU B 1 125 ? 2.471 20.031 17.562 1 98.62 125 LEU B CA 1
ATOM 3312 C C . LEU B 1 125 ? 1.893 18.891 16.734 1 98.62 125 LEU B C 1
ATOM 3314 O O . LEU B 1 125 ? 0.721 18.531 16.875 1 98.62 125 LEU B O 1
ATOM 3318 N N . GLU B 1 126 ? 2.652 18.375 15.789 1 98.25 126 GLU B N 1
ATOM 3319 C CA . GLU B 1 126 ? 2.387 17.109 15.109 1 98.25 126 GLU B CA 1
ATOM 3320 C C . GLU B 1 126 ? 3.404 16.047 15.508 1 98.25 126 GLU B C 1
ATOM 3322 O O . GLU B 1 126 ? 4.602 16.203 15.258 1 98.25 126 GLU B O 1
ATOM 3327 N N . LEU B 1 127 ? 2.943 14.969 16.094 1 97.25 127 LEU B N 1
ATOM 3328 C CA . LEU B 1 127 ? 3.822 13.875 16.469 1 97.25 127 LEU B CA 1
ATOM 3329 C C . LEU B 1 127 ? 3.814 12.773 15.414 1 97.25 127 LEU B C 1
ATOM 3331 O O . LEU B 1 127 ? 2.748 12.305 15.008 1 97.25 127 LEU B O 1
ATOM 3335 N N . ASN B 1 128 ? 4.965 12.406 15 1 94.75 128 ASN B N 1
ATOM 3336 C CA . ASN B 1 128 ? 5.094 11.336 14.016 1 94.75 128 ASN B CA 1
ATOM 3337 C C . ASN B 1 128 ? 4.988 9.961 14.672 1 94.75 128 ASN B C 1
ATOM 3339 O O . ASN B 1 128 ? 5.879 9.555 15.414 1 94.75 128 ASN B O 1
ATOM 3343 N N . LEU B 1 129 ? 3.928 9.195 14.414 1 91.62 129 LEU B N 1
ATOM 3344 C CA . LEU B 1 129 ? 3.742 7.859 14.969 1 91.62 129 LEU B CA 1
ATOM 3345 C C . LEU B 1 129 ? 4.086 6.789 13.938 1 91.62 129 LEU B C 1
ATOM 3347 O O . LEU B 1 129 ? 3.889 5.598 14.188 1 91.62 129 LEU B O 1
ATOM 3351 N N . SER B 1 130 ? 4.605 7.141 12.797 1 83.06 130 SER B N 1
ATOM 3352 C CA . SER B 1 130 ? 4.824 6.227 11.672 1 83.06 130 SER B CA 1
ATOM 3353 C C . SER B 1 130 ? 6.277 5.777 11.602 1 83.06 130 SER B C 1
ATOM 3355 O O . SER B 1 130 ? 6.73 5.277 10.57 1 83.06 130 SER B O 1
ATOM 3357 N N . CYS B 1 131 ? 7.102 6.059 12.516 1 72.5 131 CYS B N 1
ATOM 3358 C CA . CYS B 1 131 ? 8.484 5.602 12.578 1 72.5 131 CYS B CA 1
ATOM 3359 C C . CYS B 1 131 ? 8.711 4.695 13.789 1 72.5 131 CYS B C 1
ATOM 3361 O O . CYS B 1 131 ? 8.016 4.824 14.797 1 72.5 131 CYS B O 1
ATOM 3363 N N . PRO B 1 132 ? 9.648 3.711 13.438 1 58.69 132 PRO B N 1
ATOM 3364 C CA . PRO B 1 132 ? 9.953 2.873 14.594 1 58.69 132 PRO B CA 1
ATOM 3365 C C . PRO B 1 132 ? 10.688 3.637 15.695 1 58.69 132 PRO B C 1
ATOM 3367 O O . PRO B 1 132 ? 11.57 4.449 15.414 1 58.69 132 PRO B O 1
ATOM 3370 N N . ASN B 1 133 ? 10.148 3.725 16.766 1 53.03 133 ASN B N 1
ATOM 3371 C CA . ASN B 1 133 ? 10.859 4.371 17.875 1 53.03 133 ASN B CA 1
ATOM 3372 C C . ASN B 1 133 ? 11.93 3.461 18.453 1 53.03 133 ASN B C 1
ATOM 3374 O O . ASN B 1 133 ? 12.828 3.926 19.172 1 53.03 133 ASN B O 1
ATOM 3378 N N . VAL B 1 134 ? 11.758 2.223 18.125 1 52.41 134 VAL B N 1
ATOM 3379 C CA . VAL B 1 134 ? 12.727 1.239 18.609 1 52.41 134 VAL B CA 1
ATOM 3380 C C . VAL B 1 134 ? 13.195 0.368 17.438 1 52.41 134 VAL B C 1
ATOM 3382 O O . VAL B 1 134 ? 12.375 -0.178 16.703 1 52.41 134 VAL B O 1
ATOM 3385 N N . ALA B 1 135 ? 14.57 0.347 17.328 1 57.53 135 ALA B N 1
ATOM 3386 C CA . ALA B 1 135 ? 15.148 -0.493 16.281 1 57.53 135 ALA B CA 1
ATOM 3387 C C . ALA B 1 135 ? 14.617 -1.921 16.375 1 57.53 135 ALA B C 1
ATOM 3389 O O . ALA B 1 135 ? 14.562 -2.504 17.453 1 57.53 135 ALA B O 1
ATOM 3390 N N . GLY B 1 136 ? 14.078 -2.48 15.227 1 58.22 136 GLY B N 1
ATOM 3391 C CA . GLY B 1 136 ? 13.641 -3.865 15.164 1 58.22 136 GLY B CA 1
ATOM 3392 C C . GLY B 1 136 ? 12.172 -4.047 15.516 1 58.22 136 GLY B C 1
ATOM 3393 O O . GLY B 1 136 ? 11.633 -5.148 15.398 1 58.22 136 GLY B O 1
ATOM 3394 N N . LYS B 1 137 ? 11.586 -3.066 16.078 1 63.12 137 LYS B N 1
ATOM 3395 C CA . LYS B 1 137 ? 10.172 -3.158 16.453 1 63.12 137 LYS B CA 1
ATOM 3396 C C . LYS B 1 137 ? 9.289 -2.518 15.391 1 63.12 137 LYS B C 1
ATOM 3398 O O . LYS B 1 137 ? 9.766 -1.735 14.57 1 63.12 137 LYS B O 1
ATOM 3403 N N . PRO B 1 138 ? 8 -2.959 15.43 1 66.19 138 PRO B N 1
ATOM 3404 C CA . PRO B 1 138 ? 7.062 -2.33 14.492 1 66.19 138 PRO B CA 1
ATOM 3405 C C . PRO B 1 138 ? 6.859 -0.843 14.773 1 66.19 138 PRO B C 1
ATOM 3407 O O . PRO B 1 138 ? 7.203 -0.363 15.859 1 66.19 138 PRO B O 1
ATOM 3410 N N . GLN B 1 139 ? 6.43 -0.14 13.781 1 73 139 GLN B N 1
ATOM 3411 C CA . GLN B 1 139 ? 5.984 1.234 13.984 1 73 139 GLN B CA 1
ATOM 3412 C C . GLN B 1 139 ? 5.008 1.329 15.156 1 73 139 GLN B C 1
ATOM 3414 O O . GLN B 1 139 ? 4.148 0.463 15.328 1 73 139 GLN B O 1
ATOM 3419 N N . VAL B 1 140 ? 5.086 2.348 15.953 1 73.56 140 VAL B N 1
ATOM 3420 C CA . VAL B 1 140 ? 4.309 2.555 17.172 1 73.56 140 VAL B CA 1
ATOM 3421 C C . VAL B 1 140 ? 2.818 2.438 16.859 1 73.56 140 VAL B C 1
ATOM 3423 O O . VAL B 1 140 ? 2.066 1.822 17.625 1 73.56 140 VAL B O 1
ATOM 3426 N N . ALA B 1 141 ? 2.436 2.971 15.734 1 79.75 141 ALA B N 1
ATOM 3427 C CA . ALA B 1 141 ? 1.021 3.064 15.383 1 79.75 141 ALA B CA 1
ATOM 3428 C C . ALA B 1 141 ? 0.427 1.682 15.133 1 79.75 141 ALA B C 1
ATOM 3430 O O . ALA B 1 141 ? -0.795 1.516 15.117 1 79.75 141 ALA B O 1
ATOM 3431 N N . TYR B 1 142 ? 1.298 0.692 14.898 1 78.81 142 TYR B N 1
ATOM 3432 C CA . TYR B 1 142 ? 0.784 -0.642 14.609 1 78.81 142 TYR B CA 1
ATOM 3433 C C . TYR B 1 142 ? 0.776 -1.507 15.867 1 78.81 142 TYR B C 1
ATOM 3435 O O . TYR B 1 142 ? 0.211 -2.604 15.867 1 78.81 142 TYR B O 1
ATOM 3443 N N . ASP B 1 143 ? 1.402 -1.05 16.906 1 84.75 143 ASP B N 1
ATOM 3444 C CA . ASP B 1 143 ? 1.319 -1.627 18.25 1 84.75 143 ASP B CA 1
ATOM 3445 C C . ASP B 1 143 ? 0.389 -0.81 19.141 1 84.75 143 ASP B C 1
ATOM 3447 O O . ASP B 1 143 ? 0.818 0.16 19.766 1 84.75 143 ASP B O 1
ATOM 3451 N N . PHE B 1 144 ? -0.852 -1.194 19.234 1 89.62 144 PHE B N 1
ATOM 3452 C CA . PHE B 1 144 ? -1.904 -0.362 19.812 1 89.62 144 PHE B CA 1
ATOM 3453 C C . PHE B 1 144 ? -1.69 -0.169 21.297 1 89.62 144 PHE B C 1
ATOM 3455 O O . PHE B 1 144 ? -2.045 0.874 21.859 1 89.62 144 PHE B O 1
ATOM 3462 N N . GLU B 1 145 ? -1.051 -1.155 21.953 1 91.62 145 GLU B N 1
ATOM 3463 C CA . GLU B 1 145 ? -0.694 -0.971 23.359 1 91.62 145 GLU B CA 1
ATOM 3464 C C . GLU B 1 145 ? 0.414 0.066 23.516 1 91.62 145 GLU B C 1
ATOM 3466 O O . GLU B 1 145 ? 0.349 0.924 24.406 1 91.62 145 GLU B O 1
ATOM 3471 N N . ALA B 1 146 ? 1.381 -0.033 22.625 1 90.06 146 ALA B N 1
ATOM 3472 C CA . ALA B 1 146 ? 2.461 0.95 22.641 1 90.06 146 ALA B CA 1
ATOM 3473 C C . ALA B 1 146 ? 1.942 2.34 22.281 1 90.06 146 ALA B C 1
ATOM 3475 O O . ALA B 1 146 ? 2.369 3.338 22.859 1 90.06 146 ALA B O 1
ATOM 3476 N N . MET B 1 147 ? 1.024 2.4 21.344 1 93.69 147 MET B N 1
ATOM 3477 C CA . MET B 1 147 ? 0.425 3.668 20.938 1 93.69 147 MET B CA 1
ATOM 3478 C C . MET B 1 147 ? -0.293 4.332 22.109 1 93.69 147 MET B C 1
ATOM 3480 O O . MET B 1 147 ? -0.14 5.531 22.328 1 93.69 147 MET B O 1
ATOM 3484 N N . ARG B 1 148 ? -1.083 3.539 22.859 1 96.25 148 ARG B N 1
ATOM 3485 C CA . ARG B 1 148 ? -1.809 4.055 24.016 1 96.25 148 ARG B CA 1
ATOM 3486 C C . ARG B 1 148 ? -0.848 4.621 25.062 1 96.25 148 ARG B C 1
ATOM 3488 O O . ARG B 1 148 ? -1.051 5.73 25.562 1 96.25 148 ARG B O 1
ATOM 3495 N N . THR B 1 149 ? 0.174 3.83 25.328 1 94.88 149 THR B N 1
ATOM 3496 C CA . THR B 1 149 ? 1.157 4.258 26.312 1 94.88 149 THR B CA 1
ATOM 3497 C C . THR B 1 149 ? 1.851 5.539 25.859 1 94.88 149 THR B C 1
ATOM 3499 O O . THR B 1 149 ? 2.053 6.457 26.672 1 94.88 149 THR B O 1
ATOM 3502 N N . TYR B 1 150 ? 2.209 5.57 24.625 1 94.5 150 TYR B N 1
ATOM 3503 C CA . TYR B 1 150 ? 2.859 6.738 24.031 1 94.5 150 TYR B CA 1
ATOM 3504 C C . TYR B 1 150 ? 1.978 7.973 24.156 1 94.5 150 TYR B C 1
ATOM 3506 O O . TYR B 1 150 ? 2.43 9.023 24.625 1 94.5 150 TYR B O 1
ATOM 3514 N N . LEU B 1 151 ? 0.75 7.883 23.781 1 97.5 151 LEU B N 1
ATOM 3515 C CA . LEU B 1 151 ? -0.177 9.008 23.797 1 97.5 151 LEU B CA 1
ATOM 3516 C C . LEU B 1 151 ? -0.474 9.461 25.219 1 97.5 151 LEU B C 1
ATOM 3518 O O . LEU B 1 151 ? -0.654 10.656 25.469 1 97.5 151 LEU B O 1
ATOM 3522 N N . GLN B 1 152 ? -0.533 8.5 26.094 1 98.12 152 GLN B N 1
ATOM 3523 C CA . GLN B 1 152 ? -0.745 8.836 27.5 1 98.12 152 GLN B CA 1
ATOM 3524 C C . GLN B 1 152 ? 0.397 9.695 28.031 1 98.12 152 GLN B C 1
ATOM 3526 O O . GLN B 1 152 ? 0.162 10.742 28.641 1 98.12 152 GLN B O 1
ATOM 3531 N N . LYS B 1 153 ? 1.584 9.25 27.828 1 97.75 153 LYS B N 1
ATOM 3532 C CA . LYS B 1 153 ? 2.758 9.945 28.359 1 97.75 153 LYS B CA 1
ATOM 3533 C C . LYS B 1 153 ? 2.906 11.328 27.734 1 97.75 153 LYS B C 1
ATOM 3535 O O . LYS B 1 153 ? 3.193 12.305 28.438 1 97.75 153 LYS B O 1
ATOM 3540 N N . VAL B 1 154 ? 2.689 11.414 26.438 1 97.69 154 VAL B N 1
ATOM 3541 C CA . VAL B 1 154 ? 2.84 12.688 25.75 1 97.69 154 VAL B CA 1
ATOM 3542 C C . VAL B 1 154 ? 1.728 13.641 26.172 1 97.69 154 VAL B C 1
ATOM 3544 O O . VAL B 1 154 ? 1.971 14.836 26.391 1 97.69 154 VAL B O 1
ATOM 3547 N N . SER B 1 155 ? 0.483 13.172 26.281 1 98.44 155 SER B N 1
ATOM 3548 C CA . SER B 1 155 ? -0.637 14.016 26.688 1 98.44 155 SER B CA 1
ATOM 3549 C C . SER B 1 155 ? -0.402 14.602 28.078 1 98.44 155 SER B C 1
ATOM 3551 O O . SER B 1 155 ? -0.679 15.781 28.312 1 98.44 155 SER B O 1
ATOM 3553 N N . LEU B 1 156 ? 0.107 13.75 28.938 1 98.31 156 LEU B N 1
ATOM 3554 C CA . LEU B 1 156 ? 0.371 14.195 30.297 1 98.31 156 LEU B CA 1
ATOM 3555 C C . LEU B 1 156 ? 1.477 15.25 30.328 1 98.31 156 LEU B C 1
ATOM 3557 O O . LEU B 1 156 ? 1.374 16.25 31.031 1 98.31 156 LEU B O 1
ATOM 3561 N N . ALA B 1 157 ? 2.506 15.055 29.578 1 98.5 157 ALA B N 1
ATOM 3562 C CA . ALA B 1 157 ? 3.68 15.93 29.594 1 98.5 157 ALA B CA 1
ATOM 3563 C C . ALA B 1 157 ? 3.383 17.25 28.875 1 98.5 157 ALA B C 1
ATOM 3565 O O . ALA B 1 157 ? 3.838 18.312 29.312 1 98.5 157 ALA B O 1
ATOM 3566 N N . TYR B 1 158 ? 2.691 17.219 27.797 1 98.44 158 TYR B N 1
ATOM 3567 C CA . TYR B 1 158 ? 2.459 18.391 26.953 1 98.44 158 TYR B CA 1
ATOM 3568 C C . TYR B 1 158 ? 1.307 19.234 27.5 1 98.44 158 TYR B C 1
ATOM 3570 O O . TYR B 1 158 ? 1.413 20.453 27.594 1 98.44 158 TYR B O 1
ATOM 3578 N N . GLY B 1 159 ? 0.167 18.578 27.734 1 98.12 159 GLY B N 1
ATOM 3579 C CA . GLY B 1 159 ? -0.976 19.219 28.359 1 98.12 159 GLY B CA 1
ATOM 3580 C C . GLY B 1 159 ? -1.745 20.125 27.422 1 98.12 159 GLY B C 1
ATOM 3581 O O . GLY B 1 159 ? -2.631 20.875 27.859 1 98.12 159 GLY B O 1
ATOM 3582 N N . LEU B 1 160 ? -1.397 20.203 26.172 1 97.88 160 LEU B N 1
ATOM 3583 C CA . LEU B 1 160 ? -2.045 21.031 25.156 1 97.88 160 LEU B CA 1
ATOM 3584 C C . LEU B 1 160 ? -2.49 20.188 23.969 1 97.88 160 LEU B C 1
ATOM 3586 O O . LEU B 1 160 ? -2.035 19.062 23.812 1 97.88 160 LEU B O 1
ATOM 3590 N N . PRO B 1 161 ? -3.461 20.688 23.141 1 97.94 161 PRO B N 1
ATOM 3591 C CA . PRO B 1 161 ? -3.883 19.953 21.938 1 97.94 161 PRO B CA 1
ATOM 3592 C C . PRO B 1 161 ? -2.732 19.703 20.969 1 97.94 161 PRO B C 1
ATOM 3594 O O . PRO B 1 161 ? -1.865 20.547 20.797 1 97.94 161 PRO B O 1
ATOM 3597 N N . PHE B 1 162 ? -2.734 18.547 20.406 1 98.38 162 PHE B N 1
ATOM 3598 C CA . PHE B 1 162 ? -1.732 18.188 19.406 1 98.38 162 PHE B CA 1
ATOM 3599 C C . PHE B 1 162 ? -2.295 17.188 18.406 1 98.38 162 PHE B C 1
ATOM 3601 O O . PHE B 1 162 ? -3.473 16.828 18.484 1 98.38 162 PHE B O 1
ATOM 3608 N N . GLY B 1 163 ? -1.531 16.875 17.359 1 98 163 GLY B N 1
ATOM 3609 C CA . GLY B 1 163 ? -1.915 15.875 16.375 1 98 163 GLY B CA 1
ATOM 3610 C C . GLY B 1 163 ? -0.865 14.797 16.172 1 98 163 GLY B C 1
ATOM 3611 O O . GLY B 1 163 ? 0.235 14.891 16.719 1 98 163 GLY B O 1
ATOM 3612 N N . VAL B 1 164 ? -1.264 13.773 15.5 1 98.06 164 VAL B N 1
ATOM 3613 C CA . VAL B 1 164 ? -0.36 12.664 15.211 1 98.06 164 VAL B CA 1
ATOM 3614 C C . VAL B 1 164 ? -0.403 12.344 13.719 1 98.06 164 VAL B C 1
ATOM 3616 O O . VAL B 1 164 ? -1.438 12.508 13.07 1 98.06 164 VAL B O 1
ATOM 3619 N N . LYS B 1 165 ? 0.742 11.961 13.219 1 97.5 165 LYS B N 1
ATOM 3620 C CA . LYS B 1 165 ? 0.824 11.453 11.852 1 97.5 165 LYS B CA 1
ATOM 3621 C C . LYS B 1 165 ? 0.858 9.93 11.836 1 97.5 165 LYS B C 1
ATOM 3623 O O . LYS B 1 165 ? 1.728 9.312 12.453 1 97.5 165 LYS B O 1
ATOM 3628 N N . MET B 1 166 ? -0.073 9.383 11.07 1 96.25 166 MET B N 1
ATOM 3629 C CA . MET B 1 166 ? -0.331 7.945 11.109 1 96.25 166 MET B CA 1
ATOM 3630 C C . MET B 1 166 ? 0.316 7.246 9.922 1 96.25 166 MET B C 1
ATOM 3632 O O . MET B 1 166 ? 0.495 7.852 8.859 1 96.25 166 MET B O 1
ATOM 3636 N N . PRO B 1 167 ? 0.693 5.93 10.086 1 92.88 167 PRO B N 1
ATOM 3637 C CA . PRO B 1 167 ? 1.136 5.121 8.945 1 92.88 167 PRO B CA 1
ATOM 3638 C C . PRO B 1 167 ? -0.019 4.691 8.047 1 92.88 167 PRO B C 1
ATOM 3640 O O . PRO B 1 167 ? -1.186 4.867 8.406 1 92.88 167 PRO B O 1
ATOM 3643 N N . PRO B 1 168 ? 0.229 4.156 6.918 1 92.94 168 PRO B N 1
ATOM 3644 C CA . PRO B 1 168 ? -0.807 3.953 5.902 1 92.94 168 PRO B CA 1
ATOM 3645 C C . PRO B 1 168 ? -1.514 2.605 6.043 1 92.94 168 PRO B C 1
ATOM 3647 O O . PRO B 1 168 ? -2.637 2.441 5.559 1 92.94 168 PRO B O 1
ATOM 3650 N N . TYR B 1 169 ? -0.906 1.599 6.633 1 85.38 169 TYR B N 1
ATOM 3651 C CA . TYR B 1 169 ? -1.439 0.243 6.547 1 85.38 169 TYR B CA 1
ATOM 3652 C C . TYR B 1 169 ? -2.432 -0.022 7.672 1 85.38 169 TYR B C 1
ATOM 3654 O O . TYR B 1 169 ? -2.039 -0.197 8.828 1 85.38 169 TYR B O 1
ATOM 3662 N N . PHE B 1 170 ? -3.725 -0.199 7.309 1 81.5 170 PHE B N 1
ATOM 3663 C CA . PHE B 1 170 ? -4.793 -0.547 8.234 1 81.5 170 PHE B CA 1
ATOM 3664 C C . PHE B 1 170 ? -5.855 -1.396 7.547 1 81.5 170 PHE B C 1
ATOM 3666 O O . PHE B 1 170 ? -6.379 -1.016 6.496 1 81.5 170 PHE B O 1
ATOM 3673 N N . ASP B 1 171 ? -6.02 -2.527 8.07 1 82.12 171 ASP B N 1
ATOM 3674 C CA . ASP B 1 171 ? -7.281 -3.154 7.703 1 82.12 171 ASP B CA 1
ATOM 3675 C C . ASP B 1 171 ? -8.438 -2.588 8.523 1 82.12 171 ASP B C 1
ATOM 3677 O O . ASP B 1 171 ? -8.234 -1.715 9.375 1 82.12 171 ASP B O 1
ATOM 3681 N N . ILE B 1 172 ? -9.648 -2.994 8.273 1 84.75 172 ILE B N 1
ATOM 3682 C CA . ILE B 1 172 ? -10.828 -2.398 8.891 1 84.75 172 ILE B CA 1
ATOM 3683 C C . ILE B 1 172 ? -10.758 -2.562 10.406 1 84.75 172 ILE B C 1
ATOM 3685 O O . ILE B 1 172 ? -11.023 -1.619 11.156 1 84.75 172 ILE B O 1
ATOM 3689 N N . ALA B 1 173 ? -10.328 -3.748 10.836 1 84.44 173 ALA B N 1
ATOM 3690 C CA . ALA B 1 173 ? -10.211 -3.994 12.273 1 84.44 173 ALA B CA 1
ATOM 3691 C C . ALA B 1 173 ? -9.148 -3.094 12.898 1 84.44 173 ALA B C 1
ATOM 3693 O O . ALA B 1 173 ? -9.305 -2.652 14.039 1 84.44 173 ALA B O 1
ATOM 3694 N N . HIS B 1 174 ? -8.117 -2.818 12.156 1 88.19 174 HIS B N 1
ATOM 3695 C CA . HIS B 1 174 ? -7.055 -1.94 12.633 1 88.19 174 HIS B CA 1
ATOM 3696 C C . HIS B 1 174 ? -7.543 -0.5 12.75 1 88.19 174 HIS B C 1
ATOM 3698 O O . HIS B 1 174 ? -7.188 0.206 13.695 1 88.19 174 HIS B O 1
ATOM 3704 N N . PHE B 1 175 ? -8.352 -0.058 11.773 1 93.56 175 PHE B N 1
ATOM 3705 C CA . PHE B 1 175 ? -8.945 1.272 11.867 1 93.56 175 PHE B CA 1
ATOM 3706 C C . PHE B 1 175 ? -9.766 1.413 13.148 1 93.56 175 PHE B C 1
ATOM 3708 O O . PHE B 1 175 ? -9.648 2.416 13.859 1 93.56 175 PHE B O 1
ATOM 3715 N N . ASP B 1 176 ? -10.57 0.395 13.414 1 94 176 ASP B N 1
ATOM 3716 C CA . ASP B 1 176 ? -11.43 0.421 14.594 1 94 176 ASP B CA 1
ATOM 3717 C C . ASP B 1 176 ? -10.602 0.487 15.875 1 94 176 ASP B C 1
ATOM 3719 O O . ASP B 1 176 ? -10.898 1.285 16.766 1 94 176 ASP B O 1
ATOM 3723 N N . THR B 1 177 ? -9.578 -0.326 15.914 1 93.38 177 THR B N 1
ATOM 3724 C CA . THR B 1 177 ? -8.766 -0.397 17.125 1 93.38 177 THR B CA 1
ATOM 3725 C C . THR B 1 177 ? -7.965 0.891 17.312 1 93.38 177 THR B C 1
ATOM 3727 O O . THR B 1 177 ? -7.898 1.428 18.422 1 93.38 177 THR B O 1
ATOM 3730 N N . ALA B 1 178 ? -7.375 1.373 16.234 1 94.94 178 ALA B N 1
ATOM 3731 C CA . ALA B 1 178 ? -6.613 2.617 16.297 1 94.94 178 ALA B CA 1
ATOM 3732 C C . ALA B 1 178 ? -7.504 3.787 16.703 1 94.94 178 ALA B C 1
ATOM 3734 O O . ALA B 1 178 ? -7.133 4.59 17.562 1 94.94 178 ALA B O 1
ATOM 3735 N N . ALA B 1 179 ? -8.656 3.889 16.094 1 97.62 179 ALA B N 1
ATOM 3736 C CA . ALA B 1 179 ? -9.594 4.969 16.391 1 97.62 179 ALA B CA 1
ATOM 3737 C C . ALA B 1 179 ? -10.031 4.926 17.859 1 97.62 179 ALA B C 1
ATOM 3739 O O . ALA B 1 179 ? -10.172 5.969 18.5 1 97.62 179 ALA B O 1
ATOM 3740 N N . ALA B 1 180 ? -10.266 3.699 18.344 1 97.31 180 ALA B N 1
ATOM 3741 C CA . ALA B 1 180 ? -10.648 3.553 19.75 1 97.31 180 ALA B CA 1
ATOM 3742 C C . ALA B 1 180 ? -9.57 4.121 20.672 1 97.31 180 ALA B C 1
ATOM 3744 O O . ALA B 1 180 ? -9.875 4.848 21.625 1 97.31 180 ALA B O 1
ATOM 3745 N N . VAL B 1 181 ? -8.32 3.814 20.359 1 97.56 181 VAL B N 1
ATOM 3746 C CA . VAL B 1 181 ? -7.211 4.324 21.156 1 97.56 181 VAL B CA 1
ATOM 3747 C C . VAL B 1 181 ? -7.145 5.848 21.047 1 97.56 181 VAL B C 1
ATOM 3749 O O . VAL B 1 181 ? -7.082 6.551 22.047 1 97.56 181 VAL B O 1
ATOM 3752 N N . LEU B 1 182 ? -7.188 6.355 19.828 1 98.25 182 LEU B N 1
ATOM 3753 C CA . LEU B 1 182 ? -7.059 7.781 19.562 1 98.25 182 LEU B CA 1
ATOM 3754 C C . LEU B 1 182 ? -8.172 8.57 20.25 1 98.25 182 LEU B C 1
ATOM 3756 O O . LEU B 1 182 ? -7.93 9.641 20.812 1 98.25 182 LEU B O 1
ATOM 3760 N N . ASN B 1 183 ? -9.352 8.031 20.234 1 98.5 183 ASN B N 1
ATOM 3761 C CA . ASN B 1 183 ? -10.508 8.703 20.812 1 98.5 183 ASN B CA 1
ATOM 3762 C C . ASN B 1 183 ? -10.414 8.797 22.328 1 98.5 183 ASN B C 1
ATOM 3764 O O . ASN B 1 183 ? -11.07 9.625 22.953 1 98.5 183 ASN B O 1
ATOM 3768 N N . ASP B 1 184 ? -9.648 7.926 22.938 1 98.19 184 ASP B N 1
ATOM 3769 C CA . ASP B 1 184 ? -9.461 7.945 24.391 1 98.19 184 ASP B CA 1
ATOM 3770 C C . ASP B 1 184 ? -8.617 9.141 24.812 1 98.19 184 ASP B C 1
ATOM 3772 O O . ASP B 1 184 ? -8.555 9.477 26 1 98.19 184 ASP B O 1
ATOM 3776 N N . PHE B 1 185 ? -8.023 9.859 23.938 1 98.44 185 PHE B N 1
ATOM 3777 C CA . PHE B 1 185 ? -7.137 10.969 24.266 1 98.44 185 PHE B CA 1
ATOM 3778 C C . PHE B 1 185 ? -7.656 12.273 23.656 1 98.44 185 PHE B C 1
ATOM 3780 O O . PHE B 1 185 ? -7.285 12.641 22.547 1 98.44 185 PHE B O 1
ATOM 3787 N N . PRO B 1 186 ? -8.367 13.031 24.406 1 97.75 186 PRO B N 1
ATOM 3788 C CA . PRO B 1 186 ? -9.008 14.242 23.891 1 97.75 186 PRO B CA 1
ATOM 3789 C C . PRO B 1 186 ? -8 15.289 23.438 1 97.75 186 PRO B C 1
ATOM 3791 O O . PRO B 1 186 ? -8.328 16.141 22.594 1 97.75 186 PRO B O 1
ATOM 3794 N N . LEU B 1 187 ? -6.785 15.219 23.969 1 98.25 187 LEU B N 1
ATOM 3795 C CA . LEU B 1 187 ? -5.781 16.203 23.578 1 98.25 187 LEU B CA 1
ATOM 3796 C C . LEU B 1 187 ? -5.242 15.914 22.172 1 98.25 187 LEU B C 1
ATOM 3798 O O . LEU B 1 187 ? -4.602 16.766 21.562 1 98.25 187 LEU B O 1
ATOM 3802 N N . VAL B 1 188 ? -5.441 14.703 21.703 1 98.5 188 VAL B N 1
ATOM 3803 C CA . VAL B 1 188 ? -5.203 14.453 20.281 1 98.5 188 VAL B CA 1
ATOM 3804 C C . VAL B 1 188 ? -6.344 15.047 19.453 1 98.5 188 VAL B C 1
ATOM 3806 O O . VAL B 1 188 ? -7.461 14.523 19.453 1 98.5 188 VAL B O 1
ATOM 3809 N N . THR B 1 189 ? -5.984 16.094 18.734 1 98.38 189 THR B N 1
ATOM 3810 C CA . THR B 1 189 ? -7.086 16.844 18.141 1 98.38 189 THR B CA 1
ATOM 3811 C C . THR B 1 189 ? -7.105 16.656 16.625 1 98.38 189 THR B C 1
ATOM 3813 O O . THR B 1 189 ? -8.102 16.969 15.969 1 98.38 189 THR B O 1
ATOM 3816 N N . PHE B 1 190 ? -5.98 16.203 16.016 1 98.5 190 PHE B N 1
ATOM 3817 C CA . PHE B 1 190 ? -6.016 15.945 14.578 1 98.5 190 PHE B CA 1
ATOM 3818 C C . PHE B 1 190 ? -5.125 14.766 14.219 1 98.5 190 PHE B C 1
ATOM 3820 O O . PHE B 1 190 ? -4.176 14.453 14.938 1 98.5 190 PHE B O 1
ATOM 3827 N N . LEU B 1 191 ? -5.469 14.086 13.219 1 98.5 191 LEU B N 1
ATOM 3828 C CA . LEU B 1 191 ? -4.734 12.977 12.617 1 98.5 191 LEU B CA 1
ATOM 3829 C C . LEU B 1 191 ? -4.301 13.312 11.195 1 98.5 191 LEU B C 1
ATOM 3831 O O . LEU B 1 191 ? -5.129 13.711 10.367 1 98.5 191 LEU B O 1
ATOM 3835 N N . THR B 1 192 ? -3.01 13.25 10.93 1 98.5 192 THR B N 1
ATOM 3836 C CA . THR B 1 192 ? -2.525 13.367 9.562 1 98.5 192 THR B CA 1
ATOM 3837 C C . THR B 1 192 ? -2.391 11.992 8.922 1 98.5 192 THR B C 1
ATOM 3839 O O . THR B 1 192 ? -1.656 11.133 9.422 1 98.5 192 THR B O 1
ATOM 3842 N N . CYS B 1 193 ? -3.131 11.844 7.859 1 97.25 193 CYS B N 1
ATOM 3843 C CA . CYS B 1 193 ? -3.143 10.586 7.121 1 97.25 193 CYS B CA 1
ATOM 3844 C C . CYS B 1 193 ? -2.693 10.797 5.68 1 97.25 193 CYS B C 1
ATOM 3846 O O . CYS B 1 193 ? -3.359 11.492 4.91 1 97.25 193 CYS B O 1
ATOM 3848 N N . VAL B 1 194 ? -1.532 10.203 5.203 1 95.69 194 VAL B N 1
ATOM 3849 C CA . VAL B 1 194 ? -0.673 9.25 5.895 1 95.69 194 VAL B CA 1
ATOM 3850 C C . VAL B 1 194 ? 0.791 9.547 5.582 1 95.69 194 VAL B C 1
ATOM 3852 O O . VAL B 1 194 ? 1.097 10.508 4.871 1 95.69 194 VAL B O 1
ATOM 3855 N N . ASN B 1 195 ? 1.688 8.844 6.242 1 93.56 195 ASN B N 1
ATOM 3856 C CA . ASN B 1 195 ? 3.076 8.805 5.797 1 93.56 195 ASN B CA 1
ATOM 3857 C C . ASN B 1 195 ? 3.242 7.922 4.562 1 93.56 195 ASN B C 1
ATOM 3859 O O . ASN B 1 195 ? 2.262 7.383 4.043 1 93.56 195 ASN B O 1
ATOM 3863 N N . SER B 1 196 ? 4.434 7.891 4.023 1 94.5 196 SER B N 1
ATOM 3864 C CA . SER B 1 196 ? 4.703 7.121 2.814 1 94.5 196 SER B CA 1
ATOM 3865 C C . SER B 1 196 ? 4.344 5.652 3.004 1 94.5 196 SER B C 1
ATOM 3867 O O . SER B 1 196 ? 4.301 5.156 4.133 1 94.5 196 SER B O 1
ATOM 3869 N N . ILE B 1 197 ? 4 4.988 1.928 1 93.5 197 ILE B N 1
ATOM 3870 C CA . ILE B 1 197 ? 3.629 3.58 1.961 1 93.5 197 ILE B CA 1
ATOM 3871 C C . ILE B 1 197 ? 4.883 2.713 1.841 1 93.5 197 ILE B C 1
ATOM 3873 O O . ILE B 1 197 ? 5.516 2.672 0.784 1 93.5 197 ILE B O 1
ATOM 3877 N N . GLY B 1 198 ? 5.258 2.041 2.881 1 89.88 198 GLY B N 1
ATOM 3878 C CA . GLY B 1 198 ? 6.367 1.103 2.889 1 89.88 198 GLY B CA 1
ATOM 3879 C C . GLY B 1 198 ? 5.926 -0.344 3.002 1 89.88 198 GLY B C 1
ATOM 3880 O O . GLY B 1 198 ? 4.836 -0.629 3.502 1 89.88 198 GLY B O 1
ATOM 3881 N N . ASN B 1 199 ? 6.672 -1.246 2.609 1 92.25 199 ASN B N 1
ATOM 3882 C CA . ASN B 1 199 ? 7.918 -1.104 1.859 1 92.25 199 ASN B CA 1
ATOM 3883 C C . ASN B 1 199 ? 7.676 -1.18 0.354 1 92.25 199 ASN B C 1
ATOM 3885 O O . ASN B 1 199 ? 6.832 -1.952 -0.105 1 92.25 199 ASN B O 1
ATOM 3889 N N . GLY B 1 200 ? 8.266 -0.268 -0.346 1 97.38 200 GLY B N 1
ATOM 3890 C CA . GLY B 1 200 ? 8.32 -0.335 -1.797 1 97.38 200 GLY B CA 1
ATOM 3891 C C . GLY B 1 200 ? 9.711 -0.637 -2.328 1 97.38 200 GLY B C 1
ATOM 3892 O O . GLY B 1 200 ? 10.695 -0.513 -1.602 1 97.38 200 GLY B O 1
ATOM 3893 N N . LEU B 1 201 ? 9.805 -1.131 -3.498 1 98.69 201 LEU B N 1
ATOM 3894 C CA . LEU B 1 201 ? 11.039 -1.35 -4.25 1 98.69 201 LEU B CA 1
ATOM 3895 C C . LEU B 1 201 ? 10.875 -0.893 -5.695 1 98.69 201 LEU B C 1
ATOM 3897 O O . LEU B 1 201 ? 9.945 -1.31 -6.383 1 98.69 201 LEU B O 1
ATOM 3901 N N . VAL B 1 202 ? 11.688 0.028 -6.102 1 98.88 202 VAL B N 1
ATOM 3902 C CA . VAL B 1 202 ? 11.75 0.454 -7.496 1 98.88 202 VAL B CA 1
ATOM 3903 C C . VAL B 1 202 ? 13.07 0.013 -8.117 1 98.88 202 VAL B C 1
ATOM 3905 O O . VAL B 1 202 ? 14.141 0.235 -7.543 1 98.88 202 VAL B O 1
ATOM 3908 N N . ILE B 1 203 ? 12.984 -0.651 -9.227 1 98.88 203 ILE B N 1
ATOM 3909 C CA . ILE B 1 203 ? 14.141 -1.194 -9.93 1 98.88 203 ILE B CA 1
ATOM 3910 C C . ILE B 1 203 ? 14.25 -0.566 -11.312 1 98.88 203 ILE B C 1
ATOM 3912 O O . ILE B 1 203 ? 13.266 -0.487 -12.047 1 98.88 203 ILE B O 1
ATOM 3916 N N . ASP B 1 204 ? 15.359 -0.039 -11.633 1 98.62 204 ASP B N 1
ATOM 3917 C CA . ASP B 1 204 ? 15.656 0.408 -12.992 1 98.62 204 ASP B CA 1
ATOM 3918 C C . ASP B 1 204 ? 15.938 -0.777 -13.914 1 98.62 204 ASP B C 1
ATOM 3920 O O . ASP B 1 204 ? 16.922 -1.504 -13.711 1 98.62 204 ASP B O 1
ATOM 3924 N N . ALA B 1 205 ? 15.148 -0.953 -14.914 1 98.44 205 ALA B N 1
ATOM 3925 C CA . ALA B 1 205 ? 15.242 -2.125 -15.781 1 98.44 205 ALA B CA 1
ATOM 3926 C C . ALA B 1 205 ? 16.547 -2.107 -16.594 1 98.44 205 ALA B C 1
ATOM 3928 O O . ALA B 1 205 ? 17.109 -3.162 -16.891 1 98.44 205 ALA B O 1
ATOM 3929 N N . GLU B 1 206 ? 16.969 -0.939 -16.984 1 98.19 206 GLU B N 1
ATOM 3930 C CA . GLU B 1 206 ? 18.172 -0.837 -17.812 1 98.19 206 GLU B CA 1
ATOM 3931 C C . GLU B 1 206 ? 19.422 -1.217 -17.016 1 98.19 206 GLU B C 1
ATOM 3933 O O . GLU B 1 206 ? 20.203 -2.068 -17.453 1 98.19 206 GLU B O 1
ATOM 3938 N N . SER B 1 207 ? 19.609 -0.646 -15.836 1 98.44 207 SER B N 1
ATOM 3939 C CA . SER B 1 207 ? 20.797 -0.926 -15.031 1 98.44 207 SER B CA 1
ATOM 3940 C C . SER B 1 207 ? 20.594 -2.17 -14.172 1 98.44 207 SER B C 1
ATOM 3942 O O . SER B 1 207 ? 21.547 -2.693 -13.594 1 98.44 207 SER B O 1
ATOM 3944 N N . GLU B 1 208 ? 19.312 -2.676 -14.078 1 98.81 208 GLU B N 1
ATOM 3945 C CA . GLU B 1 208 ? 18.938 -3.822 -13.258 1 98.81 208 GLU B CA 1
ATOM 3946 C C . GLU B 1 208 ? 19.312 -3.604 -11.797 1 98.81 208 GLU B C 1
ATOM 3948 O O . GLU B 1 208 ? 19.812 -4.52 -11.133 1 98.81 208 GLU B O 1
ATOM 3953 N N . SER B 1 209 ? 19.078 -2.373 -11.266 1 98.81 209 SER B N 1
ATOM 3954 C CA . SER B 1 209 ? 19.469 -1.955 -9.93 1 98.81 209 SER B CA 1
ATOM 3955 C C . SER B 1 209 ? 18.344 -1.201 -9.227 1 98.81 209 SER B C 1
ATOM 3957 O O . SER B 1 209 ? 17.531 -0.551 -9.883 1 98.81 209 SER B O 1
ATOM 3959 N N . VAL B 1 210 ? 18.375 -1.376 -7.926 1 98.81 210 VAL B N 1
ATOM 3960 C CA . VAL B 1 210 ? 17.5 -0.513 -7.141 1 98.81 210 VAL B CA 1
ATOM 3961 C C . VAL B 1 210 ? 17.859 0.95 -7.387 1 98.81 210 VAL B C 1
ATOM 3963 O O . VAL B 1 210 ? 18.953 1.252 -7.891 1 98.81 210 VAL B O 1
ATOM 3966 N N . VAL B 1 211 ? 16.953 1.866 -6.977 1 98.81 211 VAL B N 1
ATOM 3967 C CA . VAL B 1 211 ? 17.188 3.252 -7.359 1 98.81 211 VAL B CA 1
ATOM 3968 C C . VAL B 1 211 ? 17.562 4.074 -6.129 1 98.81 211 VAL B C 1
ATOM 3970 O O . VAL B 1 211 ? 17.984 5.227 -6.246 1 98.81 211 VAL B O 1
ATOM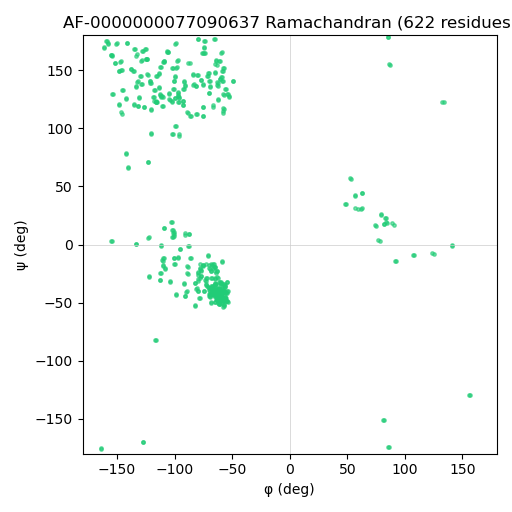 3973 N N . ILE B 1 212 ? 17.391 3.531 -4.91 1 98.75 212 ILE B N 1
ATOM 3974 C CA . ILE B 1 212 ? 17.891 4.172 -3.701 1 98.75 212 ILE B CA 1
ATOM 3975 C C . ILE B 1 212 ? 18.812 3.213 -2.953 1 98.75 212 ILE B C 1
ATOM 3977 O O . ILE B 1 212 ? 18.719 1.995 -3.105 1 98.75 212 ILE B O 1
ATOM 3981 N N . LYS B 1 213 ? 19.641 3.719 -2.113 1 98.5 213 LYS B N 1
ATOM 3982 C CA . LYS B 1 213 ? 20.719 2.963 -1.483 1 98.5 213 LYS B CA 1
ATOM 3983 C C . LYS B 1 213 ? 20.266 2.348 -0.164 1 98.5 213 LYS B C 1
ATOM 3985 O O . LYS B 1 213 ? 20.547 1.177 0.108 1 98.5 213 LYS B O 1
ATOM 3990 N N . PRO B 1 214 ? 19.531 3.127 0.714 1 97.5 214 PRO B N 1
ATOM 3991 C CA . PRO B 1 214 ? 19.25 2.602 2.051 1 97.5 214 PRO B CA 1
ATOM 3992 C C . PRO B 1 214 ? 18.438 1.307 2.016 1 97.5 214 PRO B C 1
ATOM 3994 O O . PRO B 1 214 ? 17.578 1.138 1.151 1 97.5 214 PRO B O 1
ATOM 3997 N N . LYS B 1 215 ? 18.781 0.438 2.916 1 94.88 215 LYS B N 1
ATOM 3998 C CA . LYS B 1 215 ? 18.016 -0.791 3.123 1 94.88 215 LYS B CA 1
ATOM 3999 C C . LYS B 1 215 ? 17.969 -1.623 1.846 1 94.88 215 LYS B C 1
ATOM 4001 O O . LYS B 1 215 ? 16.922 -2.203 1.525 1 94.88 215 LYS B O 1
ATOM 4006 N N . GLN B 1 216 ? 19 -1.521 1.047 1 97.12 216 GLN B N 1
ATOM 4007 C CA . GLN B 1 216 ? 19.141 -2.285 -0.188 1 97.12 216 GLN B CA 1
ATOM 4008 C C . GLN B 1 216 ? 18.031 -1.942 -1.176 1 97.12 216 GLN B C 1
ATOM 4010 O O . GLN B 1 216 ? 17.547 -2.816 -1.896 1 97.12 216 GLN B O 1
ATOM 4015 N N . GLY B 1 217 ? 17.562 -0.748 -1.146 1 98.06 217 GLY B N 1
ATOM 4016 C CA . GLY B 1 217 ? 16.625 -0.264 -2.152 1 98.06 217 GLY B CA 1
ATOM 4017 C C . GLY B 1 217 ? 15.211 -0.125 -1.634 1 98.06 217 GLY B C 1
ATOM 4018 O O . GLY B 1 217 ? 14.352 0.439 -2.312 1 98.06 217 GLY B O 1
ATOM 4019 N N . PHE B 1 218 ? 14.945 -0.636 -0.39 1 97.38 218 PHE B N 1
ATOM 4020 C CA . PHE B 1 218 ? 13.602 -0.547 0.157 1 97.38 218 PHE B CA 1
ATOM 4021 C C . PHE B 1 218 ? 13.312 0.862 0.66 1 97.38 218 PHE B C 1
ATOM 4023 O O . PHE B 1 218 ? 14.188 1.516 1.229 1 97.38 218 PHE B O 1
ATOM 4030 N N . GLY B 1 219 ? 12.148 1.324 0.468 1 96.69 219 GLY B N 1
ATOM 4031 C CA . GLY B 1 219 ? 11.766 2.656 0.909 1 96.69 219 GLY B CA 1
ATOM 4032 C C . GLY B 1 219 ? 10.266 2.871 0.93 1 96.69 219 GLY B C 1
ATOM 4033 O O . GLY B 1 219 ? 9.492 1.916 0.807 1 96.69 219 GLY B O 1
ATOM 4034 N N . GLY B 1 220 ? 9.891 4.09 1.234 1 96.44 220 GLY B N 1
ATOM 4035 C CA . GLY B 1 220 ? 8.5 4.508 1.197 1 96.44 220 GLY B CA 1
ATOM 4036 C C . GLY B 1 220 ? 8.086 5.094 -0.14 1 96.44 220 GLY B C 1
ATOM 4037 O O . GLY B 1 220 ? 8.859 5.809 -0.775 1 96.44 220 GLY B O 1
ATOM 4038 N N . ILE B 1 221 ? 6.879 4.746 -0.553 1 97.56 221 ILE B N 1
ATOM 4039 C CA . ILE B 1 221 ? 6.344 5.18 -1.839 1 97.56 221 ILE B CA 1
ATOM 4040 C C . ILE B 1 221 ? 5.383 6.352 -1.63 1 97.56 221 ILE B C 1
ATOM 4042 O O . ILE B 1 221 ? 4.578 6.34 -0.697 1 97.56 221 ILE B O 1
ATOM 4046 N N . GLY B 1 222 ? 5.523 7.398 -2.445 1 98 222 GLY B N 1
ATOM 4047 C CA . GLY B 1 222 ? 4.613 8.531 -2.473 1 98 222 GLY B CA 1
ATOM 4048 C C . GLY B 1 222 ? 4.09 8.844 -3.861 1 98 222 GLY B C 1
ATOM 4049 O O . GLY B 1 222 ? 4.23 8.039 -4.777 1 98 222 GLY B O 1
ATOM 4050 N N . GLY B 1 223 ? 3.445 9.953 -3.996 1 98.25 223 GLY B N 1
ATOM 4051 C CA . GLY B 1 223 ? 2.928 10.383 -5.285 1 98.25 223 GLY B CA 1
ATOM 4052 C C . GLY B 1 223 ? 1.607 9.727 -5.648 1 98.25 223 GLY B C 1
ATOM 4053 O O . GLY B 1 223 ? 0.816 9.391 -4.766 1 98.25 223 GLY B O 1
ATOM 4054 N N . LYS B 1 224 ? 1.387 9.578 -6.906 1 98.31 224 LYS B N 1
ATOM 4055 C CA . LYS B 1 224 ? 0.105 9.07 -7.383 1 98.31 224 LYS B CA 1
ATOM 4056 C C . LYS B 1 224 ? -0.137 7.645 -6.898 1 98.31 224 LYS B C 1
ATOM 4058 O O . LYS B 1 224 ? -1.284 7.207 -6.785 1 98.31 224 LYS B O 1
ATOM 4063 N N . TYR B 1 225 ? 0.937 6.898 -6.551 1 98 225 TYR B N 1
ATOM 4064 C CA . TYR B 1 225 ? 0.837 5.52 -6.082 1 98 225 TYR B CA 1
ATOM 4065 C C . TYR B 1 225 ? -0.111 5.414 -4.895 1 98 225 TYR B C 1
ATOM 4067 O O . TYR B 1 225 ? -0.797 4.402 -4.727 1 98 225 TYR B O 1
ATOM 4075 N N . ILE B 1 226 ? -0.197 6.453 -4.051 1 97.75 226 ILE B N 1
ATOM 4076 C CA . ILE B 1 226 ? -0.71 6.172 -2.715 1 97.75 226 ILE B CA 1
ATOM 4077 C C . ILE B 1 226 ? -2.072 6.84 -2.535 1 97.75 226 ILE B C 1
ATOM 4079 O O . ILE B 1 226 ? -2.695 6.715 -1.479 1 97.75 226 ILE B O 1
ATOM 4083 N N . LEU B 1 227 ? -2.58 7.57 -3.564 1 98.5 227 LEU B N 1
ATOM 4084 C CA . LEU B 1 227 ? -3.787 8.375 -3.426 1 98.5 227 LEU B CA 1
ATOM 4085 C C . LEU B 1 227 ? -4.957 7.527 -2.943 1 98.5 227 LEU B C 1
ATOM 4087 O O . LEU B 1 227 ? -5.625 7.875 -1.968 1 98.5 227 LEU B O 1
ATOM 4091 N N . PRO B 1 228 ? -5.23 6.32 -3.506 1 98.5 228 PRO B N 1
ATOM 4092 C CA . PRO B 1 228 ? -6.387 5.566 -3.018 1 98.5 228 PRO B CA 1
ATOM 4093 C C . PRO B 1 228 ? -6.242 5.148 -1.555 1 98.5 228 PRO B C 1
ATOM 4095 O O . PRO B 1 228 ? -7.223 5.172 -0.804 1 98.5 228 PRO B O 1
ATOM 4098 N N . THR B 1 229 ? -5.039 4.785 -1.172 1 97.56 229 THR B N 1
ATOM 4099 C CA . THR B 1 229 ? -4.801 4.375 0.207 1 97.56 229 THR B CA 1
ATOM 4100 C C . THR B 1 229 ? -4.977 5.551 1.161 1 97.56 229 THR B C 1
ATOM 4102 O O . THR B 1 229 ? -5.562 5.406 2.236 1 97.56 229 THR B O 1
ATOM 4105 N N . THR B 1 230 ? -4.48 6.703 0.741 1 98.31 230 THR B N 1
ATOM 4106 C CA . THR B 1 230 ? -4.594 7.887 1.587 1 98.31 230 THR B CA 1
ATOM 4107 C C . THR B 1 230 ? -6.055 8.305 1.742 1 98.31 230 THR B C 1
ATOM 4109 O O . THR B 1 230 ? -6.496 8.633 2.844 1 98.31 230 THR B O 1
ATOM 4112 N N . LEU B 1 231 ? -6.816 8.273 0.656 1 98.88 231 LEU B N 1
ATOM 4113 C CA . LEU B 1 231 ? -8.227 8.625 0.729 1 98.88 231 LEU B CA 1
ATOM 4114 C C . LEU B 1 231 ? -8.984 7.664 1.642 1 98.88 231 LEU B C 1
ATOM 4116 O O . LEU B 1 231 ? -9.867 8.078 2.396 1 98.88 231 LEU B O 1
ATOM 4120 N N . ALA B 1 232 ? -8.594 6.406 1.57 1 98.56 232 ALA B N 1
ATOM 4121 C CA . ALA B 1 232 ? -9.219 5.418 2.447 1 98.56 232 ALA B CA 1
ATOM 4122 C C . ALA B 1 232 ? -8.938 5.73 3.914 1 98.56 232 ALA B C 1
ATOM 4124 O O . ALA B 1 232 ? -9.836 5.676 4.754 1 98.56 232 ALA B O 1
ATOM 4125 N N . ASN B 1 233 ? -7.715 6.023 4.215 1 98.38 233 ASN B N 1
ATOM 4126 C CA . ASN B 1 233 ? -7.344 6.348 5.59 1 98.38 233 ASN B CA 1
ATOM 4127 C C . ASN B 1 233 ? -8.055 7.609 6.078 1 98.38 233 ASN B C 1
ATOM 4129 O O . ASN B 1 233 ? -8.594 7.633 7.184 1 98.38 233 ASN B O 1
ATOM 4133 N N . VAL B 1 234 ? -8.055 8.633 5.23 1 98.88 234 VAL B N 1
ATOM 4134 C CA . VAL B 1 234 ? -8.711 9.891 5.578 1 98.88 234 VAL B CA 1
ATOM 4135 C C . VAL B 1 234 ? -10.188 9.625 5.895 1 98.88 234 VAL B C 1
ATOM 4137 O O . VAL B 1 234 ? -10.68 10.016 6.957 1 98.88 234 VAL B O 1
ATOM 4140 N N . ASN B 1 235 ? -10.867 8.953 5.027 1 98.88 235 ASN B N 1
ATOM 4141 C CA . ASN B 1 235 ? -12.297 8.703 5.195 1 98.88 235 ASN B CA 1
ATOM 4142 C C . ASN B 1 235 ? -12.57 7.805 6.402 1 98.88 235 ASN B C 1
ATOM 4144 O O . ASN B 1 235 ? -13.5 8.055 7.168 1 98.88 235 ASN B O 1
ATOM 4148 N N . ALA B 1 236 ? -11.75 6.777 6.559 1 98.5 236 ALA B N 1
ATOM 4149 C CA . ALA B 1 236 ? -11.938 5.828 7.652 1 98.5 236 ALA B CA 1
ATOM 4150 C C . ALA B 1 236 ? -11.82 6.523 9.008 1 98.5 236 ALA B C 1
ATOM 4152 O O . ALA B 1 236 ? -12.672 6.355 9.875 1 98.5 236 ALA B O 1
ATOM 4153 N N . PHE B 1 237 ? -10.789 7.305 9.188 1 98.62 237 PHE B N 1
ATOM 4154 C CA . PHE B 1 237 ? -10.586 7.965 10.477 1 98.62 237 PHE B CA 1
ATOM 4155 C C . PHE B 1 237 ? -11.594 9.094 10.664 1 98.62 237 PHE B C 1
ATOM 4157 O O . PHE B 1 237 ? -12.031 9.352 11.789 1 98.62 237 PHE B O 1
ATOM 4164 N N . TYR B 1 238 ? -11.969 9.789 9.562 1 98.75 238 TYR B N 1
ATOM 4165 C CA . TYR B 1 238 ? -13.008 10.812 9.664 1 98.75 238 TYR B CA 1
ATOM 4166 C C . TYR B 1 238 ? -14.289 10.227 10.25 1 98.75 238 TYR B C 1
ATOM 4168 O O . TYR B 1 238 ? -14.906 10.828 11.141 1 98.75 238 TYR B O 1
ATOM 4176 N N . ARG B 1 239 ? -14.609 9.055 9.828 1 98.19 239 ARG B N 1
ATOM 4177 C CA . ARG B 1 239 ? -15.852 8.422 10.25 1 98.19 239 ARG B CA 1
ATOM 4178 C C . ARG B 1 239 ? -15.734 7.867 11.664 1 98.19 239 ARG B C 1
ATOM 4180 O O . ARG B 1 239 ? -16.719 7.797 12.398 1 98.19 239 ARG B O 1
ATOM 4187 N N . ARG B 1 240 ? -14.57 7.531 12.062 1 98.25 240 ARG B N 1
ATOM 4188 C CA . ARG B 1 240 ? -14.406 6.793 13.312 1 98.25 240 ARG B CA 1
ATOM 4189 C C . ARG B 1 240 ? -13.969 7.719 14.438 1 98.25 240 ARG B C 1
ATOM 4191 O O . ARG B 1 240 ? -14.031 7.348 15.617 1 98.25 240 ARG B O 1
ATOM 4198 N N . CYS B 1 241 ? -13.477 8.93 14.07 1 98.44 241 CYS B N 1
ATOM 4199 C CA . CYS B 1 241 ? -13.008 9.906 15.055 1 98.44 241 CYS B CA 1
ATOM 4200 C C . CYS B 1 241 ? -13.75 11.227 14.906 1 98.44 241 CYS B C 1
ATOM 4202 O O . CYS B 1 241 ? -13.148 12.25 14.586 1 98.44 241 CYS B O 1
ATOM 4204 N N . PRO B 1 242 ? -15.023 11.32 15.25 1 96.62 242 PRO B N 1
ATOM 4205 C CA . PRO B 1 242 ? -15.867 12.477 14.961 1 96.62 242 PRO B CA 1
ATOM 4206 C C . PRO B 1 242 ? -15.406 13.742 15.688 1 96.62 242 PRO B C 1
ATOM 4208 O O . PRO B 1 242 ? -15.734 14.852 15.273 1 96.62 242 PRO B O 1
ATOM 4211 N N . ASN B 1 243 ? -14.633 13.641 16.719 1 97.12 243 ASN B N 1
ATOM 4212 C CA . ASN B 1 243 ? -14.195 14.82 17.469 1 97.12 243 ASN B CA 1
ATOM 4213 C C . ASN B 1 243 ? -12.766 15.203 17.109 1 97.12 243 ASN B C 1
ATOM 4215 O O . ASN B 1 243 ? -12.125 15.969 17.828 1 97.12 243 ASN B O 1
ATOM 4219 N N . LYS B 1 244 ? -12.273 14.641 16.094 1 98.44 244 LYS B N 1
ATOM 4220 C CA . LYS B 1 244 ? -10.914 14.945 15.656 1 98.44 244 LYS B CA 1
ATOM 4221 C C . LYS B 1 244 ? -10.898 15.438 14.211 1 98.44 244 LYS B C 1
ATOM 4223 O O . LYS B 1 244 ? -11.758 15.055 13.414 1 98.44 244 LYS B O 1
ATOM 4228 N N . LEU B 1 245 ? -9.984 16.328 13.977 1 98.38 245 LEU B N 1
ATOM 4229 C CA . LEU B 1 245 ? -9.742 16.766 12.602 1 98.38 245 LEU B CA 1
ATOM 4230 C C . LEU B 1 245 ? -8.875 15.75 11.859 1 98.38 245 LEU B C 1
ATOM 4232 O O . LEU B 1 245 ? -8.047 15.062 12.461 1 98.38 245 LEU B O 1
ATOM 4236 N N . ILE B 1 246 ? -9.141 15.602 10.57 1 98.81 246 ILE B N 1
ATOM 4237 C CA . ILE B 1 246 ? -8.297 14.766 9.727 1 98.81 246 ILE B CA 1
ATOM 4238 C C . ILE B 1 246 ? -7.551 15.641 8.719 1 98.81 246 ILE B C 1
ATOM 4240 O O . ILE B 1 246 ? -8.141 16.531 8.109 1 98.81 246 ILE B O 1
ATOM 4244 N N . PHE B 1 247 ? -6.227 15.438 8.656 1 98.81 247 PHE B N 1
ATOM 4245 C CA . PHE B 1 247 ? -5.406 16.047 7.621 1 98.81 247 PHE B CA 1
ATOM 4246 C C . PHE B 1 247 ? -5.016 15.023 6.562 1 98.81 247 PHE B C 1
ATOM 4248 O O . PHE B 1 247 ? -4.535 13.938 6.891 1 98.81 247 PHE B O 1
ATOM 4255 N N . GLY B 1 248 ? -5.328 15.336 5.316 1 98.81 248 GLY B N 1
ATOM 4256 C CA . GLY B 1 248 ? -4.926 14.469 4.223 1 98.81 248 GLY B CA 1
ATOM 4257 C C . GLY B 1 248 ? -3.488 14.68 3.789 1 98.81 248 GLY B C 1
ATOM 4258 O O . GLY B 1 248 ? -3.035 15.82 3.662 1 98.81 248 GLY B O 1
ATOM 4259 N N . CYS B 1 249 ? -2.777 13.602 3.553 1 98.44 249 CYS B N 1
ATOM 4260 C CA . CYS B 1 249 ? -1.394 13.656 3.094 1 98.44 249 CYS B CA 1
ATOM 4261 C C . CYS B 1 249 ? -1.087 12.492 2.158 1 98.44 249 CYS B C 1
ATOM 4263 O O . CYS B 1 249 ? -1.086 11.336 2.578 1 98.44 249 CYS B O 1
ATOM 4265 N N . GLY B 1 250 ? -0.823 12.844 0.871 1 97.38 250 GLY B N 1
ATOM 4266 C CA . GLY B 1 250 ? -0.452 11.797 -0.069 1 97.38 250 GLY B CA 1
ATOM 4267 C C . GLY B 1 250 ? -1.223 11.867 -1.374 1 97.38 250 GLY B C 1
ATOM 4268 O O . GLY B 1 250 ? -2.455 11.844 -1.376 1 97.38 250 GLY B O 1
ATOM 4269 N N . GLY B 1 251 ? -0.473 11.977 -2.475 1 98.19 251 GLY B N 1
ATOM 4270 C CA . GLY B 1 251 ? -1.063 11.852 -3.797 1 98.19 251 GLY B CA 1
ATOM 4271 C C . GLY B 1 251 ? -1.688 13.133 -4.301 1 98.19 251 GLY B C 1
ATOM 4272 O O . GLY B 1 251 ? -2.547 13.109 -5.184 1 98.19 251 GLY B O 1
ATOM 4273 N N . VAL B 1 252 ? -1.301 14.273 -3.82 1 98.81 252 VAL B N 1
ATOM 4274 C CA . VAL B 1 252 ? -1.944 15.523 -4.191 1 98.81 252 VAL B CA 1
ATOM 4275 C C . VAL B 1 252 ? -1.12 16.234 -5.266 1 98.81 252 VAL B C 1
ATOM 4277 O O . VAL B 1 252 ? -0.105 16.859 -4.965 1 98.81 252 VAL B O 1
ATOM 4280 N N . TYR B 1 253 ? -1.57 16.141 -6.539 1 98.56 253 TYR B N 1
ATOM 4281 C CA . TYR B 1 253 ? -0.907 16.797 -7.66 1 98.56 253 TYR B CA 1
ATOM 4282 C C . TYR B 1 253 ? -1.771 17.922 -8.234 1 98.56 253 TYR B C 1
ATOM 4284 O O . TYR B 1 253 ? -1.255 18.875 -8.82 1 98.56 253 TYR B O 1
ATOM 4292 N N . THR B 1 254 ? -3.127 17.844 -8.039 1 98.81 254 THR B N 1
ATOM 4293 C CA . THR B 1 254 ? -4.062 18.781 -8.648 1 98.81 254 THR B CA 1
ATOM 4294 C C . THR B 1 254 ? -5.09 19.25 -7.629 1 98.81 254 THR B C 1
ATOM 4296 O O . THR B 1 254 ? -5.215 18.672 -6.543 1 98.81 254 THR B O 1
ATOM 4299 N N . GLY B 1 255 ? -5.812 20.281 -8.047 1 98.81 255 GLY B N 1
ATOM 4300 C CA . GLY B 1 255 ? -6.938 20.719 -7.234 1 98.81 255 GLY B CA 1
ATOM 4301 C C . GLY B 1 255 ? -7.988 19.641 -7.035 1 98.81 255 GLY B C 1
ATOM 4302 O O . GLY B 1 255 ? -8.641 19.594 -5.996 1 98.81 255 GLY B O 1
ATOM 4303 N N . GLU B 1 256 ? -8.141 18.812 -8.008 1 98.81 256 GLU B N 1
ATOM 4304 C CA . GLU B 1 256 ? -9.086 17.703 -7.898 1 98.81 256 GLU B CA 1
ATOM 4305 C C . GLU B 1 256 ? -8.664 16.734 -6.809 1 98.81 256 GLU B C 1
ATOM 4307 O O . GLU B 1 256 ? -9.5 16.234 -6.051 1 98.81 256 GLU B O 1
ATOM 4312 N N . ASP B 1 257 ? -7.359 16.391 -6.754 1 98.81 257 ASP B N 1
ATOM 4313 C CA . ASP B 1 257 ? -6.875 15.531 -5.684 1 98.81 257 ASP B CA 1
ATOM 4314 C C . ASP B 1 257 ? -7.203 16.125 -4.312 1 98.81 257 ASP B C 1
ATOM 4316 O O . ASP B 1 257 ? -7.641 15.398 -3.41 1 98.81 257 ASP B O 1
ATOM 4320 N N . ALA B 1 258 ? -6.961 17.406 -4.188 1 98.94 258 ALA B N 1
ATOM 4321 C CA . ALA B 1 258 ? -7.281 18.094 -2.936 1 98.94 258 ALA B CA 1
ATOM 4322 C C . ALA B 1 258 ? -8.773 18.031 -2.645 1 98.94 258 ALA B C 1
ATOM 4324 O O . ALA B 1 258 ? -9.188 17.797 -1.507 1 98.94 258 ALA B O 1
ATOM 4325 N N . PHE B 1 259 ? -9.57 18.281 -3.695 1 98.94 259 PHE B N 1
ATOM 4326 C CA . PHE B 1 259 ? -11.023 18.203 -3.584 1 98.94 259 PHE B CA 1
ATOM 4327 C C . PHE B 1 259 ? -11.445 16.828 -3.064 1 98.94 259 PHE B C 1
ATOM 4329 O O . PHE B 1 259 ? -12.289 16.734 -2.172 1 98.94 259 PHE B O 1
ATOM 4336 N N . LEU B 1 260 ? -10.836 15.789 -3.535 1 98.94 260 LEU B N 1
ATOM 4337 C CA . LEU B 1 260 ? -11.164 14.422 -3.131 1 98.94 260 LEU B CA 1
ATOM 4338 C C . LEU B 1 260 ? -10.781 14.18 -1.673 1 98.94 260 LEU B C 1
ATOM 4340 O O . LEU B 1 260 ? -11.516 13.516 -0.94 1 98.94 260 LEU B O 1
ATOM 4344 N N . HIS B 1 261 ? -9.633 14.664 -1.253 1 98.94 261 HIS B N 1
ATOM 4345 C CA . HIS B 1 261 ? -9.25 14.539 0.15 1 98.94 261 HIS B CA 1
ATOM 4346 C C . HIS B 1 261 ? -10.289 15.195 1.061 1 98.94 261 HIS B C 1
ATOM 4348 O O . HIS B 1 261 ? -10.688 14.609 2.072 1 98.94 261 HIS B O 1
ATOM 4354 N N . ILE B 1 262 ? -10.688 16.391 0.725 1 98.94 262 ILE B N 1
ATOM 4355 C CA . ILE B 1 262 ? -11.648 17.125 1.552 1 98.94 262 ILE B CA 1
ATOM 4356 C C . ILE B 1 262 ? -13 16.422 1.515 1 98.94 262 ILE B C 1
ATOM 4358 O O . ILE B 1 262 ? -13.648 16.25 2.551 1 98.94 262 ILE B O 1
ATOM 4362 N N . LEU B 1 263 ? -13.391 15.977 0.319 1 98.94 263 LEU B N 1
ATOM 4363 C CA . LEU B 1 263 ? -14.625 15.211 0.181 1 98.94 263 LEU B CA 1
ATOM 4364 C C . LEU B 1 263 ? -14.586 13.961 1.054 1 98.94 263 LEU B C 1
ATOM 4366 O O . LEU B 1 263 ? -15.609 13.547 1.595 1 98.94 263 LEU B O 1
ATOM 4370 N N . ALA B 1 264 ? -13.43 13.359 1.221 1 98.88 264 ALA B N 1
ATOM 4371 C CA . ALA B 1 264 ? -13.258 12.156 2.029 1 98.88 264 ALA B CA 1
ATOM 4372 C C . ALA B 1 264 ? -13.266 12.492 3.52 1 98.88 264 ALA B C 1
ATOM 4374 O O . ALA B 1 264 ? -13.422 11.602 4.359 1 98.88 264 ALA B O 1
ATOM 4375 N N . GLY B 1 265 ? -12.969 13.75 3.904 1 98.88 265 GLY B N 1
ATOM 4376 C CA . GLY B 1 265 ? -13.094 14.125 5.305 1 98.88 265 GLY B CA 1
ATOM 4377 C C . GLY B 1 265 ? -11.984 15.039 5.785 1 98.88 265 GLY B C 1
ATOM 4378 O O . GLY B 1 265 ? -12.023 15.523 6.918 1 98.88 265 GLY B O 1
ATOM 4379 N N . ALA B 1 266 ? -11.016 15.383 4.934 1 98.88 266 ALA B N 1
ATOM 4380 C CA . ALA B 1 266 ? -9.836 16.141 5.363 1 98.88 266 ALA B CA 1
ATOM 4381 C C . ALA B 1 266 ? -10.18 17.609 5.582 1 98.88 266 ALA B C 1
ATOM 4383 O O . ALA B 1 266 ? -10.922 18.203 4.797 1 98.88 266 ALA B O 1
ATOM 4384 N N . SER B 1 267 ? -9.656 18.172 6.645 1 98.56 267 SER B N 1
ATOM 4385 C CA . SER B 1 267 ? -9.781 19.609 6.898 1 98.56 267 SER B CA 1
ATOM 4386 C C . SER B 1 267 ? -8.594 20.375 6.316 1 98.56 267 SER B C 1
ATOM 4388 O O . SER B 1 267 ? -8.727 21.547 5.953 1 98.56 267 SER B O 1
ATOM 4390 N N . MET B 1 268 ? -7.473 19.797 6.328 1 98.69 268 MET B N 1
ATOM 4391 C CA . MET B 1 268 ? -6.238 20.297 5.727 1 98.69 268 MET B CA 1
ATOM 4392 C C . MET B 1 268 ? -5.609 19.234 4.824 1 98.69 268 MET B C 1
ATOM 4394 O O . MET B 1 268 ? -5.91 18.047 4.949 1 98.69 268 MET B O 1
ATOM 4398 N N . VAL B 1 269 ? -4.766 19.703 3.904 1 98.94 269 VAL B N 1
ATOM 4399 C CA . VAL B 1 269 ? -4.137 18.828 2.932 1 98.94 269 VAL B CA 1
ATOM 4400 C C . VAL B 1 269 ? -2.639 19.109 2.861 1 98.94 269 VAL B C 1
ATOM 4402 O O . VAL B 1 269 ? -2.229 20.234 2.562 1 98.94 269 VAL B O 1
ATOM 4405 N N . GLN B 1 270 ? -1.814 18.094 3.172 1 98.88 270 GLN B N 1
ATOM 4406 C CA . GLN B 1 270 ? -0.366 18.203 3.031 1 98.88 270 GLN B CA 1
ATOM 4407 C C . GLN B 1 270 ? 0.088 17.734 1.652 1 98.88 270 GLN B C 1
ATOM 4409 O O . GLN B 1 270 ? -0.425 16.734 1.128 1 98.88 270 GLN B O 1
ATOM 4414 N N . VAL B 1 271 ? 0.995 18.484 1.069 1 98.88 271 VAL B N 1
ATOM 4415 C CA . VAL B 1 271 ? 1.554 18.172 -0.244 1 98.88 271 VAL B CA 1
ATOM 4416 C C . VAL B 1 271 ? 3.023 17.781 -0.102 1 98.88 271 VAL B C 1
ATOM 4418 O O . VAL B 1 271 ? 3.803 18.5 0.537 1 98.88 271 VAL B O 1
ATOM 4421 N N . GLY B 1 272 ? 3.391 16.625 -0.656 1 98.38 272 GLY B N 1
ATOM 4422 C CA . GLY B 1 272 ? 4.754 16.141 -0.535 1 98.38 272 GLY B CA 1
ATOM 4423 C C . GLY B 1 272 ? 5.473 16.031 -1.868 1 98.38 272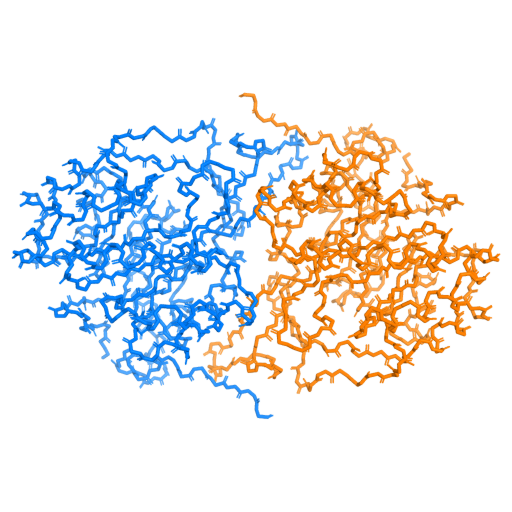 GLY B C 1
ATOM 4424 O O . GLY B 1 272 ? 6.078 17 -2.332 1 98.38 272 GLY B O 1
ATOM 4425 N N . THR B 1 273 ? 5.258 14.93 -2.613 1 98.69 273 THR B N 1
ATOM 4426 C CA . THR B 1 273 ? 5.98 14.609 -3.838 1 98.69 273 THR B CA 1
ATOM 4427 C C . THR B 1 273 ? 5.832 15.727 -4.863 1 98.69 273 THR B C 1
ATOM 4429 O O . THR B 1 273 ? 6.824 16.188 -5.441 1 98.69 273 THR B O 1
ATOM 4432 N N . ALA B 1 274 ? 4.664 16.219 -5.094 1 98.69 274 ALA B N 1
ATOM 4433 C CA . ALA B 1 274 ? 4.434 17.25 -6.098 1 98.69 274 ALA B CA 1
ATOM 4434 C C . ALA B 1 274 ? 5.125 18.562 -5.707 1 98.69 274 ALA B C 1
ATOM 4436 O O . ALA B 1 274 ? 5.633 19.281 -6.566 1 98.69 274 ALA B O 1
ATOM 4437 N N . LEU B 1 275 ? 5.066 18.875 -4.43 1 98.75 275 LEU B N 1
ATOM 4438 C CA . LEU B 1 275 ? 5.777 20.062 -3.951 1 98.75 275 LEU B CA 1
ATOM 4439 C C . LEU B 1 275 ? 7.277 19.938 -4.195 1 98.75 275 LEU B C 1
ATOM 4441 O O . LEU B 1 275 ? 7.922 20.891 -4.641 1 98.75 275 LEU B O 1
ATOM 4445 N N . GLN B 1 276 ? 7.828 18.75 -3.877 1 98.12 276 GLN B N 1
ATOM 4446 C CA . GLN B 1 276 ? 9.242 18.484 -4.125 1 98.12 276 GLN B CA 1
ATOM 4447 C C . GLN B 1 276 ? 9.594 18.688 -5.594 1 98.12 276 GLN B C 1
ATOM 4449 O O . GLN B 1 276 ? 10.672 19.203 -5.914 1 98.12 276 GLN B O 1
ATOM 4454 N N . GLU B 1 277 ? 8.711 18.344 -6.449 1 97.69 277 GLU B N 1
ATOM 4455 C CA . GLU B 1 277 ? 8.945 18.375 -7.887 1 97.69 277 GLU B CA 1
ATOM 4456 C C . GLU B 1 277 ? 8.75 19.797 -8.438 1 97.69 277 GLU B C 1
ATOM 4458 O O . GLU B 1 277 ? 9.516 20.234 -9.297 1 97.69 277 GLU B O 1
ATOM 4463 N N . GLU B 1 278 ? 7.766 20.531 -7.926 1 97.44 278 GLU B N 1
ATOM 4464 C CA . GLU B 1 278 ? 7.332 21.75 -8.586 1 97.44 278 GLU B CA 1
ATOM 4465 C C . GLU B 1 278 ? 7.773 22.984 -7.801 1 97.44 278 GLU B C 1
ATOM 4467 O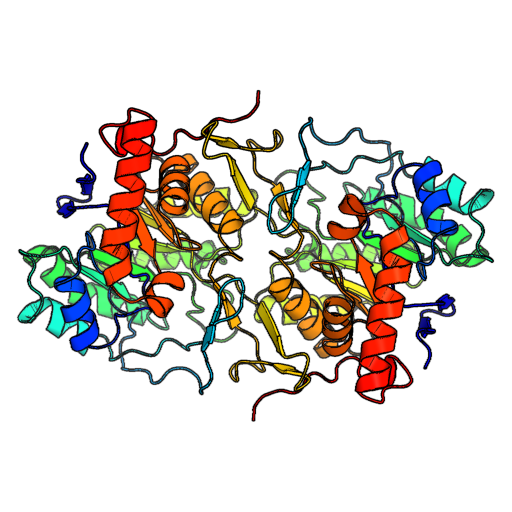 O . GLU B 1 278 ? 7.789 24.094 -8.336 1 97.44 278 GLU B O 1
ATOM 4472 N N . GLY B 1 279 ? 8.055 22.812 -6.52 1 97.81 279 GLY B N 1
ATOM 4473 C CA . GLY B 1 279 ? 8.367 23.938 -5.668 1 97.81 279 GLY B CA 1
ATOM 4474 C C . GLY B 1 279 ? 7.133 24.609 -5.086 1 97.81 279 GLY B C 1
ATOM 4475 O O . GLY B 1 279 ? 6.008 24.172 -5.34 1 97.81 279 GLY B O 1
ATOM 4476 N N . PRO B 1 280 ? 7.273 25.609 -4.281 1 98.06 280 PRO B N 1
ATOM 4477 C CA . PRO B 1 280 ? 6.199 26.203 -3.48 1 98.06 280 PRO B CA 1
ATOM 4478 C C . PRO B 1 280 ? 5.133 26.875 -4.336 1 98.06 280 PRO B C 1
ATOM 4480 O O . PRO B 1 280 ? 4.035 27.156 -3.852 1 98.06 280 PRO B O 1
ATOM 4483 N N . GLY B 1 281 ? 5.422 27.156 -5.609 1 98.31 281 GLY B N 1
ATOM 4484 C CA . GLY B 1 281 ? 4.414 27.703 -6.504 1 98.31 281 GLY B CA 1
ATOM 4485 C C . GLY B 1 281 ? 3.199 26.812 -6.652 1 98.31 281 GLY B C 1
ATOM 4486 O O . GLY B 1 281 ? 2.133 27.266 -7.07 1 98.31 281 GLY B O 1
ATOM 4487 N N . ILE B 1 282 ? 3.312 25.625 -6.234 1 98.75 282 ILE B N 1
ATOM 4488 C CA . ILE B 1 282 ? 2.252 24.641 -6.406 1 98.75 282 ILE B CA 1
ATOM 4489 C C . ILE B 1 282 ? 1.021 25.062 -5.605 1 98.75 282 ILE B C 1
ATOM 4491 O O . ILE B 1 282 ? -0.111 24.766 -5.992 1 98.75 282 ILE B O 1
ATOM 4495 N N . PHE B 1 283 ? 1.211 25.766 -4.527 1 98.81 283 PHE B N 1
ATOM 4496 C CA . PHE B 1 283 ? 0.106 26.078 -3.629 1 98.81 283 PHE B CA 1
ATOM 4497 C C . PHE B 1 283 ? -0.849 27.078 -4.27 1 98.81 283 PHE B C 1
ATOM 4499 O O . PHE B 1 283 ? -2.066 26.969 -4.113 1 98.81 283 PHE B O 1
ATOM 4506 N N . THR B 1 284 ? -0.297 28.016 -5.012 1 98.81 284 THR B N 1
ATOM 4507 C CA . THR B 1 284 ? -1.158 28.922 -5.766 1 98.81 284 THR B CA 1
ATOM 4508 C C . THR B 1 284 ? -1.981 28.141 -6.793 1 98.81 284 THR B C 1
ATOM 4510 O O . THR B 1 284 ? -3.191 28.359 -6.91 1 98.81 284 THR B O 1
ATOM 4513 N N . ARG B 1 285 ? -1.311 27.312 -7.469 1 98.56 285 ARG B N 1
ATOM 4514 C CA . ARG B 1 285 ? -1.971 26.531 -8.508 1 98.56 285 ARG B CA 1
ATOM 4515 C C . ARG B 1 285 ? -3.061 25.641 -7.918 1 98.56 285 ARG B C 1
ATOM 4517 O O . ARG B 1 285 ? -4.176 25.578 -8.445 1 98.56 285 ARG B O 1
ATOM 4524 N N . LEU B 1 286 ? -2.748 24.938 -6.84 1 98.88 286 LEU B N 1
ATOM 4525 C CA . LEU B 1 286 ? -3.719 24.062 -6.191 1 98.88 286 LEU B CA 1
ATOM 4526 C C . LEU B 1 286 ? -4.922 24.859 -5.695 1 98.88 286 LEU B C 1
ATOM 4528 O O . LEU B 1 286 ? -6.066 24.422 -5.84 1 98.88 286 LEU B O 1
ATOM 4532 N N . ALA B 1 287 ? -4.688 26.016 -5.062 1 98.88 287 ALA B N 1
ATOM 4533 C CA . ALA B 1 287 ? -5.77 26.859 -4.559 1 98.88 287 ALA B CA 1
ATOM 4534 C C . ALA B 1 287 ? -6.688 27.312 -5.691 1 98.88 287 ALA B C 1
ATOM 4536 O O . ALA B 1 287 ? -7.914 27.234 -5.574 1 98.88 287 ALA B O 1
ATOM 4537 N N . ASP B 1 288 ? -6.043 27.719 -6.801 1 98.81 288 ASP B N 1
ATOM 4538 C CA . ASP B 1 288 ? -6.816 28.172 -7.957 1 98.81 288 ASP B CA 1
ATOM 4539 C C . ASP B 1 288 ? -7.668 27.031 -8.523 1 98.81 288 ASP B C 1
ATOM 4541 O O . ASP B 1 288 ? -8.852 27.219 -8.82 1 98.81 288 ASP B O 1
ATOM 4545 N N . GLU B 1 289 ? -7.043 25.891 -8.68 1 98.88 289 GLU B N 1
ATOM 4546 C CA . GLU B 1 289 ? -7.746 24.734 -9.227 1 98.88 289 GLU B CA 1
ATOM 4547 C C . GLU B 1 289 ? -8.898 24.312 -8.32 1 98.88 289 GLU B C 1
ATOM 4549 O O . GLU B 1 289 ? -9.977 23.953 -8.805 1 98.88 289 GLU B O 1
ATOM 4554 N N . LEU B 1 290 ? -8.688 24.344 -6.988 1 98.88 290 LEU B N 1
ATOM 4555 C CA . LEU B 1 290 ? -9.734 23.969 -6.043 1 98.88 290 LEU B CA 1
ATOM 4556 C C . LEU B 1 290 ? -10.891 24.969 -6.094 1 98.88 290 LEU B C 1
ATOM 4558 O O . LEU B 1 290 ? -12.062 24.562 -6.07 1 98.88 290 LEU B O 1
ATOM 4562 N N . LEU B 1 291 ? -10.57 26.25 -6.172 1 98.88 291 LEU B N 1
ATOM 4563 C CA . LEU B 1 291 ? -11.594 27.281 -6.27 1 98.88 291 LEU B CA 1
ATOM 4564 C C . LEU B 1 291 ? -12.43 27.109 -7.531 1 98.88 291 LEU B C 1
ATOM 4566 O O . LEU B 1 291 ? -13.641 27.328 -7.52 1 98.88 291 LEU B O 1
ATOM 4570 N N . GLU B 1 292 ? -11.773 26.719 -8.625 1 98.81 292 GLU B N 1
ATOM 4571 C CA . GLU B 1 292 ? -12.484 26.469 -9.867 1 98.81 292 GLU B CA 1
ATOM 4572 C C . GLU B 1 292 ? -13.484 25.312 -9.719 1 98.81 292 GLU B C 1
ATOM 4574 O O . GLU B 1 292 ? -14.609 25.406 -10.211 1 98.81 292 GLU B O 1
ATOM 4579 N N . ILE B 1 293 ? -13.078 24.266 -9.086 1 98.75 293 ILE B N 1
ATOM 4580 C CA . ILE B 1 293 ? -13.953 23.109 -8.852 1 98.75 293 ILE B CA 1
ATOM 4581 C C . ILE B 1 293 ? -15.125 23.531 -7.969 1 98.75 293 ILE B C 1
ATOM 4583 O O . ILE B 1 293 ? -16.281 23.188 -8.242 1 98.75 293 ILE B O 1
ATOM 4587 N N . MET B 1 294 ? -14.859 24.266 -6.887 1 98.75 294 MET B N 1
ATOM 4588 C CA . MET B 1 294 ? -15.906 24.75 -5.984 1 98.75 294 MET B CA 1
ATOM 4589 C C . MET B 1 294 ? -16.922 25.625 -6.727 1 98.75 294 MET B C 1
ATOM 4591 O O . MET B 1 294 ? -18.125 25.469 -6.551 1 98.75 294 MET B O 1
ATOM 4595 N N . ALA B 1 295 ? -16.359 26.453 -7.578 1 98.69 295 ALA B N 1
ATOM 4596 C CA . ALA B 1 295 ? -17.234 27.328 -8.367 1 98.69 295 ALA B CA 1
ATOM 4597 C C . ALA B 1 295 ? -18.141 26.5 -9.281 1 98.69 295 ALA B C 1
ATOM 4599 O O . ALA B 1 295 ? -19.344 26.75 -9.344 1 98.69 295 ALA B O 1
ATOM 4600 N N . ARG B 1 296 ? -17.578 25.594 -9.961 1 98.5 296 ARG B N 1
ATOM 4601 C CA . ARG B 1 296 ? -18.312 24.75 -10.891 1 98.5 296 ARG B CA 1
ATOM 4602 C C . ARG B 1 296 ? -19.406 23.953 -10.172 1 98.5 296 ARG B C 1
ATOM 4604 O O . ARG B 1 296 ? -20.484 23.734 -10.719 1 98.5 296 ARG B O 1
ATOM 4611 N N . LYS B 1 297 ? -19.125 23.609 -8.93 1 98.5 297 LYS B N 1
ATOM 4612 C CA . LYS B 1 297 ? -20.031 22.719 -8.219 1 98.5 297 LYS B CA 1
ATOM 4613 C C . LYS B 1 297 ? -20.938 23.5 -7.273 1 98.5 297 LYS B C 1
ATOM 4615 O O . LYS B 1 297 ? -21.828 22.922 -6.645 1 98.5 297 LYS B O 1
ATOM 4620 N N . GLY B 1 298 ? -20.656 24.719 -7.059 1 98.5 298 GLY B N 1
ATOM 4621 C CA . GLY B 1 298 ? -21.516 25.594 -6.27 1 98.5 298 GLY B CA 1
ATOM 4622 C C . GLY B 1 298 ? -21.172 25.594 -4.793 1 98.5 298 GLY B C 1
ATOM 4623 O O . GLY B 1 298 ? -22.016 25.938 -3.957 1 98.5 298 GLY B O 1
ATOM 4624 N N . TYR B 1 299 ? -20 25.125 -4.449 1 98.69 299 TYR B N 1
ATOM 4625 C CA . TYR B 1 299 ? -19.562 25.172 -3.059 1 98.69 299 TYR B CA 1
ATOM 4626 C C . TYR B 1 299 ? -18.969 26.516 -2.709 1 98.69 299 TYR B C 1
ATOM 4628 O O . TYR B 1 299 ? -18.141 27.047 -3.459 1 98.69 299 TYR B O 1
ATOM 4636 N N . LYS B 1 300 ? -19.266 27.078 -1.556 1 98.44 300 LYS B N 1
ATOM 4637 C CA . LYS B 1 300 ? -18.766 28.375 -1.139 1 98.44 300 LYS B CA 1
ATOM 4638 C C . LYS B 1 300 ? -17.656 28.234 -0.099 1 98.44 300 LYS B C 1
ATOM 4640 O O . LYS B 1 300 ? -16.797 29.109 0.023 1 98.44 300 LYS B O 1
ATOM 4645 N N . THR B 1 301 ? -17.828 27.156 0.673 1 98.25 301 THR B N 1
ATOM 4646 C CA . THR B 1 301 ? -16.828 26.875 1.693 1 98.25 301 THR B CA 1
ATOM 4647 C C . THR B 1 301 ? -16.438 25.406 1.66 1 98.25 301 THR B C 1
ATOM 4649 O O . THR B 1 301 ? -17.141 24.578 1.085 1 98.25 301 THR B O 1
ATOM 4652 N N . LEU B 1 302 ? -15.32 25.125 2.271 1 98.56 302 LEU B N 1
ATOM 4653 C CA . LEU B 1 302 ? -14.828 23.75 2.344 1 98.56 302 LEU B CA 1
ATOM 4654 C C . LEU B 1 302 ? -15.781 22.875 3.15 1 98.56 302 LEU B C 1
ATOM 4656 O O . LEU B 1 302 ? -15.969 21.688 2.836 1 98.56 302 LEU B O 1
ATOM 4660 N N . GLU B 1 303 ? -16.391 23.438 4.129 1 97.69 303 GLU B N 1
ATOM 4661 C CA . GLU B 1 303 ? -17.281 22.734 5.035 1 97.69 303 GLU B CA 1
ATOM 4662 C C . GLU B 1 303 ? -18.5 22.156 4.289 1 97.69 303 GLU B C 1
ATOM 4664 O O . GLU B 1 303 ? -19.062 21.141 4.699 1 97.69 303 GLU B O 1
ATOM 4669 N N . GLU B 1 304 ? -18.828 22.797 3.27 1 98.5 304 GLU B N 1
ATOM 4670 C CA . GLU B 1 304 ? -20.031 22.422 2.539 1 98.5 304 GLU B CA 1
ATOM 4671 C C . GLU B 1 304 ? -19.875 21.047 1.904 1 98.5 304 GLU B C 1
ATOM 4673 O O . GLU B 1 304 ? -20.875 20.391 1.591 1 98.5 304 GLU B O 1
ATOM 4678 N N . PHE B 1 305 ? -18.609 20.562 1.723 1 98.56 305 PHE B N 1
ATOM 4679 C CA . PHE B 1 305 ? -18.484 19.266 1.062 1 98.56 305 PHE B CA 1
ATOM 4680 C C . PHE B 1 305 ? -17.516 18.359 1.817 1 98.56 305 PHE B C 1
ATOM 4682 O O . PHE B 1 305 ? -17.312 17.203 1.444 1 98.56 305 PHE B O 1
ATOM 4689 N N . ARG B 1 306 ? -16.938 18.797 2.904 1 98.56 306 ARG B N 1
ATOM 4690 C CA . ARG B 1 306 ? -16.031 17.953 3.688 1 98.56 306 ARG B CA 1
ATOM 4691 C C . ARG B 1 306 ? -16.75 16.734 4.23 1 98.56 306 ARG B C 1
ATOM 4693 O O . ARG B 1 306 ? -17.766 16.844 4.906 1 98.56 306 ARG B O 1
ATOM 4700 N N . GLY B 1 307 ? -16.219 15.562 3.928 1 98.69 307 GLY B N 1
ATOM 4701 C CA . GLY B 1 307 ? -16.734 14.328 4.477 1 98.69 307 GLY B CA 1
ATOM 4702 C C . GLY B 1 307 ? -18.062 13.906 3.85 1 98.69 307 GLY B C 1
ATOM 4703 O O . GLY B 1 307 ? -18.766 13.055 4.391 1 98.69 307 GLY B O 1
ATOM 4704 N N . ARG B 1 308 ? -18.375 14.469 2.734 1 98.62 308 ARG B N 1
ATOM 4705 C CA . ARG B 1 308 ? -19.703 14.234 2.172 1 98.62 308 ARG B CA 1
ATOM 4706 C C . ARG B 1 308 ? -19.641 13.234 1.023 1 98.62 308 ARG B C 1
ATOM 4708 O O . ARG B 1 308 ? -20.531 13.211 0.165 1 98.62 308 ARG B O 1
ATOM 4715 N N . VAL B 1 309 ? -18.609 12.43 0.908 1 98.81 309 VAL B N 1
ATOM 4716 C CA . VAL B 1 309 ? -18.531 11.422 -0.143 1 98.81 309 VAL B CA 1
ATOM 4717 C C . VAL B 1 309 ? -19.781 10.531 -0.093 1 98.81 309 VAL B C 1
ATOM 4719 O O . VAL B 1 309 ? -20.172 10.07 0.979 1 98.81 309 VAL B O 1
ATOM 4722 N N . LYS B 1 310 ? -20.375 10.391 -1.228 1 98.69 310 LYS B N 1
ATOM 4723 C CA . LYS B 1 310 ? -21.578 9.555 -1.326 1 98.69 310 LYS B CA 1
ATOM 4724 C C . LYS B 1 310 ? -21.203 8.086 -1.493 1 98.69 310 LYS B C 1
ATOM 4726 O O . LYS B 1 310 ? -20.188 7.758 -2.094 1 98.69 310 LYS B O 1
ATOM 4731 N N . THR B 1 311 ? -21.984 7.25 -0.96 1 98.19 311 THR B N 1
ATOM 4732 C CA . THR B 1 311 ? -21.844 5.812 -1.148 1 98.19 311 THR B CA 1
ATOM 4733 C C . THR B 1 311 ? -22.922 5.281 -2.094 1 98.19 311 THR B C 1
ATOM 4735 O O . THR B 1 311 ? -23.859 6.004 -2.443 1 98.19 311 THR B O 1
ATOM 4738 N N . ILE B 1 312 ? -22.719 4.086 -2.545 1 97.62 312 ILE B N 1
ATOM 4739 C CA . ILE B 1 312 ? -23.672 3.422 -3.422 1 97.62 312 ILE B CA 1
ATOM 4740 C C . ILE B 1 312 ? -24.641 2.578 -2.59 1 97.62 312 ILE B C 1
ATOM 4742 O O . ILE B 1 312 ? -24.219 1.757 -1.775 1 97.62 312 ILE B O 1
ATOM 4746 N N . GLU B 1 313 ? -25.953 2.791 -2.688 1 90.5 313 GLU B N 1
ATOM 4747 C CA . GLU B 1 313 ? -26.984 2.107 -1.92 1 90.5 313 GLU B CA 1
ATOM 4748 C C . GLU B 1 313 ? -27.188 0.682 -2.42 1 90.5 313 GLU B C 1
ATOM 4750 O O . GLU B 1 313 ? -27.016 0.402 -3.607 1 90.5 313 GLU B O 1
#

pLDDT: mean 95.91, std 6.92, range [52.41, 98.94]

InterPro domains:
  IPR005720 Dihydroorotate dehydrogenase, catalytic [PF01180] (3-294)
  IPR012135 Dihydroorotate dehydrogenase, class 1/ 2 [PIRSF000164] (2-308)
  IPR013785 Aldolase-type TIM barrel [G3DSA:3.20.20.70] (1-313)
  IPR033886 Dihydroorotate dehydrogenase, class 1A [cd04741] (6-294)
  IPR050074 Dihydroorotate dehydrogenase [PTHR48109] (3-308)

Nearest PDB structures (foldseek):
  3w87-assembly1_A  TM=9.912E-01  e=2.888E-63  Trypanosoma cruzi strain CL Brener
  2djl-assembly1_A  TM=9.868E-01  e=3.028E-62  Trypanosoma cruzi
  3c61-assembly2_C  TM=9.876E-01  e=3.040E-58  Leishmania donovani
  6ebs-assembly1_B  TM=9.879E-01  e=1.614E-57  Leishmania major
  3tq0-assembly1_B  TM=9.841E-01  e=1.114E-57  Leishmania major strain Friedlin

Organism: NCBI:txid85056